Protein AF-0000000084909091 (afdb_homodimer)

pLDDT: mean 72.38, std 21.85, range [16.94, 97.88]

Structure (mmCIF, N/CA/C/O backbone):
data_AF-0000000084909091-model_v1
#
loop_
_entity.id
_entity.type
_entity.pdbx_description
1 polymer 'Uncharacterized protein'
#
loop_
_atom_site.group_PDB
_atom_site.id
_atom_site.type_symbol
_atom_site.label_atom_id
_atom_site.label_alt_id
_atom_site.label_comp_id
_atom_site.label_asym_id
_atom_site.label_entity_id
_atom_site.label_seq_id
_atom_site.pdbx_PDB_ins_code
_atom_site.Cartn_x
_atom_site.Cartn_y
_atom_site.Cartn_z
_atom_site.occupancy
_atom_site.B_iso_or_equiv
_atom_site.auth_seq_id
_atom_site.auth_comp_id
_atom_site.auth_asym_id
_atom_site.auth_atom_id
_atom_site.pdbx_PDB_model_num
ATOM 1 N N . MET A 1 1 ? -20.406 25.188 -16.062 1 16.94 1 MET A N 1
ATOM 2 C CA . MET A 1 1 ? -19.188 25.188 -16.859 1 16.94 1 MET A CA 1
ATOM 3 C C . MET A 1 1 ? -18.375 23.922 -16.594 1 16.94 1 MET A C 1
ATOM 5 O O . MET A 1 1 ? -18.031 23.625 -15.445 1 16.94 1 MET A O 1
ATOM 9 N N . VAL A 1 2 ? -18.594 22.844 -17.453 1 18.12 2 VAL A N 1
ATOM 10 C CA . VAL A 1 2 ? -18.266 21.422 -17.469 1 18.12 2 VAL A CA 1
ATOM 11 C C . VAL A 1 2 ? -16.75 21.25 -17.453 1 18.12 2 VAL A C 1
ATOM 13 O O . VAL A 1 2 ? -16.062 21.672 -18.391 1 18.12 2 VAL A O 1
ATOM 16 N N . VAL A 1 3 ? -16.156 21.609 -16.359 1 20.81 3 VAL A N 1
ATOM 17 C CA . VAL A 1 3 ? -14.695 21.625 -16.312 1 20.81 3 VAL A CA 1
ATOM 18 C C . VAL A 1 3 ? -14.148 20.375 -17.016 1 20.81 3 VAL A C 1
ATOM 20 O O . VAL A 1 3 ? -14.695 19.281 -16.859 1 20.81 3 VAL A O 1
ATOM 23 N N . GLY A 1 4 ? -13.703 20.562 -18.234 1 22.53 4 GLY A N 1
ATOM 24 C CA . GLY A 1 4 ? -13.203 19.672 -19.266 1 22.53 4 GLY A CA 1
ATOM 25 C C . GLY A 1 4 ? -12.391 18.516 -18.703 1 22.53 4 GLY A C 1
ATOM 26 O O . GLY A 1 4 ? -11.25 18.703 -18.266 1 22.53 4 GLY A O 1
ATOM 27 N N . GLY A 1 5 ? -13.008 17.703 -17.859 1 23.2 5 GLY A N 1
ATOM 28 C CA . GLY A 1 5 ? -12.727 16.562 -17.016 1 23.2 5 GLY A CA 1
ATOM 29 C C . GLY A 1 5 ? -11.93 15.477 -17.719 1 23.2 5 GLY A C 1
ATOM 30 O O . GLY A 1 5 ? -11.93 15.398 -18.953 1 23.2 5 GLY A O 1
ATOM 31 N N . LEU A 1 6 ? -10.891 14.984 -17.125 1 26.2 6 LEU A N 1
ATOM 32 C CA . LEU A 1 6 ? -9.969 13.938 -17.547 1 26.2 6 LEU A CA 1
ATOM 33 C C . LEU A 1 6 ? -10.719 12.758 -18.156 1 26.2 6 LEU A C 1
ATOM 35 O O . LEU A 1 6 ? -11.336 11.969 -17.438 1 26.2 6 LEU A O 1
ATOM 39 N N . THR A 1 7 ? -11.555 12.883 -19.234 1 26.81 7 THR A N 1
ATOM 40 C CA . THR A 1 7 ? -12.156 11.875 -20.094 1 26.81 7 THR A CA 1
ATOM 41 C C . THR A 1 7 ? -11.094 10.922 -20.641 1 26.81 7 THR A C 1
ATOM 43 O O . THR A 1 7 ? -11.367 10.109 -21.516 1 26.81 7 THR A O 1
ATOM 46 N N . CYS A 1 8 ? -9.836 11.289 -20.453 1 27.7 8 CYS A N 1
ATOM 47 C CA . CYS A 1 8 ? -8.914 10.594 -21.344 1 27.7 8 CYS A CA 1
ATOM 48 C C . CYS A 1 8 ? -9.047 9.078 -21.203 1 27.7 8 CYS A C 1
ATOM 50 O O . CYS A 1 8 ? -8.852 8.336 -22.156 1 27.7 8 CYS A O 1
ATOM 52 N N . CYS A 1 9 ? -8.805 8.594 -20 1 28.98 9 CYS A N 1
ATOM 53 C CA . CYS A 1 9 ? -8.469 7.172 -20.031 1 28.98 9 CYS A CA 1
ATOM 54 C C . CYS A 1 9 ? -9.711 6.324 -20.281 1 28.98 9 CYS A C 1
ATOM 56 O O . CYS A 1 9 ? -9.727 5.129 -19.984 1 28.98 9 CYS A O 1
ATOM 58 N N . ASP A 1 10 ? -10.758 6.828 -20.609 1 29.83 10 ASP A N 1
ATOM 59 C CA . ASP A 1 10 ? -11.867 5.93 -20.938 1 29.83 10 ASP A CA 1
ATOM 60 C C . ASP A 1 10 ? -11.453 4.914 -22 1 29.83 10 ASP A C 1
ATOM 62 O O . ASP A 1 10 ? -12.031 3.828 -22.078 1 29.83 10 ASP A O 1
ATOM 66 N N . GLY A 1 11 ? -10.852 5.414 -23.156 1 29.61 11 GLY A N 1
ATOM 67 C CA . GLY A 1 11 ? -10.898 4.629 -24.375 1 29.61 11 GLY A CA 1
ATOM 68 C C . GLY A 1 11 ? -10.188 3.295 -24.266 1 29.61 11 GLY A C 1
ATOM 69 O O . GLY A 1 11 ? -10.719 2.262 -24.672 1 29.61 11 GLY A O 1
ATOM 70 N N . GLN A 1 12 ? -8.789 3.377 -24.422 1 29.95 12 GLN A N 1
ATOM 71 C CA . GLN A 1 12 ? -8.102 2.215 -24.984 1 29.95 12 GLN A CA 1
ATOM 72 C C . GLN A 1 12 ? -8.031 1.077 -23.969 1 29.95 12 GLN A C 1
ATOM 74 O O . GLN A 1 12 ? -7.129 0.24 -24.016 1 29.95 12 GLN A O 1
ATOM 79 N N . TYR A 1 13 ? -8.398 1.338 -22.688 1 33.44 13 TYR A N 1
ATOM 80 C CA . TYR A 1 13 ? -8.242 0.085 -21.953 1 33.44 13 TYR A CA 1
ATOM 81 C C . TYR A 1 13 ? -9.102 -1.014 -22.562 1 33.44 13 TYR A C 1
ATOM 83 O O . TYR A 1 13 ? -10.258 -0.775 -22.938 1 33.44 13 TYR A O 1
ATOM 91 N N . SER A 1 14 ? -8.547 -2.018 -23.188 1 33.16 14 SER A N 1
ATOM 92 C CA . SER A 1 14 ? -9.227 -3.189 -23.734 1 33.16 14 SER A CA 1
ATOM 93 C C . SER A 1 14 ? -10.414 -3.588 -22.859 1 33.16 14 SER A C 1
ATOM 95 O O . SER A 1 14 ? -10.469 -3.266 -21.672 1 33.16 14 SER A O 1
ATOM 97 N N . SER A 1 15 ? -11.578 -3.934 -23.391 1 37.84 15 SER A N 1
ATOM 98 C CA . SER A 1 15 ? -12.852 -4.473 -22.922 1 37.84 15 SER A CA 1
ATOM 99 C C . SER A 1 15 ? -12.672 -5.297 -21.656 1 37.84 15 SER A C 1
ATOM 101 O O . SER A 1 15 ? -13.57 -5.348 -20.797 1 37.84 15 SER A O 1
ATOM 103 N N . GLN A 1 16 ? -11.602 -6.133 -21.578 1 42.88 16 GLN A N 1
ATOM 104 C CA . GLN A 1 16 ? -11.5 -7.184 -20.578 1 42.88 16 GLN A CA 1
ATOM 105 C C . GLN A 1 16 ? -11.156 -6.598 -19.203 1 42.88 16 GLN A C 1
ATOM 107 O O . GLN A 1 16 ? -11.156 -7.312 -18.203 1 42.88 16 GLN A O 1
ATOM 112 N N . THR A 1 17 ? -10.648 -5.305 -19.094 1 54.5 17 THR A N 1
ATOM 113 C CA . THR A 1 17 ? -10.125 -4.809 -17.828 1 54.5 17 THR A CA 1
ATOM 114 C C . THR A 1 17 ? -11.242 -4.191 -16.984 1 54.5 17 THR A C 1
ATOM 116 O O . THR A 1 17 ? -11.43 -2.975 -16.984 1 54.5 17 THR A O 1
ATOM 119 N N . THR A 1 18 ? -12.305 -4.926 -16.812 1 74.12 18 THR A N 1
ATOM 120 C CA . THR A 1 18 ? -13.258 -4.27 -15.922 1 74.12 18 THR A CA 1
ATOM 121 C C . THR A 1 18 ? -12.625 -4.004 -14.562 1 74.12 18 THR A C 1
ATOM 123 O O . THR A 1 18 ? -11.875 -4.84 -14.047 1 74.12 18 THR A O 1
ATOM 126 N N . CYS A 1 19 ? -12.531 -2.809 -14.203 1 86.44 19 CYS A N 1
ATOM 127 C CA . CYS A 1 19 ? -12.07 -2.43 -12.875 1 86.44 19 CYS A CA 1
ATOM 128 C C . CYS A 1 19 ? -13.242 -2.281 -11.914 1 86.44 19 CYS A C 1
ATOM 130 O O . CYS A 1 19 ? -13.102 -1.667 -10.852 1 86.44 19 CYS A O 1
ATOM 132 N N . GLN A 1 20 ? -14.414 -2.881 -12.383 1 88.44 20 GLN A N 1
ATOM 133 C CA . GLN A 1 20 ? -15.57 -2.889 -11.5 1 88.44 20 GLN A CA 1
ATOM 134 C C . GLN A 1 20 ? -15.523 -4.082 -10.547 1 88.44 20 GLN A C 1
ATOM 136 O O . GLN A 1 20 ? -15.102 -5.172 -10.93 1 88.44 20 GLN A O 1
ATOM 141 N N . PRO A 1 21 ? -15.961 -3.814 -9.344 1 89.19 21 PRO A N 1
ATOM 142 C CA . PRO A 1 21 ? -16.078 -4.957 -8.438 1 89.19 21 PRO A CA 1
ATOM 143 C C . PRO A 1 21 ? -16.922 -6.09 -9.023 1 89.19 21 PRO A C 1
ATOM 145 O O . PRO A 1 21 ? -17.938 -5.844 -9.672 1 89.19 21 PRO A O 1
ATOM 148 N N . GLN A 1 22 ? -16.453 -7.312 -8.875 1 88.88 22 GLN A N 1
ATOM 149 C CA . GLN A 1 22 ? -17.125 -8.492 -9.383 1 88.88 22 GLN A CA 1
ATOM 150 C C . GLN A 1 22 ? -18.031 -9.117 -8.32 1 88.88 22 GLN A C 1
ATOM 152 O O . GLN A 1 22 ? -17.703 -10.164 -7.754 1 88.88 22 GLN A O 1
ATOM 157 N N . ARG A 1 23 ? -19.188 -8.617 -8.172 1 86.38 23 ARG A N 1
ATOM 158 C CA . ARG A 1 23 ? -20.094 -9.016 -7.105 1 86.38 23 ARG A CA 1
ATOM 159 C C . ARG A 1 23 ? -20.938 -10.227 -7.512 1 86.38 23 ARG A C 1
ATOM 161 O O . ARG A 1 23 ? -21.516 -10.898 -6.664 1 86.38 23 ARG A O 1
ATOM 168 N N . ASN A 1 24 ? -20.938 -10.562 -8.773 1 88.38 24 ASN A N 1
ATOM 169 C CA . ASN A 1 24 ? -21.781 -11.641 -9.258 1 88.38 24 ASN A CA 1
ATOM 170 C C . ASN A 1 24 ? -20.984 -12.922 -9.492 1 88.38 24 ASN A C 1
ATOM 172 O O . ASN A 1 24 ? -21.516 -13.891 -10.047 1 88.38 24 ASN A O 1
ATOM 176 N N . VAL A 1 25 ? -19.797 -12.938 -9.031 1 91.5 25 VAL A N 1
ATOM 177 C CA . VAL A 1 25 ? -18.953 -14.125 -9.219 1 91.5 25 VAL A CA 1
ATOM 178 C C . VAL A 1 25 ? -19.469 -15.266 -8.352 1 91.5 25 VAL A C 1
ATOM 180 O O . VAL A 1 25 ? -19.688 -15.094 -7.152 1 91.5 25 VAL A O 1
ATOM 183 N N . GLN A 1 26 ? -19.672 -16.406 -9.008 1 92.25 26 GLN A N 1
ATOM 184 C CA . GLN A 1 26 ? -20.141 -17.594 -8.305 1 92.25 26 GLN A CA 1
ATOM 185 C C . GLN A 1 26 ? -19 -18.562 -8.008 1 92.25 26 GLN A C 1
ATOM 187 O O . GLN A 1 26 ? -19.062 -19.344 -7.059 1 92.25 26 GLN A O 1
ATOM 192 N N . LEU A 1 27 ? -18.031 -18.516 -8.875 1 93.69 27 LEU A N 1
ATOM 193 C CA . LEU A 1 27 ? -16.875 -19.375 -8.75 1 93.69 27 LEU A CA 1
ATOM 194 C C . LEU A 1 27 ? -15.578 -18.594 -8.953 1 93.69 27 LEU A C 1
ATOM 196 O O . LEU A 1 27 ? -15.305 -18.125 -10.062 1 93.69 27 LEU A O 1
ATOM 200 N N . LEU A 1 28 ? -14.82 -18.359 -7.863 1 95.38 28 LEU A N 1
ATOM 201 C CA . LEU A 1 28 ? -13.5 -17.75 -7.949 1 95.38 28 LEU A CA 1
ATOM 202 C C . LEU A 1 28 ? -12.406 -18.797 -7.828 1 95.38 28 LEU A C 1
ATOM 204 O O . LEU A 1 28 ? -12.352 -19.547 -6.844 1 95.38 28 LEU A O 1
ATOM 208 N N . ILE A 1 29 ? -11.57 -18.875 -8.852 1 94.88 29 ILE A N 1
ATOM 209 C CA . ILE A 1 29 ? -10.547 -19.922 -8.922 1 94.88 29 ILE A CA 1
ATOM 210 C C . ILE A 1 29 ? -9.172 -19.297 -8.68 1 94.88 29 ILE A C 1
ATOM 212 O O . ILE A 1 29 ? -8.781 -18.344 -9.359 1 94.88 29 ILE A O 1
ATOM 216 N N . TYR A 1 30 ? -8.516 -19.797 -7.727 1 96.56 30 TYR A N 1
ATOM 217 C CA . TYR A 1 30 ? -7.129 -19.453 -7.422 1 96.56 30 TYR A CA 1
ATOM 218 C C . TYR A 1 30 ? -6.215 -20.656 -7.648 1 96.56 30 TYR A C 1
ATOM 220 O O . TYR A 1 30 ? -5.926 -21.406 -6.715 1 96.56 30 TYR A O 1
ATOM 228 N N . ASN A 1 31 ? -5.82 -20.875 -8.992 1 93.38 31 ASN A N 1
ATOM 229 C CA . ASN A 1 31 ? -4.848 -21.906 -9.297 1 93.38 31 ASN A CA 1
ATOM 230 C C . ASN A 1 31 ? -3.424 -21.469 -8.961 1 93.38 31 ASN A C 1
ATOM 232 O O . ASN A 1 31 ? -2.658 -21.094 -9.859 1 93.38 31 ASN A O 1
ATOM 236 N N . ARG A 1 32 ? -3.021 -21.625 -7.832 1 93.88 32 ARG A N 1
ATOM 237 C CA . ARG A 1 32 ? -1.916 -20.984 -7.125 1 93.88 32 ARG A CA 1
ATOM 238 C C . ARG A 1 32 ? -0.576 -21.359 -7.746 1 93.88 32 ARG A C 1
ATOM 240 O O . ARG A 1 32 ? -0.271 -22.547 -7.895 1 93.88 32 ARG A O 1
ATOM 247 N N . VAL A 1 33 ? 0.162 -20.375 -8.117 1 93.19 33 VAL A N 1
ATOM 248 C CA . VAL A 1 33 ? 1.579 -20.578 -8.406 1 93.19 33 VAL A CA 1
ATOM 249 C C . VAL A 1 33 ? 2.336 -20.844 -7.105 1 93.19 33 VAL A C 1
ATOM 251 O O . VAL A 1 33 ? 2.193 -20.094 -6.129 1 93.19 33 VAL A O 1
ATOM 254 N N . PRO A 1 34 ? 3.074 -21.953 -7.074 1 88.38 34 PRO A N 1
ATOM 255 C CA . PRO A 1 34 ? 3.805 -22.234 -5.836 1 88.38 34 PRO A CA 1
ATOM 256 C C . PRO A 1 34 ? 4.805 -21.141 -5.473 1 88.38 34 PRO A C 1
ATOM 258 O O . PRO A 1 34 ? 5.434 -20.562 -6.359 1 88.38 34 PRO A O 1
ATOM 261 N N . LYS A 1 35 ? 4.988 -20.906 -4.16 1 87.44 35 LYS A N 1
ATOM 262 C CA . LYS A 1 35 ? 5.961 -19.984 -3.57 1 87.44 35 LYS A CA 1
ATOM 263 C C . LYS A 1 35 ? 5.699 -18.547 -4.012 1 87.44 35 LYS A C 1
ATOM 265 O O . LYS A 1 35 ? 6.637 -17.766 -4.195 1 87.44 35 LYS A O 1
ATOM 270 N N . ALA A 1 36 ? 4.469 -18.266 -4.262 1 92.25 36 ALA A N 1
ATOM 271 C CA . ALA A 1 36 ? 4.09 -16.906 -4.645 1 92.25 36 ALA A CA 1
ATOM 272 C C . ALA A 1 36 ? 3.141 -16.297 -3.617 1 92.25 36 ALA A C 1
ATOM 274 O O . ALA A 1 36 ? 2.271 -15.492 -3.967 1 92.25 36 ALA A O 1
ATOM 275 N N . GLY A 1 37 ? 3.207 -16.797 -2.355 1 87.62 37 GLY A N 1
ATOM 276 C CA . GLY A 1 37 ? 2.533 -16.125 -1.25 1 87.62 37 GLY A CA 1
ATOM 277 C C . GLY A 1 37 ? 1.127 -16.641 -1.014 1 87.62 37 GLY A C 1
ATOM 278 O O . GLY A 1 37 ? 0.305 -15.961 -0.396 1 87.62 37 GLY A O 1
ATOM 279 N N . SER A 1 38 ? 0.762 -17.875 -1.433 1 89.06 38 SER A N 1
ATOM 280 C CA . SER A 1 38 ? -0.607 -18.375 -1.378 1 89.06 38 SER A CA 1
ATOM 281 C C . SER A 1 38 ? -1.049 -18.625 0.061 1 89.06 38 SER A C 1
ATOM 283 O O . SER A 1 38 ? -2.234 -18.516 0.378 1 89.06 38 SER A O 1
ATOM 285 N N . THR A 1 39 ? -0.079 -19.016 0.986 1 83.56 39 THR A N 1
ATOM 286 C CA . THR A 1 39 ? -0.436 -19.25 2.381 1 83.56 39 THR A CA 1
ATOM 287 C C . THR A 1 39 ? -1.042 -18 3.002 1 83.56 39 THR A C 1
ATOM 289 O O . THR A 1 39 ? -2.072 -18.062 3.676 1 83.56 39 THR A O 1
ATOM 292 N N . SER A 1 40 ? -0.443 -16.906 2.756 1 82.62 40 SER A N 1
ATOM 293 C CA . SER A 1 40 ? -0.945 -15.641 3.275 1 82.62 40 SER A CA 1
ATOM 294 C C . SER A 1 40 ? -2.299 -15.289 2.666 1 82.62 40 SER A C 1
ATOM 296 O O . SER A 1 40 ? -3.189 -14.797 3.361 1 82.62 40 SER A O 1
ATOM 298 N N . VAL A 1 41 ? -2.482 -15.508 1.398 1 87.69 41 VAL A N 1
ATOM 299 C CA . VAL A 1 41 ? -3.732 -15.211 0.704 1 87.69 41 VAL A CA 1
ATOM 300 C C . VAL A 1 41 ? -4.867 -16.031 1.31 1 87.69 41 VAL A C 1
ATOM 302 O O . VAL A 1 41 ? -5.93 -15.5 1.627 1 87.69 41 VAL A O 1
ATOM 305 N N . LEU A 1 42 ? -4.605 -17.312 1.453 1 88.25 42 LEU A N 1
ATOM 306 C CA . LEU A 1 42 ? -5.625 -18.219 1.971 1 88.25 42 LEU A CA 1
ATOM 307 C C . LEU A 1 42 ? -5.984 -17.859 3.41 1 88.25 42 LEU A C 1
ATOM 309 O O . LEU A 1 42 ? -7.148 -17.969 3.811 1 88.25 42 LEU A O 1
ATOM 313 N N . GLN A 1 43 ? -4.996 -17.484 4.145 1 82.69 43 GLN A N 1
ATOM 314 C CA . GLN A 1 43 ? -5.27 -17.031 5.504 1 82.69 43 GLN A CA 1
ATOM 315 C C . GLN A 1 43 ? -6.195 -15.82 5.504 1 82.69 43 GLN A C 1
ATOM 317 O O . GLN A 1 43 ? -7.141 -15.758 6.289 1 82.69 43 GLN A O 1
ATOM 322 N N . ARG A 1 44 ? -5.93 -14.891 4.648 1 82.94 44 ARG A N 1
ATOM 323 C CA . ARG A 1 44 ? -6.758 -13.695 4.531 1 82.94 44 ARG A CA 1
ATOM 324 C C . ARG A 1 44 ? -8.188 -14.055 4.141 1 82.94 44 ARG A C 1
ATOM 326 O O . ARG A 1 44 ? -9.141 -13.531 4.715 1 82.94 44 ARG A O 1
ATOM 333 N N . VAL A 1 45 ? -8.336 -14.883 3.189 1 87.38 45 VAL A N 1
ATOM 334 C CA . VAL A 1 45 ? -9.656 -15.297 2.723 1 87.38 45 VAL A CA 1
ATOM 335 C C . VAL A 1 45 ? -10.406 -16 3.85 1 87.38 45 VAL A C 1
ATOM 337 O O . VAL A 1 45 ? -11.586 -15.734 4.078 1 87.38 45 VAL A O 1
ATOM 340 N N . ASN A 1 46 ? -9.68 -16.844 4.543 1 83.75 46 ASN A N 1
ATOM 341 C CA . ASN A 1 46 ? -10.289 -17.562 5.652 1 83.75 46 ASN A CA 1
ATOM 342 C C . ASN A 1 46 ? -10.742 -16.609 6.758 1 83.75 46 ASN A C 1
ATOM 344 O O . ASN A 1 46 ? -11.852 -16.734 7.281 1 83.75 46 ASN A O 1
ATOM 348 N N . LEU A 1 47 ? -9.93 -15.75 7.086 1 78.38 47 LEU A N 1
ATOM 349 C CA . LEU A 1 47 ? -10.258 -14.773 8.125 1 78.38 47 LEU A CA 1
ATOM 350 C C . LEU A 1 47 ? -11.461 -13.93 7.727 1 78.38 47 LEU A C 1
ATOM 352 O O . LEU A 1 47 ? -12.312 -13.625 8.562 1 78.38 47 LEU A O 1
ATOM 356 N N . THR A 1 48 ? -11.461 -13.508 6.516 1 79.44 48 THR A N 1
ATOM 357 C CA . THR A 1 48 ? -12.594 -12.75 6.004 1 79.44 48 THR A CA 1
ATOM 358 C C . THR A 1 48 ? -13.891 -13.539 6.152 1 79.44 48 THR A C 1
ATOM 360 O O . THR A 1 48 ? -14.914 -13 6.57 1 79.44 48 THR A O 1
ATOM 363 N N . ASN A 1 49 ? -13.812 -14.82 5.797 1 83.25 49 ASN A N 1
ATOM 364 C CA . ASN A 1 49 ? -14.984 -15.68 5.914 1 83.25 49 ASN A CA 1
ATOM 365 C C . ASN A 1 49 ? -15.453 -15.789 7.363 1 83.25 49 ASN A C 1
ATOM 367 O O . ASN A 1 49 ? -16.641 -15.648 7.645 1 83.25 49 ASN A O 1
ATOM 371 N N . VAL A 1 50 ? -14.57 -15.922 8.258 1 77.19 50 VAL A N 1
ATOM 372 C CA . VAL A 1 50 ? -14.867 -16.062 9.68 1 77.19 50 VAL A CA 1
ATOM 373 C C . VAL A 1 50 ? -15.43 -14.758 10.227 1 77.19 50 VAL A C 1
ATOM 375 O O . VAL A 1 50 ? -16.422 -14.758 10.961 1 77.19 50 VAL A O 1
ATOM 378 N N . ALA A 1 51 ? -14.836 -13.68 9.828 1 72.38 51 ALA A N 1
ATOM 379 C CA . ALA A 1 51 ? -15.242 -12.359 10.312 1 72.38 51 ALA A CA 1
ATOM 380 C C . ALA A 1 51 ? -16.656 -12.016 9.867 1 72.38 51 ALA A C 1
ATOM 382 O O . ALA A 1 51 ? -17.375 -11.266 10.539 1 72.38 51 ALA A O 1
ATOM 383 N N . GLN A 1 52 ? -17.031 -12.586 8.805 1 76.5 52 GLN A N 1
ATOM 384 C CA . GLN A 1 52 ? -18.359 -12.305 8.25 1 76.5 52 GLN A CA 1
ATOM 385 C C . GLN A 1 52 ? -19.375 -13.352 8.703 1 76.5 52 GLN A C 1
ATOM 387 O O . GLN A 1 52 ? -20.484 -13.422 8.164 1 76.5 52 GLN A O 1
ATOM 392 N N . GLY A 1 53 ? -19.047 -14.203 9.648 1 74.56 53 GLY A N 1
ATOM 393 C CA . GLY A 1 53 ? -19.984 -15.148 10.219 1 74.56 53 GLY A CA 1
ATOM 394 C C . GLY A 1 53 ? -19.734 -16.578 9.781 1 74.56 53 GLY A C 1
ATOM 395 O O . GLY A 1 53 ? -20.438 -17.5 10.211 1 74.56 53 GLY A O 1
ATOM 396 N N . GLY A 1 54 ? -18.703 -16.906 8.914 1 72.06 54 GLY A N 1
ATOM 397 C CA . GLY A 1 54 ? -18.203 -18.234 8.594 1 72.06 54 GLY A CA 1
ATOM 398 C C . GLY A 1 54 ? -18.953 -18.891 7.453 1 72.06 54 GLY A C 1
ATOM 399 O O . GLY A 1 54 ? -18.625 -20.016 7.047 1 72.06 54 GLY A O 1
ATOM 400 N N . ASN A 1 55 ? -19.922 -18.234 6.844 1 77.5 55 ASN A N 1
ATOM 401 C CA . ASN A 1 55 ? -20.703 -18.906 5.82 1 77.5 55 ASN A CA 1
ATOM 402 C C . ASN A 1 55 ? -21.016 -17.984 4.648 1 77.5 55 ASN A C 1
ATOM 404 O O . ASN A 1 55 ? -22.031 -18.172 3.959 1 77.5 55 ASN A O 1
ATOM 408 N N . VAL A 1 56 ? -20.141 -17.078 4.457 1 85.38 56 VAL A N 1
ATOM 409 C CA . VAL A 1 56 ? -20.422 -16.125 3.389 1 85.38 56 VAL A CA 1
ATOM 410 C C . VAL A 1 56 ? -20.047 -16.734 2.041 1 85.38 56 VAL A C 1
ATOM 412 O O . VAL A 1 56 ? -20.656 -16.422 1.019 1 85.38 56 VAL A O 1
ATOM 415 N N . PHE A 1 57 ? -19.047 -17.625 2.066 1 90.44 57 PHE A N 1
ATOM 416 C CA . PHE A 1 57 ? -18.703 -18.375 0.866 1 90.44 57 PHE A CA 1
ATOM 417 C C . PHE A 1 57 ? -18.094 -19.719 1.229 1 90.44 57 PHE A C 1
ATOM 419 O O . PHE A 1 57 ? -17.688 -19.938 2.371 1 90.44 57 PHE A O 1
ATOM 426 N N . GLU A 1 58 ? -18.125 -20.656 0.327 1 92.44 58 GLU A N 1
ATOM 427 C CA . GLU A 1 58 ? -17.516 -21.969 0.485 1 92.44 58 GLU A CA 1
ATOM 428 C C . GLU A 1 58 ? -16.078 -21.984 -0.053 1 92.44 58 GLU A C 1
ATOM 430 O O . GLU A 1 58 ? -15.805 -21.406 -1.106 1 92.44 58 GLU A O 1
ATOM 435 N N . MET A 1 59 ? -15.242 -22.578 0.737 1 92.62 59 MET A N 1
ATOM 436 C CA . MET A 1 59 ? -13.859 -22.75 0.3 1 92.62 59 MET A CA 1
ATOM 437 C C . MET A 1 59 ? -13.562 -24.219 -0.023 1 92.62 59 MET A C 1
ATOM 439 O O . MET A 1 59 ? -13.859 -25.094 0.778 1 92.62 59 MET A O 1
ATOM 443 N N . LEU A 1 60 ? -13.055 -24.422 -1.27 1 92.56 60 LEU A N 1
ATOM 444 C CA . LEU A 1 60 ? -12.719 -25.766 -1.716 1 92.56 60 LEU A CA 1
ATOM 445 C C . LEU A 1 60 ? -11.242 -25.875 -2.076 1 92.56 60 LEU A C 1
ATOM 447 O O . LEU A 1 60 ? -10.758 -25.141 -2.949 1 92.56 60 LEU A O 1
ATOM 451 N N . ALA A 1 61 ? -10.508 -26.719 -1.392 1 92 61 ALA A N 1
ATOM 452 C CA . ALA A 1 61 ? -9.102 -26.969 -1.678 1 92 61 ALA A CA 1
ATOM 453 C C . ALA A 1 61 ? -8.93 -28.141 -2.633 1 92 61 ALA A C 1
ATOM 455 O O . ALA A 1 61 ? -9.492 -29.219 -2.41 1 92 61 ALA A O 1
ATOM 456 N N . ILE A 1 62 ? -8.195 -27.891 -3.656 1 86.44 62 ILE A N 1
ATOM 457 C CA . ILE A 1 62 ? -7.855 -28.969 -4.59 1 86.44 62 ILE A CA 1
ATOM 458 C C . ILE A 1 62 ? -6.438 -29.453 -4.316 1 86.44 62 ILE A C 1
ATOM 460 O O . ILE A 1 62 ? -5.477 -28.703 -4.438 1 86.44 62 ILE A O 1
ATOM 464 N N . HIS A 1 63 ? -6.219 -30.562 -3.635 1 72 63 HIS A N 1
ATOM 465 C CA . HIS A 1 63 ? -4.918 -31.156 -3.326 1 72 63 HIS A CA 1
ATOM 466 C C . HIS A 1 63 ? -4.457 -32.094 -4.441 1 72 63 HIS A C 1
ATOM 468 O O . HIS A 1 63 ? -5.27 -32.781 -5.055 1 72 63 HIS A O 1
ATOM 474 N N . ASN A 1 64 ? -3.307 -31.75 -4.938 1 53.38 64 ASN A N 1
ATOM 475 C CA . ASN A 1 64 ? -2.768 -32.656 -5.941 1 53.38 64 ASN A CA 1
ATOM 476 C C . ASN A 1 64 ? -2.615 -34.094 -5.387 1 53.38 64 ASN A C 1
ATOM 478 O O . ASN A 1 64 ? -2.18 -35 -6.102 1 53.38 64 ASN A O 1
ATOM 482 N N . THR A 1 65 ? -2.373 -34.281 -3.941 1 42.94 65 THR A N 1
ATOM 483 C CA . THR A 1 65 ? -1.94 -35.562 -3.387 1 42.94 65 THR A CA 1
ATOM 484 C C . THR A 1 65 ? -2.916 -36.656 -3.764 1 42.94 65 THR A C 1
ATOM 486 O O . THR A 1 65 ? -2.498 -37.781 -4.109 1 42.94 65 THR A O 1
ATOM 489 N N . ASP A 1 66 ? -4.02 -36.844 -2.75 1 37.66 66 ASP A N 1
ATOM 490 C CA . ASP A 1 66 ? -4.598 -38.156 -2.426 1 37.66 66 ASP A CA 1
ATOM 491 C C . ASP A 1 66 ? -4.957 -38.906 -3.693 1 37.66 66 ASP A C 1
ATOM 493 O O . ASP A 1 66 ? -4.574 -40.094 -3.854 1 37.66 66 ASP A O 1
ATOM 497 N N . ASN A 1 67 ? -6.344 -38.812 -4.105 1 34.81 67 ASN A N 1
ATOM 498 C CA . ASN A 1 67 ? -6.812 -39.812 -5.047 1 34.81 67 ASN A CA 1
ATOM 499 C C . ASN A 1 67 ? -5.988 -39.812 -6.332 1 34.81 67 ASN A C 1
ATOM 501 O O . ASN A 1 67 ? -6.254 -40.594 -7.25 1 34.81 67 ASN A O 1
ATOM 505 N N . PHE A 1 68 ? -5.391 -38.625 -6.629 1 36.09 68 PHE A N 1
ATOM 506 C CA . PHE A 1 68 ? -4.637 -38.594 -7.879 1 36.09 68 PHE A CA 1
ATOM 507 C C . PHE A 1 68 ? -3.213 -39.094 -7.656 1 36.09 68 PHE A C 1
ATOM 509 O O . PHE A 1 68 ? -2.369 -39 -8.547 1 36.09 68 PHE A O 1
ATOM 516 N N . LYS A 1 69 ? -2.658 -39.375 -6.539 1 38.5 69 LYS A N 1
ATOM 517 C CA . LYS A 1 69 ? -1.423 -40 -6.082 1 38.5 69 LYS A CA 1
ATOM 518 C C . LYS A 1 69 ? -1.107 -41.25 -6.898 1 38.5 69 LYS A C 1
ATOM 520 O O . LYS A 1 69 ? -0.14 -41.969 -6.609 1 38.5 69 LYS A O 1
ATOM 525 N N . GLN A 1 70 ? -2.074 -41.781 -7.473 1 33.19 70 GLN A N 1
ATOM 526 C CA . GLN A 1 70 ? -1.568 -43.094 -7.871 1 33.19 70 GLN A CA 1
ATOM 527 C C . GLN A 1 70 ? -0.252 -42.969 -8.633 1 33.19 70 GLN A C 1
ATOM 529 O O . GLN A 1 70 ? 0.624 -43.812 -8.516 1 33.19 70 GLN A O 1
ATOM 534 N N . SER A 1 71 ? -0.254 -42.469 -10.023 1 31.73 71 SER A N 1
ATOM 535 C CA . SER A 1 71 ? 0.986 -42.75 -10.75 1 31.73 71 SER A CA 1
ATOM 536 C C . SER A 1 71 ? 2.078 -41.75 -10.352 1 31.73 71 SER A C 1
ATOM 538 O O . SER A 1 71 ? 1.785 -40.656 -9.914 1 31.73 71 SER A O 1
ATOM 540 N N . GLY A 1 72 ? 3.314 -42.031 -9.82 1 33.41 72 GLY A N 1
ATOM 541 C CA . GLY A 1 72 ? 4.617 -41.438 -9.555 1 33.41 72 GLY A CA 1
ATOM 542 C C . GLY A 1 72 ? 4.762 -40.031 -10.125 1 33.41 72 GLY A C 1
ATOM 543 O O . GLY A 1 72 ? 5.82 -39.406 -9.992 1 33.41 72 GLY A O 1
ATOM 544 N N . ASN A 1 73 ? 4.336 -39.719 -11.328 1 35.03 73 ASN A N 1
ATOM 545 C CA . ASN A 1 73 ? 4.602 -38.5 -12.094 1 35.03 73 ASN A CA 1
ATOM 546 C C . ASN A 1 73 ? 3.754 -37.312 -11.602 1 35.03 73 ASN A C 1
ATOM 548 O O . ASN A 1 73 ? 2.584 -37.188 -11.969 1 35.03 73 ASN A O 1
ATOM 552 N N . ARG A 1 74 ? 3.891 -36.781 -10.43 1 39.94 74 ARG A N 1
ATOM 553 C CA . ARG A 1 74 ? 3.186 -35.75 -9.68 1 39.94 74 ARG A CA 1
ATOM 554 C C . ARG A 1 74 ? 2.564 -34.719 -10.617 1 39.94 74 ARG A C 1
ATOM 556 O O . ARG A 1 74 ? 1.34 -34.625 -10.695 1 39.94 74 ARG A O 1
ATOM 563 N N . ALA A 1 75 ? 3.174 -33.406 -10.484 1 41.03 75 ALA A N 1
ATOM 564 C CA . ALA A 1 75 ? 2.715 -32.031 -10.797 1 41.03 75 ALA A CA 1
ATOM 565 C C . ALA A 1 75 ? 2.178 -31.953 -12.219 1 41.03 75 ALA A C 1
ATOM 567 O O . ALA A 1 75 ? 1.422 -31.047 -12.555 1 41.03 75 ALA A O 1
ATOM 568 N N . ARG A 1 76 ? 2.971 -32.531 -13.172 1 43.53 76 ARG A N 1
ATOM 569 C CA . ARG A 1 76 ? 2.883 -32.156 -14.57 1 43.53 76 ARG A CA 1
ATOM 570 C C . ARG A 1 76 ? 1.522 -32.5 -15.156 1 43.53 76 ARG A C 1
ATOM 572 O O . ARG A 1 76 ? 0.871 -31.672 -15.789 1 43.53 76 ARG A O 1
ATOM 579 N N . ALA A 1 77 ? 1.457 -33.781 -15.852 1 45.66 77 ALA A N 1
ATOM 580 C CA . ALA A 1 77 ? 0.473 -34.156 -16.859 1 45.66 77 ALA A CA 1
ATOM 581 C C . ALA A 1 77 ? -0.755 -34.812 -16.219 1 45.66 77 ALA A C 1
ATOM 583 O O . ALA A 1 77 ? -0.729 -35.969 -15.844 1 45.66 77 ALA A O 1
ATOM 584 N N . LEU A 1 78 ? -1.449 -33.938 -15.352 1 55.19 78 LEU A N 1
ATOM 585 C CA . LEU A 1 78 ? -2.693 -34.625 -15.031 1 55.19 78 LEU A CA 1
ATOM 586 C C . LEU A 1 78 ? -3.225 -35.375 -16.234 1 55.19 78 LEU A C 1
ATOM 588 O O . LEU A 1 78 ? -3.328 -34.812 -17.328 1 55.19 78 LEU A O 1
ATOM 592 N N . SER A 1 79 ? -3.133 -36.688 -16.125 1 63.09 79 SER A N 1
ATOM 593 C CA . SER A 1 79 ? -3.812 -37.469 -17.172 1 63.09 79 SER A CA 1
ATOM 594 C C . SER A 1 79 ? -5.168 -36.844 -17.5 1 63.09 79 SER A C 1
ATOM 596 O O . SER A 1 79 ? -5.742 -36.125 -16.703 1 63.09 79 SER A O 1
ATOM 598 N N . PRO A 1 80 ? -5.492 -36.781 -18.766 1 71.62 80 PRO A N 1
ATOM 599 C CA . PRO A 1 80 ? -6.816 -36.312 -19.156 1 71.62 80 PRO A CA 1
ATOM 600 C C . PRO A 1 80 ? -7.918 -36.75 -18.203 1 71.62 80 PRO A C 1
ATOM 602 O O . PRO A 1 80 ? -8.852 -36 -17.922 1 71.62 80 PRO A O 1
ATOM 605 N N . GLU A 1 81 ? -7.715 -37.969 -17.641 1 71.69 81 GLU A N 1
ATOM 606 C CA . GLU A 1 81 ? -8.727 -38.5 -16.734 1 71.69 81 GLU A CA 1
ATOM 607 C C . GLU A 1 81 ? -8.766 -37.719 -15.422 1 71.69 81 GLU A C 1
ATOM 609 O O . GLU A 1 81 ? -9.836 -37.406 -14.906 1 71.69 81 GLU A O 1
ATOM 614 N N . TRP A 1 82 ? -7.609 -37.375 -14.992 1 73 82 TRP A N 1
ATOM 615 C CA . TRP A 1 82 ? -7.527 -36.656 -13.727 1 73 82 TRP A CA 1
ATOM 616 C C . TRP A 1 82 ? -8.039 -35.219 -13.898 1 73 82 TRP A C 1
ATOM 618 O O . TRP A 1 82 ? -8.719 -34.688 -13.016 1 73 82 TRP A O 1
ATOM 628 N N . ARG A 1 83 ? -7.762 -34.719 -14.984 1 77.69 83 ARG A N 1
ATOM 629 C CA . ARG A 1 83 ? -8.25 -33.375 -15.281 1 77.69 83 ARG A CA 1
ATOM 630 C C . ARG A 1 83 ? -9.773 -33.312 -15.281 1 77.69 83 ARG A C 1
ATOM 632 O O . ARG A 1 83 ? -10.375 -32.438 -14.695 1 77.69 83 ARG A O 1
ATOM 639 N N . GLU A 1 84 ? -10.258 -34.312 -15.891 1 76.56 84 GLU A N 1
ATOM 640 C CA . GLU A 1 84 ? -11.711 -34.375 -15.977 1 76.56 84 GLU A CA 1
ATOM 641 C C . GLU A 1 84 ? -12.344 -34.594 -14.602 1 76.56 84 GLU A C 1
ATOM 643 O O . GLU A 1 84 ? -13.367 -33.969 -14.289 1 76.56 84 GLU A O 1
ATOM 648 N N . SER A 1 85 ? -11.68 -35.406 -13.82 1 78.81 85 SER A N 1
ATOM 649 C CA . SER A 1 85 ? -12.188 -35.656 -12.477 1 78.81 85 SER A CA 1
ATOM 650 C C . SER A 1 85 ? -12.133 -34.406 -11.617 1 78.81 85 SER A C 1
ATOM 652 O O . SER A 1 85 ? -13.047 -34.125 -10.836 1 78.81 85 SER A O 1
ATOM 654 N N . MET A 1 86 ? -11.102 -33.656 -11.727 1 82.94 86 MET A N 1
ATOM 655 C CA . MET A 1 86 ? -10.953 -32.406 -10.977 1 82.94 86 MET A CA 1
ATOM 656 C C . MET A 1 86 ? -12.039 -31.422 -11.359 1 82.94 86 MET A C 1
ATOM 658 O O . MET A 1 86 ? -12.672 -30.812 -10.484 1 82.94 86 MET A O 1
ATOM 662 N N . VAL A 1 87 ? -12.258 -31.281 -12.617 1 82.44 87 VAL A N 1
ATOM 663 C CA . VAL A 1 87 ? -13.242 -30.344 -13.117 1 82.44 87 VAL A CA 1
ATOM 664 C C . VAL A 1 87 ? -14.633 -30.734 -12.641 1 82.44 87 VAL A C 1
ATOM 666 O O . VAL A 1 87 ? -15.414 -29.891 -12.195 1 82.44 87 VAL A O 1
ATOM 669 N N . ASP A 1 88 ? -14.852 -32.062 -12.719 1 81.25 88 ASP A N 1
ATOM 670 C CA . ASP A 1 88 ? -16.156 -32.562 -12.281 1 81.25 88 ASP A CA 1
ATOM 671 C C . ASP A 1 88 ? -16.359 -32.312 -10.789 1 81.25 88 ASP A C 1
ATOM 673 O O . ASP A 1 88 ? -17.469 -31.953 -10.367 1 81.25 88 ASP A O 1
ATOM 677 N N . TYR A 1 89 ? -15.32 -32.531 -10.094 1 84.81 89 TYR A N 1
ATOM 678 C CA . TYR A 1 89 ? -15.383 -32.312 -8.648 1 84.81 89 TYR A CA 1
ATOM 679 C C . TYR A 1 89 ? -15.672 -30.859 -8.328 1 84.81 89 TYR A C 1
ATOM 681 O O . TYR A 1 89 ? -16.578 -30.547 -7.547 1 84.81 89 TYR A O 1
ATOM 689 N N . ILE A 1 90 ? -15.023 -29.953 -8.969 1 88.25 90 ILE A N 1
ATOM 690 C CA . ILE A 1 90 ? -15.203 -28.516 -8.758 1 88.25 90 ILE A CA 1
ATOM 691 C C . ILE A 1 90 ? -16.609 -28.109 -9.188 1 88.25 90 ILE A C 1
ATOM 693 O O . ILE A 1 90 ? -17.297 -27.375 -8.477 1 88.25 90 ILE A O 1
ATOM 697 N N . MET A 1 91 ? -17.062 -28.641 -10.273 1 85.94 91 MET A N 1
ATOM 698 C CA . MET A 1 91 ? -18.375 -28.266 -10.82 1 85.94 91 MET A CA 1
ATOM 699 C C . MET A 1 91 ? -19.5 -28.797 -9.938 1 85.94 91 MET A C 1
ATOM 701 O O . MET A 1 91 ? -20.547 -28.156 -9.82 1 85.94 91 MET A O 1
ATOM 705 N N . SER A 1 92 ? -19.281 -29.922 -9.352 1 86.5 92 SER A N 1
ATOM 706 C CA . SER A 1 92 ? -20.297 -30.453 -8.453 1 86.5 92 SER A CA 1
ATOM 707 C C . SER A 1 92 ? -20.547 -29.516 -7.273 1 86.5 92 SER A C 1
ATOM 709 O O . SER A 1 92 ? -21.672 -29.422 -6.773 1 86.5 92 SER A O 1
ATOM 711 N N . HIS A 1 93 ? -19.516 -28.812 -6.844 1 89.06 93 HIS A N 1
ATOM 712 C CA . HIS A 1 93 ? -19.656 -27.828 -5.777 1 89.06 93 HIS A CA 1
ATOM 713 C C . HIS A 1 93 ? -20.188 -26.5 -6.312 1 89.06 93 HIS A C 1
ATOM 715 O O . HIS A 1 93 ? -20.984 -25.828 -5.652 1 89.06 93 HIS A O 1
ATOM 721 N N . ALA A 1 94 ? -19.828 -26.188 -7.52 1 89.69 94 ALA A N 1
ATOM 722 C CA . ALA A 1 94 ? -20.172 -24.906 -8.125 1 89.69 94 ALA A CA 1
ATOM 723 C C . ALA A 1 94 ? -21.641 -24.844 -8.492 1 89.69 94 ALA A C 1
ATOM 725 O O . ALA A 1 94 ? -22.219 -23.766 -8.617 1 89.69 94 ALA A O 1
ATOM 726 N N . GLU A 1 95 ? -22.219 -26 -8.68 1 85.75 95 GLU A N 1
ATOM 727 C CA . GLU A 1 95 ? -23.625 -26.078 -9.062 1 85.75 95 GLU A CA 1
ATOM 728 C C . GLU A 1 95 ? -24.516 -25.438 -8.008 1 85.75 95 GLU A C 1
ATOM 730 O O . GLU A 1 95 ? -25.578 -24.891 -8.328 1 85.75 95 GLU A O 1
ATOM 735 N N . HIS A 1 96 ? -24.031 -25.391 -6.824 1 86.06 96 HIS A N 1
ATOM 736 C CA . HIS A 1 96 ? -24.828 -24.844 -5.73 1 86.06 96 HIS A CA 1
ATOM 737 C C . HIS A 1 96 ? -24.391 -23.438 -5.367 1 86.06 96 HIS A C 1
ATOM 739 O O . HIS A 1 96 ? -24.984 -22.797 -4.496 1 86.06 96 HIS A O 1
ATOM 745 N N . ALA A 1 97 ? -23.391 -23 -6.027 1 90.25 97 ALA A N 1
ATOM 746 C CA . ALA A 1 97 ? -22.844 -21.688 -5.715 1 90.25 97 ALA A CA 1
ATOM 747 C C . ALA A 1 97 ? -23.703 -20.578 -6.301 1 90.25 97 ALA A C 1
ATOM 749 O O . ALA A 1 97 ? -24.219 -20.703 -7.418 1 90.25 97 ALA A O 1
ATOM 750 N N . THR A 1 98 ? -23.984 -19.531 -5.516 1 88.06 98 THR A N 1
ATOM 751 C CA . THR A 1 98 ? -24.719 -18.344 -5.926 1 88.06 98 THR A CA 1
ATOM 752 C C . THR A 1 98 ? -23.906 -17.078 -5.699 1 88.06 98 THR A C 1
ATOM 754 O O . THR A 1 98 ? -22.797 -17.141 -5.145 1 88.06 98 THR A O 1
ATOM 757 N N . ALA A 1 99 ? -24.484 -16.031 -6.176 1 85.38 99 ALA A N 1
ATOM 758 C CA . ALA A 1 99 ? -23.797 -14.758 -5.961 1 85.38 99 ALA A CA 1
ATOM 759 C C . ALA A 1 99 ? -23.734 -14.414 -4.473 1 85.38 99 ALA A C 1
ATOM 761 O O . ALA A 1 99 ? -22.812 -13.727 -4.027 1 85.38 99 ALA A O 1
ATOM 762 N N . THR A 1 100 ? -24.641 -14.914 -3.697 1 87.12 100 THR A N 1
ATOM 763 C CA . THR A 1 100 ? -24.703 -14.609 -2.273 1 87.12 100 THR A CA 1
ATOM 764 C C . THR A 1 100 ? -23.906 -15.625 -1.463 1 87.12 100 THR A C 1
ATOM 766 O O . THR A 1 100 ? -23.562 -15.375 -0.307 1 87.12 100 THR A O 1
ATOM 769 N N . ARG A 1 101 ? -23.656 -16.797 -2.092 1 91 101 ARG A N 1
ATOM 770 C CA . ARG A 1 101 ? -22.812 -17.812 -1.472 1 91 101 ARG A CA 1
ATOM 771 C C . ARG A 1 101 ? -21.875 -18.438 -2.498 1 91 101 ARG A C 1
ATOM 773 O O . ARG A 1 101 ? -22.047 -19.609 -2.855 1 91 101 ARG A O 1
ATOM 780 N N . PRO A 1 102 ? -20.906 -17.703 -2.883 1 94.94 102 PRO A N 1
ATOM 781 C CA . PRO A 1 102 ? -20.016 -18.172 -3.947 1 94.94 102 PRO A CA 1
ATOM 782 C C . PRO A 1 102 ? -19.016 -19.219 -3.461 1 94.94 102 PRO A C 1
ATOM 784 O O . PRO A 1 102 ? -18.969 -19.516 -2.266 1 94.94 102 PRO A O 1
ATOM 787 N N . LEU A 1 103 ? -18.375 -19.859 -4.453 1 95.31 103 LEU A N 1
ATOM 788 C CA . LEU A 1 103 ? -17.375 -20.875 -4.195 1 95.31 103 LEU A CA 1
ATOM 789 C C . LEU A 1 103 ? -15.969 -20.344 -4.477 1 95.31 103 LEU A C 1
ATOM 791 O O . LEU A 1 103 ? -15.727 -19.766 -5.535 1 95.31 103 LEU A O 1
ATOM 795 N N . PHE A 1 104 ? -15.133 -20.422 -3.465 1 96.06 104 PHE A N 1
ATOM 796 C CA . PHE A 1 104 ? -13.711 -20.125 -3.617 1 96.06 104 PHE A CA 1
ATOM 797 C C . PHE A 1 104 ? -12.906 -21.422 -3.746 1 96.06 104 PHE A C 1
ATOM 799 O O . PHE A 1 104 ? -12.812 -22.188 -2.793 1 96.06 104 PHE A O 1
ATOM 806 N N . VAL A 1 105 ? -12.32 -21.656 -4.961 1 94.62 105 VAL A N 1
ATOM 807 C CA . VAL A 1 105 ? -11.539 -22.859 -5.211 1 94.62 105 VAL A CA 1
ATOM 808 C C . VAL A 1 105 ? -10.055 -22.5 -5.293 1 94.62 105 VAL A C 1
ATOM 810 O O . VAL A 1 105 ? -9.68 -21.547 -5.977 1 94.62 105 VAL A O 1
ATOM 813 N N . HIS A 1 106 ? -9.281 -23.266 -4.566 1 94.88 106 HIS A N 1
ATOM 814 C CA . HIS A 1 106 ? -7.848 -23.016 -4.668 1 94.88 106 HIS A CA 1
ATOM 815 C C . HIS A 1 106 ? -7.055 -24.312 -4.688 1 94.88 106 HIS A C 1
ATOM 817 O O . HIS A 1 106 ? -7.508 -25.328 -4.152 1 94.88 106 HIS A O 1
ATOM 823 N N . GLY A 1 107 ? -5.953 -24.312 -5.312 1 91.5 107 GLY A N 1
ATOM 824 C CA . GLY A 1 107 ? -5.043 -25.438 -5.391 1 91.5 107 GLY A CA 1
ATOM 825 C C . GLY A 1 107 ? -3.914 -25.234 -6.383 1 91.5 107 GLY A C 1
ATOM 826 O O . GLY A 1 107 ? -3.914 -24.25 -7.137 1 91.5 107 GLY A O 1
ATOM 827 N N . HIS A 1 108 ? -2.92 -26.094 -6.305 1 88.88 108 HIS A N 1
ATOM 828 C CA . HIS A 1 108 ? -1.83 -26.078 -7.273 1 88.88 108 HIS A CA 1
ATOM 829 C C . HIS A 1 108 ? -2.17 -26.906 -8.508 1 88.88 108 HIS A C 1
ATOM 831 O O . HIS A 1 108 ? -1.838 -28.078 -8.578 1 88.88 108 HIS A O 1
ATOM 837 N N . PHE A 1 109 ? -2.828 -26.344 -9.484 1 86.38 109 PHE A N 1
ATOM 838 C CA . PHE A 1 109 ? -3.176 -27 -10.742 1 86.38 109 PHE A CA 1
ATOM 839 C C . PHE A 1 109 ? -3.096 -26.016 -11.906 1 86.38 109 PHE A C 1
ATOM 841 O O . PHE A 1 109 ? -3.123 -24.797 -11.695 1 86.38 109 PHE A O 1
ATOM 848 N N . LEU A 1 110 ? -2.916 -26.5 -13.07 1 89.12 110 LEU A N 1
ATOM 849 C CA . LEU A 1 110 ? -2.748 -25.656 -14.242 1 89.12 110 LEU A CA 1
ATOM 850 C C . LEU A 1 110 ? -4.09 -25.094 -14.711 1 89.12 110 LEU A C 1
ATOM 852 O O . LEU A 1 110 ? -5.145 -25.609 -14.328 1 89.12 110 LEU A O 1
ATOM 856 N N . PHE A 1 111 ? -4.035 -24.078 -15.484 1 92.06 111 PHE A N 1
ATOM 857 C CA . PHE A 1 111 ? -5.219 -23.422 -16.031 1 92.06 111 PHE A CA 1
ATOM 858 C C . PHE A 1 111 ? -6.086 -24.406 -16.797 1 92.06 111 PHE A C 1
ATOM 860 O O . PHE A 1 111 ? -5.57 -25.234 -17.547 1 92.06 111 PHE A O 1
ATOM 867 N N . TYR A 1 112 ? -7.312 -24.375 -16.547 1 88.81 112 TYR A N 1
ATOM 868 C CA . TYR A 1 112 ? -8.344 -25.109 -17.281 1 88.81 112 TYR A CA 1
ATOM 869 C C . TYR A 1 112 ? -9.516 -24.188 -17.609 1 88.81 112 TYR A C 1
ATOM 871 O O . TYR A 1 112 ? -9.953 -23.406 -16.781 1 88.81 112 TYR A O 1
ATOM 879 N N . ASP A 1 113 ? -9.984 -24.25 -18.812 1 86.69 113 ASP A N 1
ATOM 880 C CA . ASP A 1 113 ? -11.141 -23.453 -19.203 1 86.69 113 ASP A CA 1
ATOM 881 C C . ASP A 1 113 ? -12.438 -24.125 -18.75 1 86.69 113 ASP A C 1
ATOM 883 O O . ASP A 1 113 ? -13.008 -24.953 -19.453 1 86.69 113 ASP A O 1
ATOM 887 N N . PHE A 1 114 ? -12.922 -23.812 -17.609 1 82.44 114 PHE A N 1
ATOM 888 C CA . PHE A 1 114 ? -14.094 -24.406 -16.984 1 82.44 114 PHE A CA 1
ATOM 889 C C . PHE A 1 114 ? -15.359 -24.062 -17.766 1 82.44 114 PHE A C 1
ATOM 891 O O . PHE A 1 114 ? -16.312 -24.844 -17.797 1 82.44 114 PHE A O 1
ATOM 898 N N . TYR A 1 115 ? -15.375 -22.859 -18.281 1 76.19 115 TYR A N 1
ATOM 899 C CA . TYR A 1 115 ? -16.531 -22.438 -19.062 1 76.19 115 TYR A CA 1
ATOM 900 C C . TYR A 1 115 ? -16.766 -23.375 -20.25 1 76.19 115 TYR A C 1
ATOM 902 O O . TYR A 1 115 ? -17.875 -23.859 -20.453 1 76.19 115 TYR A O 1
ATOM 910 N N . ARG A 1 116 ? -15.766 -23.625 -20.969 1 76.44 116 ARG A N 1
ATOM 911 C CA . ARG A 1 116 ? -15.867 -24.484 -22.141 1 76.44 116 ARG A CA 1
ATOM 912 C C . ARG A 1 116 ? -16.234 -25.906 -21.75 1 76.44 116 ARG A C 1
ATOM 914 O O . ARG A 1 116 ? -17 -26.578 -22.453 1 76.44 116 ARG A O 1
ATOM 921 N N . HIS A 1 117 ? -15.695 -26.375 -20.625 1 76.75 117 HIS A N 1
ATOM 922 C CA . HIS A 1 117 ? -15.938 -27.734 -20.172 1 76.75 117 HIS A CA 1
ATOM 923 C C . HIS A 1 117 ? -17.406 -27.953 -19.844 1 76.75 117 HIS A C 1
ATOM 925 O O . HIS A 1 117 ? -18.016 -28.953 -20.281 1 76.75 117 HIS A O 1
ATOM 931 N N . VAL A 1 118 ? -17.953 -26.984 -19.203 1 76.56 118 VAL A N 1
ATOM 932 C CA . VAL A 1 118 ? -19.344 -27.109 -18.75 1 76.56 118 VAL A CA 1
ATOM 933 C C . VAL A 1 118 ? -20.297 -26.906 -19.922 1 76.56 118 VAL A C 1
ATOM 935 O O . VAL A 1 118 ? -21.328 -27.578 -20.031 1 76.56 118 VAL A O 1
ATOM 938 N N . GLN A 1 119 ? -19.953 -26.031 -20.766 1 76.88 119 GLN A N 1
ATOM 939 C CA . GLN A 1 119 ? -20.781 -25.781 -21.938 1 76.88 119 GLN A CA 1
ATOM 940 C C . GLN A 1 119 ? -20.922 -27.047 -22.797 1 76.88 119 GLN A C 1
ATOM 942 O O . GLN A 1 119 ? -21.984 -27.328 -23.344 1 76.88 119 GLN A O 1
ATOM 947 N N . LYS A 1 120 ? -19.891 -27.734 -22.875 1 76.56 120 LYS A N 1
ATOM 948 C CA . LYS A 1 120 ? -19.891 -28.984 -23.656 1 76.56 120 LYS A CA 1
ATOM 949 C C . LYS A 1 120 ? -20.859 -30 -23.047 1 76.56 120 LYS A C 1
ATOM 951 O O . LYS A 1 120 ? -21.391 -30.859 -23.766 1 76.56 120 LYS A O 1
ATOM 956 N N . GLN A 1 121 ? -21.109 -29.859 -21.812 1 76.25 121 GLN A N 1
ATOM 957 C CA . GLN A 1 121 ? -22 -30.781 -21.125 1 76.25 121 GLN A CA 1
ATOM 958 C C . GLN A 1 121 ? -23.453 -30.297 -21.156 1 76.25 121 GLN A C 1
ATOM 960 O O . GLN A 1 121 ? -24.328 -30.922 -20.562 1 76.25 121 GLN A O 1
ATOM 965 N N . GLY A 1 122 ? -23.703 -29.125 -21.812 1 75.06 122 GLY A N 1
ATOM 966 C CA . GLY A 1 122 ? -25.047 -28.594 -21.953 1 75.06 122 GLY A CA 1
ATOM 967 C C . GLY A 1 122 ? -25.531 -27.875 -20.719 1 75.06 122 GLY A C 1
ATOM 968 O O . GLY A 1 122 ? -26.734 -27.656 -20.547 1 75.06 122 GLY A O 1
ATOM 969 N N . LYS A 1 123 ? -24.641 -27.594 -19.781 1 76 123 LYS A N 1
ATOM 970 C CA . LYS A 1 123 ? -25.031 -26.922 -18.547 1 76 123 LYS A CA 1
ATOM 971 C C . LYS A 1 123 ? -24.672 -25.438 -18.594 1 76 123 LYS A C 1
ATOM 973 O O . LYS A 1 123 ? -23.844 -25.016 -19.406 1 76 123 LYS A O 1
ATOM 978 N N . MET A 1 124 ? -25.438 -24.594 -17.875 1 76.69 124 MET A N 1
ATOM 979 C CA . MET A 1 124 ? -25.094 -23.188 -17.734 1 76.69 124 MET A CA 1
ATOM 980 C C . MET A 1 124 ? -23.891 -23.016 -16.812 1 76.69 124 MET A C 1
ATOM 982 O O . MET A 1 124 ? -23.922 -23.469 -15.664 1 76.69 124 MET A O 1
ATOM 986 N N . PRO A 1 125 ? -22.859 -22.469 -17.328 1 78.69 125 PRO A N 1
ATOM 987 C CA . PRO A 1 125 ? -21.688 -22.297 -16.484 1 78.69 125 PRO A CA 1
ATOM 988 C C . PRO A 1 125 ? -21.875 -21.219 -15.422 1 78.69 125 PRO A C 1
ATOM 990 O O . PRO A 1 125 ? -22.547 -20.219 -15.664 1 78.69 125 PRO A O 1
ATOM 993 N N . PRO A 1 126 ? -21.422 -21.516 -14.195 1 87.56 126 PRO A N 1
ATOM 994 C CA . PRO A 1 126 ? -21.391 -20.422 -13.211 1 87.56 126 PRO A CA 1
ATOM 995 C C . PRO A 1 126 ? -20.531 -19.25 -13.648 1 87.56 126 PRO A C 1
ATOM 997 O O . PRO A 1 126 ? -19.625 -19.438 -14.469 1 87.56 126 PRO A O 1
ATOM 1000 N N . THR A 1 127 ? -20.875 -18.047 -13.211 1 89.06 127 THR A N 1
ATOM 1001 C CA . THR A 1 127 ? -19.984 -16.922 -13.453 1 89.06 127 THR A CA 1
ATOM 1002 C C . THR A 1 127 ? -18.625 -17.141 -12.789 1 89.06 127 THR A C 1
ATOM 1004 O O . THR A 1 127 ? -18.531 -17.172 -11.555 1 89.06 127 THR A O 1
ATOM 1007 N N . THR A 1 128 ? -17.641 -17.422 -13.648 1 90.94 128 THR A N 1
ATOM 1008 C CA . THR A 1 128 ? -16.328 -17.844 -13.164 1 90.94 128 THR A CA 1
ATOM 1009 C C . THR A 1 128 ? -15.289 -16.75 -13.375 1 90.94 128 THR A C 1
ATOM 1011 O O . THR A 1 128 ? -15.289 -16.078 -14.398 1 90.94 128 THR A O 1
ATOM 1014 N N . ALA A 1 129 ? -14.445 -16.562 -12.406 1 91.94 129 ALA A N 1
ATOM 1015 C CA . ALA A 1 129 ? -13.281 -15.688 -12.531 1 91.94 129 ALA A CA 1
ATOM 1016 C C . ALA A 1 129 ? -12.023 -16.359 -11.977 1 91.94 129 ALA A C 1
ATOM 1018 O O . ALA A 1 129 ? -12.102 -17.141 -11.031 1 91.94 129 ALA A O 1
ATOM 1019 N N . TYR A 1 130 ? -10.938 -16.094 -12.68 1 95.75 130 TYR A N 1
ATOM 1020 C CA . TYR A 1 130 ? -9.633 -16.531 -12.188 1 95.75 130 TYR A CA 1
ATOM 1021 C C . TYR A 1 130 ? -8.891 -15.383 -11.516 1 95.75 130 TYR A C 1
ATOM 1023 O O . TYR A 1 130 ? -8.984 -14.234 -11.945 1 95.75 130 TYR A O 1
ATOM 1031 N N . MET A 1 131 ? -8.211 -15.703 -10.461 1 97.12 131 MET A N 1
ATOM 1032 C CA . MET A 1 131 ? -7.203 -14.812 -9.891 1 97.12 131 MET A CA 1
ATOM 1033 C C . MET A 1 131 ? -5.887 -15.547 -9.672 1 97.12 131 MET A C 1
ATOM 1035 O O . MET A 1 131 ? -5.859 -16.781 -9.633 1 97.12 131 MET A O 1
ATOM 1039 N N . ASN A 1 132 ? -4.828 -14.82 -9.57 1 97.75 132 ASN A N 1
ATOM 1040 C CA . ASN A 1 132 ? -3.539 -15.406 -9.227 1 97.75 132 ASN A CA 1
ATOM 1041 C C . ASN A 1 132 ? -2.553 -14.344 -8.742 1 97.75 132 ASN A C 1
ATOM 1043 O O . ASN A 1 132 ? -2.855 -13.148 -8.766 1 97.75 132 ASN A O 1
ATOM 1047 N N . ILE A 1 133 ? -1.497 -14.742 -8.109 1 97 133 ILE A N 1
ATOM 1048 C CA . ILE A 1 133 ? -0.391 -13.891 -7.695 1 97 133 ILE A CA 1
ATOM 1049 C C . ILE A 1 133 ? 0.927 -14.461 -8.211 1 97 133 ILE A C 1
ATOM 1051 O O . ILE A 1 133 ? 1.183 -15.664 -8.078 1 97 133 ILE A O 1
ATOM 1055 N N . LEU A 1 134 ? 1.672 -13.625 -8.875 1 96.31 134 LEU A N 1
ATOM 1056 C CA . LEU A 1 134 ? 2.996 -14.008 -9.359 1 96.31 134 LEU A CA 1
ATOM 1057 C C . LEU A 1 134 ? 4.086 -13.422 -8.469 1 96.31 134 LEU A C 1
ATOM 1059 O O . LEU A 1 134 ? 3.82 -12.531 -7.656 1 96.31 134 LEU A O 1
ATOM 1063 N N . ARG A 1 135 ? 5.215 -14 -8.547 1 92.44 135 ARG A N 1
ATOM 1064 C CA . ARG A 1 135 ? 6.43 -13.531 -7.895 1 92.44 135 ARG A CA 1
ATOM 1065 C C . ARG A 1 135 ? 7.559 -13.344 -8.906 1 92.44 135 ARG A C 1
ATOM 1067 O O . ARG A 1 135 ? 7.605 -14.039 -9.922 1 92.44 135 ARG A O 1
ATOM 1074 N N . HIS A 1 136 ? 8.438 -12.367 -8.641 1 90.5 136 HIS A N 1
ATOM 1075 C CA . HIS A 1 136 ? 9.594 -12.211 -9.516 1 90.5 136 HIS A CA 1
ATOM 1076 C C . HIS A 1 136 ? 10.359 -13.523 -9.648 1 90.5 136 HIS A C 1
ATOM 1078 O O . HIS A 1 136 ? 10.672 -14.172 -8.648 1 90.5 136 HIS A O 1
ATOM 1084 N N . PRO A 1 137 ? 10.672 -13.898 -10.922 1 90 137 PRO A N 1
ATOM 1085 C CA . PRO A 1 137 ? 11.211 -15.242 -11.148 1 90 137 PRO A CA 1
ATOM 1086 C C . PRO A 1 137 ? 12.484 -15.516 -10.352 1 90 137 PRO A C 1
ATOM 1088 O O . PRO A 1 137 ? 12.695 -16.641 -9.883 1 90 137 PRO A O 1
ATOM 1091 N N . VAL A 1 138 ? 13.32 -14.531 -10.117 1 85.75 138 VAL A N 1
ATOM 1092 C CA . VAL A 1 138 ? 14.57 -14.734 -9.391 1 85.75 138 VAL A CA 1
ATOM 1093 C C . VAL A 1 138 ? 14.273 -15.047 -7.93 1 85.75 138 VAL A C 1
ATOM 1095 O O . VAL A 1 138 ? 14.758 -16.047 -7.395 1 85.75 138 VAL A O 1
ATOM 1098 N N . THR A 1 139 ? 13.461 -14.227 -7.344 1 86.31 139 THR A N 1
ATOM 1099 C CA . THR A 1 139 ? 13.133 -14.438 -5.938 1 86.31 139 THR A CA 1
ATOM 1100 C C . THR A 1 139 ? 12.297 -15.695 -5.762 1 86.31 139 THR A C 1
ATOM 1102 O O . THR A 1 139 ? 12.406 -16.391 -4.746 1 86.31 139 THR A O 1
ATOM 1105 N N . LYS A 1 140 ? 11.5 -15.984 -6.703 1 88.69 140 LYS A N 1
ATOM 1106 C CA . LYS A 1 140 ? 10.68 -17.188 -6.637 1 88.69 140 LYS A CA 1
ATOM 1107 C C . LYS A 1 140 ? 11.555 -18.453 -6.621 1 88.69 140 LYS A C 1
ATOM 1109 O O . LYS A 1 140 ? 11.305 -19.375 -5.848 1 88.69 140 LYS A O 1
ATOM 1114 N N . LEU A 1 141 ? 12.516 -18.438 -7.52 1 84.31 141 LEU A N 1
ATOM 1115 C CA . LEU A 1 141 ? 13.391 -19.594 -7.59 1 84.31 141 LEU A CA 1
ATOM 1116 C C . LEU A 1 141 ? 14.188 -19.766 -6.301 1 84.31 141 LEU A C 1
ATOM 1118 O O . LEU A 1 141 ? 14.406 -20.875 -5.832 1 84.31 141 LEU A O 1
ATOM 1122 N N . VAL A 1 142 ? 14.617 -18.672 -5.75 1 83.44 142 VAL A N 1
ATOM 1123 C CA . VAL A 1 142 ? 15.336 -18.703 -4.48 1 83.44 142 VAL A CA 1
ATOM 1124 C C . VAL A 1 142 ? 14.422 -19.25 -3.387 1 83.44 142 VAL A C 1
ATOM 1126 O O . VAL A 1 142 ? 14.836 -20.125 -2.604 1 83.44 142 VAL A O 1
ATOM 1129 N N . SER A 1 143 ? 13.219 -18.797 -3.365 1 83.38 143 SER A N 1
ATOM 1130 C CA . SER A 1 143 ? 12.242 -19.281 -2.396 1 83.38 143 SER A CA 1
ATOM 1131 C C . SER A 1 143 ? 11.977 -20.766 -2.58 1 83.38 143 SER A C 1
ATOM 1133 O O . SER A 1 143 ? 11.867 -21.516 -1.602 1 83.38 143 SER A O 1
ATOM 1135 N N . HIS A 1 144 ? 11.852 -21.141 -3.777 1 81.94 144 HIS A N 1
ATOM 1136 C CA . HIS A 1 144 ? 11.617 -22.562 -4.082 1 81.94 144 HIS A CA 1
ATOM 1137 C C . HIS A 1 144 ? 12.773 -23.422 -3.605 1 81.94 144 HIS A C 1
ATOM 1139 O O . HIS A 1 144 ? 12.555 -24.484 -3.023 1 81.94 144 HIS A O 1
ATOM 1145 N N . PHE A 1 145 ? 13.961 -22.984 -3.838 1 79.62 145 PHE A N 1
ATOM 1146 C CA . PHE A 1 145 ? 15.141 -23.703 -3.391 1 79.62 145 PHE A CA 1
ATOM 1147 C C . PHE A 1 145 ? 15.141 -23.844 -1.873 1 79.62 145 PHE A C 1
ATOM 1149 O O . PHE A 1 145 ? 15.414 -24.938 -1.349 1 79.62 145 PHE A O 1
ATOM 1156 N N . GLN A 1 146 ? 14.844 -22.828 -1.213 1 79.81 146 GLN A N 1
ATOM 1157 C CA . GLN A 1 146 ? 14.812 -22.859 0.246 1 79.81 146 GLN A CA 1
ATOM 1158 C C . GLN A 1 146 ? 13.75 -23.812 0.762 1 79.81 146 GLN A C 1
ATOM 1160 O O . GLN A 1 146 ? 13.961 -24.516 1.758 1 79.81 146 GLN A O 1
ATOM 1165 N N . TYR A 1 147 ? 12.68 -23.797 0.156 1 76.88 147 TYR A N 1
ATOM 1166 C CA . TYR A 1 147 ? 11.609 -24.719 0.527 1 76.88 147 TYR A CA 1
ATOM 1167 C C . TYR A 1 147 ? 12.062 -26.156 0.367 1 76.88 147 TYR A C 1
ATOM 1169 O O . TYR A 1 147 ? 11.844 -26.984 1.254 1 76.88 147 TYR A O 1
ATOM 1177 N N . LEU A 1 148 ? 12.641 -26.406 -0.782 1 73.62 148 LEU A N 1
ATOM 1178 C CA . LEU A 1 148 ? 13.125 -27.766 -1.032 1 73.62 148 LEU A CA 1
ATOM 1179 C C . LEU A 1 148 ? 14.18 -28.156 -0.005 1 73.62 148 LEU A C 1
ATOM 1181 O O . LEU A 1 148 ? 14.195 -29.297 0.469 1 73.62 148 LEU A O 1
ATOM 1185 N N . GLN A 1 149 ? 15.016 -27.219 0.337 1 74.06 149 GLN A N 1
ATOM 1186 C CA . GLN A 1 149 ? 16.031 -27.484 1.342 1 74.06 149 GLN A CA 1
ATOM 1187 C C . GLN A 1 149 ? 15.414 -27.812 2.691 1 74.06 149 GLN A C 1
ATOM 1189 O O . GLN A 1 149 ? 15.836 -28.766 3.357 1 74.06 149 GLN A O 1
ATOM 1194 N N . SER A 1 150 ? 14.477 -27.109 3.029 1 73.06 150 SER A N 1
ATOM 1195 C CA . SER A 1 150 ? 13.805 -27.328 4.309 1 73.06 150 SER A CA 1
ATOM 1196 C C . SER A 1 150 ? 13.016 -28.641 4.305 1 73.06 150 SER A C 1
ATOM 1198 O O . SER A 1 150 ? 12.984 -29.359 5.309 1 73.06 150 SER A O 1
ATOM 1200 N N . ALA A 1 151 ? 12.305 -28.875 3.229 1 68.25 151 ALA A N 1
ATOM 1201 C CA . ALA A 1 151 ? 11.516 -30.094 3.105 1 68.25 151 ALA A CA 1
ATOM 1202 C C . ALA A 1 151 ? 12.414 -31.328 3.182 1 68.25 151 ALA A C 1
ATOM 1204 O O . ALA A 1 151 ? 12.039 -32.344 3.771 1 68.25 151 ALA A O 1
ATOM 1205 N N . PHE A 1 152 ? 13.531 -31.141 2.646 1 64.25 152 PHE A N 1
ATOM 1206 C CA . PHE A 1 152 ? 14.469 -32.25 2.656 1 64.25 152 PHE A CA 1
ATOM 1207 C C . PHE A 1 152 ? 15.094 -32.438 4.035 1 64.25 152 PHE A C 1
ATOM 1209 O O . PHE A 1 152 ? 15.367 -33.562 4.461 1 64.25 152 PHE A O 1
ATOM 1216 N N . ARG A 1 153 ? 15.375 -31.281 4.66 1 65.75 153 ARG A N 1
ATOM 1217 C CA . ARG A 1 153 ? 15.922 -31.359 6.012 1 65.75 153 ARG A CA 1
ATOM 1218 C C . ARG A 1 153 ? 14.938 -32.062 6.957 1 65.75 153 ARG A C 1
ATOM 1220 O O . ARG A 1 153 ? 15.344 -32.812 7.828 1 65.75 153 ARG A O 1
ATOM 1227 N N . GLY A 1 154 ? 13.68 -31.781 6.824 1 58.09 154 GLY A N 1
ATOM 1228 C CA . GLY A 1 154 ? 12.672 -32.312 7.719 1 58.09 154 GLY A CA 1
ATOM 1229 C C . GLY A 1 154 ? 12.227 -33.719 7.328 1 58.09 154 GLY A C 1
ATOM 1230 O O . GLY A 1 154 ? 11.602 -34.438 8.125 1 58.09 154 GLY A O 1
ATOM 1231 N N . SER A 1 155 ? 12.312 -34.031 6.051 1 54.75 155 SER A N 1
ATOM 1232 C CA . SER A 1 155 ? 11.742 -35.281 5.547 1 54.75 155 SER A CA 1
ATOM 1233 C C . SER A 1 155 ? 12.719 -36.438 5.73 1 54.75 155 SER A C 1
ATOM 1235 O O . SER A 1 155 ? 13.93 -36.25 5.789 1 54.75 155 SER A O 1
ATOM 1237 N N . LYS A 1 156 ? 12.062 -37.594 6.086 1 50.56 156 LYS A N 1
ATOM 1238 C CA . LYS A 1 156 ? 12.734 -38.906 6.098 1 50.56 156 LYS A CA 1
ATOM 1239 C C . LYS A 1 156 ? 13.484 -39.156 4.793 1 50.56 156 LYS A C 1
ATOM 1241 O O . LYS A 1 156 ? 14.398 -39.969 4.742 1 50.56 156 LYS A O 1
ATOM 1246 N N . ARG A 1 157 ? 13.031 -38.656 3.793 1 48.31 157 ARG A N 1
ATOM 1247 C CA . ARG A 1 157 ? 13.672 -38.875 2.5 1 48.31 157 ARG A CA 1
ATOM 1248 C C . ARG A 1 157 ? 15.102 -38.344 2.512 1 48.31 157 ARG A C 1
ATOM 1250 O O . ARG A 1 157 ? 15.953 -38.812 1.746 1 48.31 157 ARG A O 1
ATOM 1257 N N . ALA A 1 158 ? 15.359 -37.188 3.307 1 48.72 158 ALA A N 1
ATOM 1258 C CA . ALA A 1 158 ? 16.781 -36.906 3.564 1 48.72 158 ALA A CA 1
ATOM 1259 C C . ALA A 1 158 ? 17.484 -38.188 4.004 1 48.72 158 ALA A C 1
ATOM 1261 O O . ALA A 1 158 ? 18.672 -38.375 3.703 1 48.72 158 ALA A O 1
ATOM 1262 N N . ARG A 1 159 ? 16.656 -39 4.668 1 44.34 159 ARG A N 1
ATOM 1263 C CA . ARG A 1 159 ? 17.25 -40.219 5.234 1 44.34 159 ARG A CA 1
ATOM 1264 C C . ARG A 1 159 ? 17.422 -41.281 4.168 1 44.34 159 ARG A C 1
ATOM 1266 O O . ARG A 1 159 ? 18.188 -42.25 4.355 1 44.34 159 ARG A O 1
ATOM 1273 N N . SER A 1 160 ? 16.328 -41.375 3.396 1 42.22 160 SER A N 1
ATOM 1274 C CA . SER A 1 160 ? 16.359 -42.594 2.611 1 42.22 160 SER A CA 1
ATOM 1275 C C . SER A 1 160 ? 17.359 -42.5 1.464 1 42.22 160 SER A C 1
ATOM 1277 O O . SER A 1 160 ? 17.375 -43.344 0.562 1 42.22 160 SER A O 1
ATOM 1279 N N . GLY A 1 161 ? 18.328 -41.688 1.306 1 42.22 161 GLY A N 1
ATOM 1280 C CA . GLY A 1 161 ? 19.484 -41.719 0.418 1 42.22 161 GLY A CA 1
ATOM 1281 C C . GLY A 1 161 ? 19.406 -40.719 -0.714 1 42.22 161 GLY A C 1
ATOM 1282 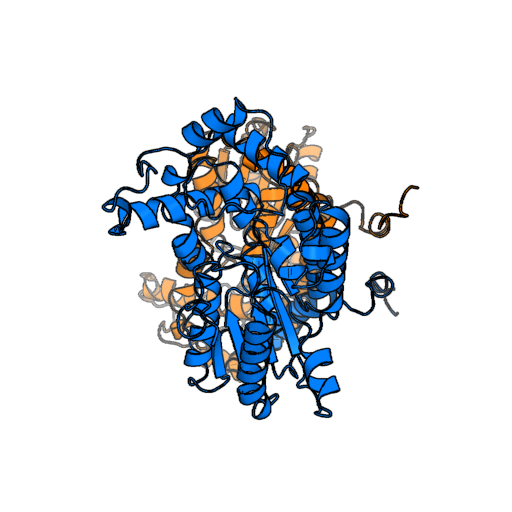O O . GLY A 1 161 ? 20.203 -40.781 -1.662 1 42.22 161 GLY A O 1
ATOM 1283 N N . LEU A 1 162 ? 18.297 -40.094 -0.928 1 45.09 162 LEU A N 1
ATOM 1284 C CA . LEU A 1 162 ? 18.406 -39.094 -2.01 1 45.09 162 LEU A CA 1
ATOM 1285 C C . LEU A 1 162 ? 19.484 -38.062 -1.71 1 45.09 162 LEU A C 1
ATOM 1287 O O . LEU A 1 162 ? 19.703 -37.719 -0.551 1 45.09 162 LEU A O 1
ATOM 1291 N N . SER A 1 163 ? 20.438 -37.781 -2.793 1 52.56 163 SER A N 1
ATOM 1292 C CA . SER A 1 163 ? 21.766 -37.188 -2.855 1 52.56 163 SER A CA 1
ATOM 1293 C C . SER A 1 163 ? 21.703 -35.688 -2.514 1 52.56 163 SER A C 1
ATOM 1295 O O . SER A 1 163 ? 22.656 -34.969 -2.742 1 52.56 163 SER A O 1
ATOM 1297 N N . PHE A 1 164 ? 20.531 -35.188 -2.262 1 55.53 164 PHE A N 1
ATOM 1298 C CA . PHE A 1 164 ? 20.688 -33.75 -2.062 1 55.53 164 PHE A CA 1
ATOM 1299 C C . PHE A 1 164 ? 21.141 -33.438 -0.639 1 55.53 164 PHE A C 1
ATOM 1301 O O . PHE A 1 164 ? 20.516 -33.906 0.325 1 55.53 164 PHE A O 1
ATOM 1308 N N . ASP A 1 165 ? 22.328 -32.906 -0.571 1 61.22 165 ASP A N 1
ATOM 1309 C CA . ASP A 1 165 ? 22.891 -32.375 0.666 1 61.22 165 ASP A CA 1
ATOM 1310 C C . ASP A 1 165 ? 22.141 -31.141 1.116 1 61.22 165 ASP A C 1
ATOM 1312 O O . ASP A 1 165 ? 22.203 -30.094 0.452 1 61.22 165 ASP A O 1
ATOM 1316 N N . PRO A 1 166 ? 21.266 -31.328 2.152 1 63.97 166 PRO A N 1
ATOM 1317 C CA . PRO A 1 166 ? 20.516 -30.172 2.633 1 63.97 166 PRO A CA 1
ATOM 1318 C C . PRO A 1 166 ? 21.406 -29 3.027 1 63.97 166 PRO A C 1
ATOM 1320 O O . PRO A 1 166 ? 20.922 -27.875 3.184 1 63.97 166 PRO A O 1
ATOM 1323 N N . ASP A 1 167 ? 22.609 -29.25 3.064 1 69 167 ASP A N 1
ATOM 1324 C CA . ASP A 1 167 ? 23.5 -28.188 3.504 1 69 167 ASP A CA 1
ATOM 1325 C C . ASP A 1 167 ? 24.109 -27.453 2.311 1 69 167 ASP A C 1
ATOM 1327 O O . ASP A 1 167 ? 24.844 -26.469 2.482 1 69 167 ASP A O 1
ATOM 1331 N N . VAL A 1 168 ? 23.625 -27.906 1.124 1 75.88 168 VAL A N 1
ATOM 1332 C CA . VAL A 1 168 ? 24.125 -27.219 -0.06 1 75.88 168 VAL A CA 1
ATOM 1333 C C . VAL A 1 168 ? 23.406 -25.875 -0.213 1 75.88 168 VAL A C 1
ATOM 1335 O O . VAL A 1 168 ? 22.203 -25.781 -0.006 1 75.88 168 VAL A O 1
ATOM 1338 N N . THR A 1 169 ? 24.219 -24.844 -0.465 1 78.88 169 THR A N 1
ATOM 1339 C CA . THR A 1 169 ? 23.656 -23.516 -0.682 1 78.88 169 THR A CA 1
ATOM 1340 C C . THR A 1 169 ? 23.25 -23.328 -2.143 1 78.88 169 THR A C 1
ATOM 1342 O O . THR A 1 169 ? 23.75 -24.031 -3.023 1 78.88 169 THR A O 1
ATOM 1345 N N . ILE A 1 170 ? 22.422 -22.5 -2.404 1 82 170 ILE A N 1
ATOM 1346 C CA . ILE A 1 170 ? 21.984 -22.219 -3.768 1 82 170 ILE A CA 1
ATOM 1347 C C . ILE A 1 170 ? 23.156 -21.719 -4.594 1 82 170 ILE A C 1
ATOM 1349 O O . ILE A 1 170 ? 23.266 -22 -5.789 1 82 170 ILE A O 1
ATOM 1353 N N . ASP A 1 171 ? 24.031 -21 -3.975 1 83.31 171 ASP A N 1
ATOM 1354 C CA . ASP A 1 171 ? 25.219 -20.516 -4.664 1 83.31 171 ASP A CA 1
ATOM 1355 C C . ASP A 1 171 ? 26.078 -21.672 -5.164 1 83.31 171 ASP A C 1
ATOM 1357 O O . ASP A 1 171 ? 26.547 -21.656 -6.301 1 83.31 171 ASP A O 1
ATOM 1361 N N . ALA A 1 172 ? 26.219 -22.562 -4.277 1 79 172 ALA A N 1
ATOM 1362 C CA . ALA A 1 172 ? 27.016 -23.719 -4.652 1 79 172 ALA A CA 1
ATOM 1363 C C . ALA A 1 172 ? 26.344 -24.516 -5.77 1 79 172 ALA A C 1
ATOM 1365 O O . ALA A 1 172 ? 27.016 -25 -6.691 1 79 172 ALA A O 1
ATOM 1366 N N . CYS A 1 173 ? 25.078 -24.641 -5.684 1 78.19 173 CYS A N 1
ATOM 1367 C CA . CYS A 1 173 ? 24.312 -25.375 -6.691 1 78.19 173 CYS A CA 1
ATOM 1368 C C . CYS A 1 173 ? 24.422 -24.688 -8.055 1 78.19 173 CYS A C 1
ATOM 1370 O O . CYS A 1 173 ? 24.703 -25.344 -9.055 1 78.19 173 CYS A O 1
ATOM 1372 N N . VAL A 1 174 ? 24.234 -23.422 -8.094 1 80.06 174 VAL A N 1
ATOM 1373 C CA . VAL A 1 174 ? 24.266 -22.656 -9.336 1 80.06 174 VAL A CA 1
ATOM 1374 C C . VAL A 1 174 ? 25.672 -22.688 -9.922 1 80.06 174 VAL A C 1
ATOM 1376 O O . VAL A 1 174 ? 25.844 -22.812 -11.133 1 80.06 174 VAL A O 1
ATOM 1379 N N . SER A 1 175 ? 26.609 -22.547 -9.047 1 77.5 175 SER A N 1
ATOM 1380 C CA . SER A 1 175 ? 27.984 -22.609 -9.516 1 77.5 175 SER A CA 1
ATOM 1381 C C . SER A 1 175 ? 28.281 -23.938 -10.188 1 77.5 175 SER A C 1
ATOM 1383 O O . SER A 1 175 ? 29 -23.984 -11.188 1 77.5 175 SER A O 1
ATOM 1385 N N . ALA A 1 176 ? 27.734 -24.891 -9.648 1 73.25 176 ALA A N 1
ATOM 1386 C CA . ALA A 1 176 ? 27.953 -26.219 -10.195 1 73.25 176 ALA A CA 1
ATOM 1387 C C . ALA A 1 176 ? 27.266 -26.391 -11.547 1 73.25 176 ALA A C 1
ATOM 1389 O O . ALA A 1 176 ? 27.828 -27.016 -12.461 1 73.25 176 ALA A O 1
ATOM 1390 N N . ILE A 1 177 ? 26.109 -25.766 -11.641 1 71.06 177 ILE A N 1
ATOM 1391 C CA . ILE A 1 177 ? 25.328 -25.906 -12.867 1 71.06 177 ILE A CA 1
ATOM 1392 C C . ILE A 1 177 ? 25.875 -24.969 -13.938 1 71.06 177 ILE A C 1
ATOM 1394 O O . ILE A 1 177 ? 25.875 -25.297 -15.125 1 71.06 177 ILE A O 1
ATOM 1398 N N . ALA A 1 178 ? 26.266 -23.766 -13.5 1 67.88 178 ALA A N 1
ATOM 1399 C CA . ALA A 1 178 ? 26.766 -22.75 -14.438 1 67.88 178 ALA A CA 1
ATOM 1400 C C . ALA A 1 178 ? 28.016 -23.25 -15.156 1 67.88 178 ALA A C 1
ATOM 1402 O O . ALA A 1 178 ? 28.344 -22.766 -16.25 1 67.88 178 ALA A O 1
ATOM 1403 N N . SER A 1 179 ? 28.703 -24.062 -14.508 1 61.59 179 SER A N 1
ATOM 1404 C CA . SER A 1 179 ? 29.906 -24.625 -15.109 1 61.59 179 SER A CA 1
ATOM 1405 C C . SER A 1 179 ? 29.562 -25.641 -16.203 1 61.59 179 SER A C 1
ATOM 1407 O O . SER A 1 179 ? 30.422 -26 -17 1 61.59 179 SER A O 1
ATOM 1409 N N . THR A 1 180 ? 28.281 -25.953 -16.203 1 57.91 180 THR A N 1
ATOM 1410 C CA . THR A 1 180 ? 27.797 -26.859 -17.234 1 57.91 180 THR A CA 1
ATOM 1411 C C . THR A 1 180 ? 26.969 -26.109 -18.266 1 57.91 180 THR A C 1
ATOM 1413 O O . THR A 1 180 ? 26.344 -25.094 -17.953 1 57.91 180 THR A O 1
ATOM 1416 N N . PRO A 1 181 ? 27.188 -26.188 -19.625 1 52.81 181 PRO A N 1
ATOM 1417 C CA . PRO A 1 181 ? 26.406 -25.438 -20.609 1 52.81 181 PRO A CA 1
ATOM 1418 C C . PRO A 1 181 ? 24.953 -25.25 -20.188 1 52.81 181 PRO A C 1
ATOM 1420 O O . PRO A 1 181 ? 24.359 -26.141 -19.578 1 52.81 181 PRO A O 1
ATOM 1423 N N . PRO A 1 182 ? 24.516 -23.984 -20.219 1 51.22 182 PRO A N 1
ATOM 1424 C CA . PRO A 1 182 ? 23.156 -23.656 -19.766 1 51.22 182 PRO A CA 1
ATOM 1425 C C . PRO A 1 182 ? 22.125 -24.625 -20.328 1 51.22 182 PRO A C 1
ATOM 1427 O O . PRO A 1 182 ? 22.156 -24.969 -21.5 1 51.22 182 PRO A O 1
ATOM 1430 N N . TYR A 1 183 ? 21.625 -25.453 -19.438 1 51.75 183 TYR A N 1
ATOM 1431 C CA . TYR A 1 183 ? 20.547 -26.375 -19.812 1 51.75 183 TYR A CA 1
ATOM 1432 C C . TYR A 1 183 ? 19.375 -25.609 -20.438 1 51.75 183 TYR A C 1
ATOM 1434 O O . TYR A 1 183 ? 18.906 -24.625 -19.891 1 51.75 183 TYR A O 1
ATOM 1442 N N . LYS A 1 184 ? 19.438 -25.531 -21.844 1 52.19 184 LYS A N 1
ATOM 1443 C CA . LYS A 1 184 ? 18.172 -25.078 -22.422 1 52.19 184 LYS A CA 1
ATOM 1444 C C . LYS A 1 184 ? 16.984 -25.75 -21.75 1 52.19 184 LYS A C 1
ATOM 1446 O O . LYS A 1 184 ? 16.938 -26.969 -21.641 1 52.19 184 LYS A O 1
ATOM 1451 N N . PRO A 1 185 ? 16.203 -25 -20.953 1 51.94 185 PRO A N 1
ATOM 1452 C CA . PRO A 1 185 ? 15.016 -25.594 -20.328 1 51.94 185 PRO A CA 1
ATOM 1453 C C . PRO A 1 185 ? 14.203 -26.453 -21.297 1 51.94 185 PRO A C 1
ATOM 1455 O O . PRO A 1 185 ? 13.828 -25.984 -22.375 1 51.94 185 PRO A O 1
ATOM 1458 N N . THR A 1 186 ? 14.57 -27.703 -21.688 1 50.31 186 THR A N 1
ATOM 1459 C CA . THR A 1 186 ? 13.656 -28.516 -22.484 1 50.31 186 THR A CA 1
ATOM 1460 C C . THR A 1 186 ? 12.516 -29.047 -21.609 1 50.31 186 THR A C 1
ATOM 1462 O O . THR A 1 186 ? 12.742 -29.547 -20.516 1 50.31 186 THR A O 1
ATOM 1465 N N . TRP A 1 187 ? 11.352 -28.391 -21.797 1 46.16 187 TRP A N 1
ATOM 1466 C CA . TRP A 1 187 ? 10.18 -28.75 -21 1 46.16 187 TRP A CA 1
ATOM 1467 C C . TRP A 1 187 ? 9.875 -30.234 -21.125 1 46.16 187 TRP A C 1
ATOM 1469 O O . TRP A 1 187 ? 9 -30.75 -20.438 1 46.16 187 TRP A O 1
ATOM 1479 N N . GLU A 1 188 ? 10.453 -30.859 -22.188 1 46.16 188 GLU A N 1
ATOM 1480 C CA . GLU A 1 188 ? 10.086 -32.281 -22.281 1 46.16 188 GLU A CA 1
ATOM 1481 C C . GLU A 1 188 ? 10.242 -32.969 -20.938 1 46.16 188 GLU A C 1
ATOM 1483 O O . GLU A 1 188 ? 9.336 -33.688 -20.484 1 46.16 188 GLU A O 1
ATOM 1488 N N . ALA A 1 189 ? 11.438 -33.562 -20.641 1 42.22 189 ALA A N 1
ATOM 1489 C CA . ALA A 1 189 ? 11.625 -34.469 -19.5 1 42.22 189 ALA A CA 1
ATOM 1490 C C . ALA A 1 189 ? 11.945 -33.688 -18.234 1 42.22 189 ALA A C 1
ATOM 1492 O O . ALA A 1 189 ? 13.047 -33.156 -18.078 1 42.22 189 ALA A O 1
ATOM 1493 N N . ILE A 1 190 ? 11.047 -32.812 -17.781 1 45.38 190 ILE A N 1
ATOM 1494 C CA . ILE A 1 190 ? 11.383 -32.406 -16.422 1 45.38 190 ILE A CA 1
ATOM 1495 C C . ILE A 1 190 ? 11.828 -33.625 -15.625 1 45.38 190 ILE A C 1
ATOM 1497 O O . ILE A 1 190 ? 11.023 -34.531 -15.328 1 45.38 190 ILE A O 1
ATOM 1501 N N . PRO A 1 191 ? 13.07 -33.906 -15.82 1 42.72 191 PRO A N 1
ATOM 1502 C CA . PRO A 1 191 ? 13.43 -35.094 -15.039 1 42.72 191 PRO A CA 1
ATOM 1503 C C . PRO A 1 191 ? 12.945 -35.031 -13.594 1 42.72 191 PRO A C 1
ATOM 1505 O O . PRO A 1 191 ? 12.82 -33.938 -13.031 1 42.72 191 PRO A O 1
ATOM 1508 N N . ASN A 1 192 ? 12.031 -35.969 -13.359 1 41.81 192 ASN A N 1
ATOM 1509 C CA . ASN A 1 192 ? 11.609 -36.188 -11.977 1 41.81 192 ASN A CA 1
ATOM 1510 C C . ASN A 1 192 ? 12.781 -36.062 -11.008 1 41.81 192 ASN A C 1
ATOM 1512 O O . ASN A 1 192 ? 12.883 -36.844 -10.047 1 41.81 192 ASN A O 1
ATOM 1516 N N . THR A 1 193 ? 13.766 -35.375 -11.492 1 43.72 193 THR A N 1
ATOM 1517 C CA . THR A 1 193 ? 14.82 -35.312 -10.484 1 43.72 193 THR A CA 1
ATOM 1518 C C . THR A 1 193 ? 14.508 -34.25 -9.438 1 43.72 193 THR A C 1
ATOM 1520 O O . THR A 1 193 ? 14.008 -33.188 -9.773 1 43.72 193 THR A O 1
ATOM 1523 N N . THR A 1 194 ? 14.031 -34.625 -8.359 1 48.09 194 THR A N 1
ATOM 1524 C CA . THR A 1 194 ? 13.812 -33.812 -7.16 1 48.09 194 THR A CA 1
ATOM 1525 C C . THR A 1 194 ? 15.133 -33.25 -6.633 1 48.09 194 THR A C 1
ATOM 1527 O O . THR A 1 194 ? 15.203 -32.781 -5.496 1 48.09 194 THR A O 1
ATOM 1530 N N . LEU A 1 195 ? 16.188 -33.531 -7.285 1 50.56 195 LEU A N 1
ATOM 1531 C CA . LEU A 1 195 ? 17.406 -33.094 -6.633 1 50.56 195 LEU A CA 1
ATOM 1532 C C . LEU A 1 195 ? 17.625 -31.594 -6.816 1 50.56 195 LEU A C 1
ATOM 1534 O O . LEU A 1 195 ? 17.516 -31.078 -7.934 1 50.56 195 LEU A O 1
ATOM 1538 N N . PRO A 1 196 ? 17.703 -31 -5.695 1 55.72 196 PRO A N 1
ATOM 1539 C CA . PRO A 1 196 ? 18.172 -29.609 -5.797 1 55.72 196 PRO A CA 1
ATOM 1540 C C . PRO A 1 196 ? 19.469 -29.484 -6.59 1 55.72 196 PRO A C 1
ATOM 1542 O O . PRO A 1 196 ? 20.109 -30.484 -6.895 1 55.72 196 PRO A O 1
ATOM 1545 N N . CYS A 1 197 ? 19.703 -28.469 -7.414 1 61.25 197 CYS A N 1
ATOM 1546 C CA . CYS A 1 197 ? 20.922 -28.047 -8.094 1 61.25 197 CYS A CA 1
ATOM 1547 C C . CYS A 1 197 ? 21.031 -28.703 -9.469 1 61.25 197 CYS A C 1
ATOM 1549 O O . CYS A 1 197 ? 22.109 -28.734 -10.062 1 61.25 197 CYS A O 1
ATOM 1551 N N . ASP A 1 198 ? 19.891 -29.516 -9.641 1 57.34 198 ASP A N 1
ATOM 1552 C CA . ASP A 1 198 ? 19.859 -29.938 -11.047 1 57.34 198 ASP A CA 1
ATOM 1553 C C . ASP A 1 198 ? 19.031 -28.969 -11.883 1 57.34 198 ASP A C 1
ATOM 1555 O O . ASP A 1 198 ? 18.125 -28.312 -11.367 1 57.34 198 ASP A O 1
ATOM 1559 N N . GLY A 1 199 ? 19.688 -28.234 -12.906 1 57.44 199 GLY A N 1
ATOM 1560 C CA . GLY A 1 199 ? 19.016 -27.281 -13.773 1 57.44 199 GLY A CA 1
ATOM 1561 C C . GLY A 1 199 ? 17.547 -27.594 -13.984 1 57.44 199 GLY A C 1
ATOM 1562 O O . GLY A 1 199 ? 16.766 -26.719 -14.312 1 57.44 199 GLY A O 1
ATOM 1563 N N . THR A 1 200 ? 17.125 -28.875 -13.695 1 58.53 200 THR A N 1
ATOM 1564 C CA . THR A 1 200 ? 15.758 -29.297 -13.953 1 58.53 200 THR A CA 1
ATOM 1565 C C . THR A 1 200 ? 14.828 -28.781 -12.852 1 58.53 200 THR A C 1
ATOM 1567 O O . THR A 1 200 ? 13.625 -28.609 -13.078 1 58.53 200 THR A O 1
ATOM 1570 N N . PHE A 1 201 ? 15.508 -28.5 -11.75 1 62.5 201 PHE A N 1
ATOM 1571 C CA . PHE A 1 201 ? 14.664 -28.062 -10.648 1 62.5 201 PHE A CA 1
ATOM 1572 C C . PHE A 1 201 ? 14.062 -26.688 -10.938 1 62.5 201 PHE A C 1
ATOM 1574 O O . PHE A 1 201 ? 12.961 -26.375 -10.492 1 62.5 201 PHE A O 1
ATOM 1581 N N . PHE A 1 202 ? 14.812 -25.953 -11.836 1 65.62 202 PHE A N 1
ATOM 1582 C CA . PHE A 1 202 ? 14.344 -24.609 -12.156 1 65.62 202 PHE A CA 1
ATOM 1583 C C . PHE A 1 202 ? 13.07 -24.672 -12.992 1 65.62 202 PHE A C 1
ATOM 1585 O O . PHE A 1 202 ? 12.227 -23.781 -12.914 1 65.62 202 PHE A O 1
ATOM 1592 N N . MET A 1 203 ? 12.93 -25.828 -13.648 1 64.44 203 MET A N 1
ATOM 1593 C CA . MET A 1 203 ? 11.805 -25.938 -14.578 1 64.44 203 MET A CA 1
ATOM 1594 C C . MET A 1 203 ? 10.484 -26.047 -13.82 1 64.44 203 MET A C 1
ATOM 1596 O O . MET A 1 203 ? 9.445 -25.594 -14.305 1 64.44 203 MET A O 1
ATOM 1600 N N . ARG A 1 204 ? 10.609 -26.469 -12.641 1 63.94 204 ARG A N 1
ATOM 1601 C CA . ARG A 1 204 ? 9.422 -26.672 -11.82 1 63.94 204 ARG A CA 1
ATOM 1602 C C . ARG A 1 204 ? 8.945 -25.344 -11.227 1 63.94 204 ARG A C 1
ATOM 1604 O O . ARG A 1 204 ? 7.801 -25.234 -10.773 1 63.94 204 ARG A O 1
ATOM 1611 N N . ALA A 1 205 ? 9.812 -24.422 -11.461 1 65.06 205 ALA A N 1
ATOM 1612 C CA . ALA A 1 205 ? 9.5 -23.141 -10.828 1 65.06 205 ALA A CA 1
ATOM 1613 C C . ALA A 1 205 ? 8.883 -22.172 -11.82 1 65.06 205 ALA A C 1
ATOM 1615 O O . ALA A 1 205 ? 8.492 -21.062 -11.453 1 65.06 205 ALA A O 1
ATOM 1616 N N . VAL A 1 206 ? 8.617 -22.719 -13.023 1 81.81 206 VAL A N 1
ATOM 1617 C CA . VAL A 1 206 ? 8.141 -21.797 -14.055 1 81.81 206 VAL A CA 1
ATOM 1618 C C . VAL A 1 206 ? 6.684 -21.422 -13.781 1 81.81 206 VAL A C 1
ATOM 1620 O O . VAL A 1 206 ? 5.848 -22.297 -13.531 1 81.81 206 VAL A O 1
ATOM 1623 N N . GLN A 1 207 ? 6.422 -20.156 -13.883 1 92.88 207 GLN A N 1
ATOM 1624 C CA . GLN A 1 207 ? 5.125 -19.641 -13.484 1 92.88 207 GLN A CA 1
ATOM 1625 C C . GLN A 1 207 ? 4.137 -19.656 -14.648 1 92.88 207 GLN A C 1
ATOM 1627 O O . GLN A 1 207 ? 2.951 -19.938 -14.453 1 92.88 207 GLN A O 1
ATOM 1632 N N . TRP A 1 208 ? 4.594 -19.391 -15.938 1 93.19 208 TRP A N 1
ATOM 1633 C CA . TRP A 1 208 ? 3.666 -19.219 -17.047 1 93.19 208 TRP A CA 1
ATOM 1634 C C . TRP A 1 208 ? 2.961 -20.516 -17.391 1 93.19 208 TRP A C 1
ATOM 1636 O O . TRP A 1 208 ? 1.896 -20.516 -18.016 1 93.19 208 TRP A O 1
ATOM 1646 N N . ARG A 1 209 ? 3.48 -21.641 -16.953 1 88.94 209 ARG A N 1
ATOM 1647 C CA . ARG A 1 209 ? 2.846 -22.938 -17.203 1 88.94 209 ARG A CA 1
ATOM 1648 C C . ARG A 1 209 ? 1.491 -23.016 -16.5 1 88.94 209 ARG A C 1
ATOM 1650 O O . ARG A 1 209 ? 0.568 -23.656 -17 1 88.94 209 ARG A O 1
ATOM 1657 N N . TYR A 1 210 ? 1.364 -22.422 -15.383 1 92.56 210 TYR A N 1
ATOM 1658 C CA . TYR A 1 210 ? 0.125 -22.422 -14.609 1 92.56 210 TYR A CA 1
ATOM 1659 C C . TYR A 1 210 ? -0.964 -21.625 -15.328 1 92.56 210 TYR A C 1
ATOM 1661 O O . TYR A 1 210 ? -2.143 -21.734 -14.977 1 92.56 210 TYR A O 1
ATOM 1669 N N . PHE A 1 211 ? -0.578 -20.875 -16.297 1 95.25 211 PHE A N 1
ATOM 1670 C CA . PHE A 1 211 ? -1.513 -20.062 -17.062 1 95.25 211 PHE A CA 1
ATOM 1671 C C . PHE A 1 211 ? -1.752 -20.656 -18.438 1 95.25 211 PHE A C 1
ATOM 1673 O O . PHE A 1 211 ? -2.781 -20.391 -19.062 1 95.25 211 PHE A O 1
ATOM 1680 N N . CYS A 1 212 ? -0.716 -21.438 -18.922 1 93 212 CYS A N 1
ATOM 1681 C CA . CYS A 1 212 ? -0.852 -22.047 -20.234 1 93 212 CYS A CA 1
ATOM 1682 C C . CYS A 1 212 ? -1.877 -23.188 -20.203 1 93 212 CYS A C 1
ATOM 1684 O O . CYS A 1 212 ? -2.752 -23.25 -21.062 1 93 212 CYS A O 1
ATOM 1686 N N . GLY A 1 213 ? -1.787 -24 -19.219 1 88.81 213 GLY A N 1
ATOM 1687 C CA . GLY A 1 213 ? -2.73 -25.109 -19.078 1 88.81 213 GLY A CA 1
ATOM 1688 C C . GLY A 1 213 ? -2.203 -26.406 -19.641 1 88.81 213 GLY A C 1
ATOM 1689 O O . GLY A 1 213 ? -1.021 -26.734 -19.484 1 88.81 213 GLY A O 1
ATOM 1690 N N . TYR A 1 214 ? -3.072 -27.203 -20.203 1 81.56 214 TYR A N 1
ATOM 1691 C CA . TYR A 1 214 ? -2.729 -28.578 -20.562 1 81.56 214 TYR A CA 1
ATOM 1692 C C . TYR A 1 214 ? -2.699 -28.766 -22.078 1 81.56 214 TYR A C 1
ATOM 1694 O O . TYR A 1 214 ? -2.547 -29.891 -22.562 1 81.56 214 TYR A O 1
ATOM 1702 N N . ALA A 1 215 ? -2.793 -27.734 -22.828 1 83.56 215 ALA A N 1
ATOM 1703 C CA . ALA A 1 215 ? -2.783 -27.828 -24.281 1 83.56 215 ALA A CA 1
ATOM 1704 C C . ALA A 1 215 ? -1.435 -28.328 -24.797 1 83.56 215 ALA A C 1
ATOM 1706 O O . ALA A 1 215 ? -0.428 -28.25 -24.094 1 83.56 215 ALA A O 1
ATOM 1707 N N . ARG A 1 216 ? -1.445 -28.875 -25.969 1 83.06 216 ARG A N 1
ATOM 1708 C CA . ARG A 1 216 ? -0.239 -29.422 -26.594 1 83.06 216 ARG A CA 1
ATOM 1709 C C . ARG A 1 216 ? 0.859 -28.359 -26.672 1 83.06 216 ARG A C 1
ATOM 1711 O O . ARG A 1 216 ? 2.039 -28.672 -26.484 1 83.06 216 ARG A O 1
ATOM 1718 N N . GLU A 1 217 ? 0.463 -27.125 -26.906 1 85.25 217 GLU A N 1
ATOM 1719 C CA . GLU A 1 217 ? 1.395 -26 -27.016 1 85.25 217 GLU A CA 1
ATOM 1720 C C . GLU A 1 217 ? 2.166 -25.812 -25.703 1 85.25 217 GLU A C 1
ATOM 1722 O O . GLU A 1 217 ? 3.295 -25.312 -25.719 1 85.25 217 GLU A O 1
ATOM 1727 N N . CYS A 1 218 ? 1.591 -26.25 -24.609 1 82.94 218 CYS A N 1
ATOM 1728 C CA . CYS A 1 218 ? 2.152 -26 -23.281 1 82.94 218 CYS A CA 1
ATOM 1729 C C . CYS A 1 218 ? 3.193 -27.047 -22.922 1 82.94 218 CYS A C 1
ATOM 1731 O O . CYS A 1 218 ? 3.928 -26.875 -21.938 1 82.94 218 CYS A O 1
ATOM 1733 N N . LEU A 1 219 ? 3.234 -28.094 -23.703 1 72.88 219 LEU A N 1
ATOM 1734 C CA . LEU A 1 219 ? 4.07 -29.234 -23.359 1 72.88 219 LEU A CA 1
ATOM 1735 C C . LEU A 1 219 ? 5.234 -29.375 -24.328 1 72.88 219 LEU A C 1
ATOM 1737 O O . LEU A 1 219 ? 6 -30.328 -24.25 1 72.88 219 LEU A O 1
ATOM 1741 N N . GLN A 1 220 ? 5.406 -28.438 -25.156 1 74.06 220 GLN A N 1
ATOM 1742 C CA . GLN A 1 220 ? 6.434 -28.5 -26.203 1 74.06 220 GLN A CA 1
ATOM 1743 C C . GLN A 1 220 ? 7.773 -27.984 -25.688 1 74.06 220 GLN A C 1
ATOM 1745 O O . GLN A 1 220 ? 7.824 -27.266 -24.688 1 74.06 220 GLN A O 1
ATOM 1750 N N . ALA A 1 221 ? 8.859 -28.422 -26.391 1 69 221 ALA A N 1
ATOM 1751 C CA . ALA A 1 221 ? 10.211 -27.953 -26.078 1 69 221 ALA A CA 1
ATOM 1752 C C . ALA A 1 221 ? 10.344 -26.453 -26.359 1 69 221 ALA A C 1
ATOM 1754 O O . ALA A 1 221 ? 10.969 -25.734 -25.594 1 69 221 ALA A O 1
ATOM 1755 N N . ASP A 1 222 ? 9.734 -26.172 -27.484 1 78.25 222 ASP A N 1
ATOM 1756 C CA . ASP A 1 222 ? 9.68 -24.75 -27.812 1 78.25 222 ASP A CA 1
ATOM 1757 C C . ASP A 1 222 ? 8.703 -24.016 -26.891 1 78.25 222 ASP A C 1
ATOM 1759 O O . ASP A 1 222 ? 7.516 -24.344 -26.844 1 78.25 222 ASP A O 1
ATOM 1763 N N . ILE A 1 223 ? 9.219 -23.062 -26.188 1 83.44 223 ILE A N 1
ATOM 1764 C CA . ILE A 1 223 ? 8.422 -22.438 -25.125 1 83.44 223 ILE A CA 1
ATOM 1765 C C . ILE A 1 223 ? 7.5 -21.391 -25.75 1 83.44 223 ILE A C 1
ATOM 1767 O O . ILE A 1 223 ? 6.504 -21 -25.141 1 83.44 223 ILE A O 1
ATOM 1771 N N . GLU A 1 224 ? 7.754 -20.875 -26.953 1 89.5 224 GLU A N 1
ATOM 1772 C CA . GLU A 1 224 ? 7.105 -19.688 -27.516 1 89.5 224 GLU A CA 1
ATOM 1773 C C . GLU A 1 224 ? 5.605 -19.906 -27.672 1 89.5 224 GLU A C 1
ATOM 1775 O O . GLU A 1 224 ? 4.805 -19.062 -27.266 1 89.5 224 GLU A O 1
ATOM 1780 N N . PRO A 1 225 ? 5.242 -21.062 -28.266 1 92.25 225 PRO A N 1
ATOM 1781 C CA . PRO A 1 225 ? 3.799 -21.266 -28.391 1 92.25 225 PRO A CA 1
ATOM 1782 C C . PRO A 1 225 ? 3.092 -21.328 -27.031 1 92.25 225 PRO A C 1
ATOM 1784 O O . PRO A 1 225 ? 2 -20.781 -26.875 1 92.25 225 PRO A O 1
ATOM 1787 N N . GLY A 1 226 ? 3.658 -22.031 -26.062 1 91.06 226 GLY A N 1
ATOM 1788 C CA . GLY A 1 226 ? 3.086 -22.125 -24.719 1 91.06 226 GLY A CA 1
ATOM 1789 C C . GLY A 1 226 ? 3.037 -20.781 -24.016 1 91.06 226 GLY A C 1
ATOM 1790 O O . GLY A 1 226 ? 2.039 -20.453 -23.375 1 91.06 226 GLY A O 1
ATOM 1791 N N . LEU A 1 227 ? 4.105 -20.031 -24.141 1 93.94 227 LEU A N 1
ATOM 1792 C CA . LEU A 1 227 ? 4.191 -18.703 -23.531 1 93.94 227 LEU A CA 1
ATOM 1793 C C . LEU A 1 227 ? 3.123 -17.781 -24.109 1 93.94 227 LEU A C 1
ATOM 1795 O O . LEU A 1 227 ? 2.467 -17.047 -23.375 1 93.94 227 LEU A O 1
ATOM 1799 N N . THR A 1 228 ? 2.975 -17.828 -25.422 1 96.12 228 THR A N 1
ATOM 1800 C CA . THR A 1 228 ? 1.957 -17.016 -26.078 1 96.12 228 THR A CA 1
ATOM 1801 C C . THR A 1 228 ? 0.563 -17.391 -25.578 1 96.12 228 THR A C 1
ATOM 1803 O O . THR A 1 228 ? -0.246 -16.5 -25.281 1 96.12 228 THR A O 1
ATOM 1806 N N . MET A 1 229 ? 0.319 -18.641 -25.484 1 95.69 229 MET A N 1
ATOM 1807 C CA . MET A 1 229 ? -0.97 -19.125 -24.984 1 95.69 229 MET A CA 1
ATOM 1808 C C . MET A 1 229 ? -1.189 -18.688 -23.547 1 95.69 229 MET A C 1
ATOM 1810 O O . MET A 1 229 ? -2.291 -18.281 -23.172 1 95.69 229 MET A O 1
ATOM 1814 N N . ALA A 1 230 ? -0.209 -18.812 -22.688 1 96.38 230 ALA A N 1
ATOM 1815 C CA . ALA A 1 230 ? -0.293 -18.391 -21.297 1 96.38 230 ALA A CA 1
ATOM 1816 C C . ALA A 1 230 ? -0.694 -16.922 -21.188 1 96.38 230 ALA A C 1
ATOM 1818 O O . ALA A 1 230 ? -1.562 -16.562 -20.391 1 96.38 230 ALA A O 1
ATOM 1819 N N . LYS A 1 231 ? -0.044 -16.062 -21.984 1 97 231 LYS A N 1
ATOM 1820 C CA . LYS A 1 231 ? -0.35 -14.641 -21.984 1 97 231 LYS A CA 1
ATOM 1821 C C . LYS A 1 231 ? -1.787 -14.383 -22.438 1 97 231 LYS A C 1
ATOM 1823 O O . LYS A 1 231 ? -2.484 -13.555 -21.859 1 97 231 LYS A O 1
ATOM 1828 N N . GLU A 1 232 ? -2.195 -15.117 -23.422 1 95.56 232 GLU A N 1
ATOM 1829 C CA . GLU A 1 232 ? -3.564 -14.977 -23.906 1 95.56 232 GLU A CA 1
ATOM 1830 C C . GLU A 1 232 ? -4.574 -15.406 -22.844 1 95.56 232 GLU A C 1
ATOM 1832 O O . GLU A 1 232 ? -5.582 -14.734 -22.625 1 95.56 232 GLU A O 1
ATOM 1837 N N . ASN A 1 233 ? -4.309 -16.562 -22.234 1 94.75 233 ASN A N 1
ATOM 1838 C CA . ASN A 1 233 ? -5.188 -17.031 -21.156 1 94.75 233 ASN A CA 1
ATOM 1839 C C . ASN A 1 233 ? -5.262 -16.016 -20.016 1 94.75 233 ASN A C 1
ATOM 1841 O O . ASN A 1 233 ? -6.34 -15.766 -19.484 1 94.75 233 ASN A O 1
ATOM 1845 N N . LEU A 1 234 ? -4.105 -15.445 -19.641 1 96.75 234 LEU A N 1
ATOM 1846 C CA . LEU A 1 234 ? -4.066 -14.438 -18.594 1 96.75 234 LEU A CA 1
ATOM 1847 C C . LEU A 1 234 ? -4.965 -13.258 -18.938 1 96.75 234 LEU A C 1
ATOM 1849 O O . LEU A 1 234 ? -5.762 -12.812 -18.109 1 96.75 234 LEU A O 1
ATOM 1853 N N . ARG A 1 235 ? -4.902 -12.797 -20.125 1 93.94 235 ARG A N 1
ATOM 1854 C CA . ARG A 1 235 ? -5.664 -11.633 -20.578 1 93.94 235 ARG A CA 1
ATOM 1855 C C . ARG A 1 235 ? -7.156 -11.938 -20.609 1 93.94 235 ARG A C 1
ATOM 1857 O O . ARG A 1 235 ? -7.973 -11.102 -20.219 1 93.94 235 ARG A O 1
ATOM 1864 N N . LYS A 1 236 ? -7.477 -13.125 -20.938 1 90.81 236 LYS A N 1
ATOM 1865 C CA . LYS A 1 236 ? -8.867 -13.438 -21.266 1 90.81 236 LYS A CA 1
ATOM 1866 C C . LYS A 1 236 ? -9.609 -13.969 -20.047 1 90.81 236 LYS A C 1
ATOM 1868 O O . LYS A 1 236 ? -10.797 -13.695 -19.859 1 90.81 236 LYS A O 1
ATOM 1873 N N . HIS A 1 237 ? -8.922 -14.719 -19.203 1 92.06 237 HIS A N 1
ATOM 1874 C CA . HIS A 1 237 ? -9.648 -15.508 -18.219 1 92.06 237 HIS A CA 1
ATOM 1875 C C . HIS A 1 237 ? -9.352 -15.039 -16.812 1 92.06 237 HIS A C 1
ATOM 1877 O O . HIS A 1 237 ? -10.109 -15.328 -15.875 1 92.06 237 HIS A O 1
ATOM 1883 N N . PHE A 1 238 ? -8.281 -14.414 -16.609 1 95.69 238 PHE A N 1
ATOM 1884 C CA . PHE A 1 238 ? -7.93 -13.969 -15.266 1 95.69 238 PHE A CA 1
ATOM 1885 C C . PHE A 1 238 ? -8.43 -12.555 -15.016 1 95.69 238 PHE A C 1
ATOM 1887 O O . PHE A 1 238 ? -8.023 -11.617 -15.695 1 95.69 238 PHE A O 1
ATOM 1894 N N . ALA A 1 239 ? -9.266 -12.445 -13.992 1 95.12 239 ALA A N 1
ATOM 1895 C CA . ALA A 1 239 ? -9.789 -11.133 -13.633 1 95.12 239 ALA A CA 1
ATOM 1896 C C . ALA A 1 239 ? -8.703 -10.266 -13.008 1 95.12 239 ALA A C 1
ATOM 1898 O O . ALA A 1 239 ? -8.719 -9.039 -13.164 1 95.12 239 ALA A O 1
ATOM 1899 N N . PHE A 1 240 ? -7.84 -10.914 -12.336 1 96.62 240 PHE A N 1
ATOM 1900 C CA . PHE A 1 240 ? -6.77 -10.156 -11.695 1 96.62 240 PHE A CA 1
ATOM 1901 C C . PHE A 1 240 ? -5.586 -11.055 -11.375 1 96.62 240 PHE A C 1
ATOM 1903 O O . PHE A 1 240 ? -5.762 -12.164 -10.859 1 96.62 240 PHE A O 1
ATOM 1910 N N . VAL A 1 241 ? -4.426 -10.641 -11.719 1 97.88 241 VAL A N 1
ATOM 1911 C CA . VAL A 1 241 ? -3.174 -11.273 -11.32 1 97.88 241 VAL A CA 1
ATOM 1912 C C . VAL A 1 241 ? -2.312 -10.281 -10.555 1 97.88 241 VAL A C 1
ATOM 1914 O O . VAL A 1 241 ? -1.864 -9.273 -11.109 1 97.88 241 VAL A O 1
ATOM 1917 N N . GLY A 1 242 ? -2.133 -10.555 -9.273 1 96.75 242 GLY A N 1
ATOM 1918 C CA . GLY A 1 242 ? -1.329 -9.695 -8.414 1 96.75 242 GLY A CA 1
ATOM 1919 C C . GLY A 1 242 ? 0.152 -10.016 -8.469 1 96.75 242 GLY A C 1
ATOM 1920 O O . GLY A 1 242 ? 0.557 -11 -9.094 1 96.75 242 GLY A O 1
ATOM 1921 N N . LEU A 1 243 ? 0.985 -9.188 -7.895 1 93.06 243 LEU A N 1
ATOM 1922 C CA . LEU A 1 243 ? 2.422 -9.375 -7.723 1 93.06 243 LEU A CA 1
ATOM 1923 C C . LEU A 1 243 ? 2.793 -9.43 -6.246 1 93.06 243 LEU A C 1
ATOM 1925 O O . LEU A 1 243 ? 2.381 -8.562 -5.469 1 93.06 243 LEU A O 1
ATOM 1929 N N . LEU A 1 244 ? 3.537 -10.422 -5.934 1 90.19 244 LEU A N 1
ATOM 1930 C CA . LEU A 1 244 ? 3.926 -10.578 -4.535 1 90.19 244 LEU A CA 1
ATOM 1931 C C . LEU A 1 244 ? 4.738 -9.383 -4.059 1 90.19 244 LEU A C 1
ATOM 1933 O O . LEU A 1 244 ? 4.625 -8.969 -2.904 1 90.19 244 LEU A O 1
ATOM 1937 N N . GLU A 1 245 ? 5.629 -8.789 -4.945 1 85.56 245 GLU A N 1
ATOM 1938 C CA . GLU A 1 245 ? 6.445 -7.625 -4.617 1 85.56 245 GLU A CA 1
ATOM 1939 C C . GLU A 1 245 ? 5.578 -6.398 -4.355 1 85.56 245 GLU A C 1
ATOM 1941 O O . GLU A 1 245 ? 6.035 -5.426 -3.754 1 85.56 245 GLU A O 1
ATOM 1946 N N . GLU A 1 246 ? 4.359 -6.457 -4.836 1 88.56 246 GLU A N 1
ATOM 1947 C CA . GLU A 1 246 ? 3.391 -5.379 -4.637 1 88.56 246 GLU A CA 1
ATOM 1948 C C . GLU A 1 246 ? 2.219 -5.844 -3.777 1 88.56 246 GLU A C 1
ATOM 1950 O O . GLU A 1 246 ? 1.058 -5.648 -4.145 1 88.56 246 GLU A O 1
ATOM 1955 N N . THR A 1 247 ? 2.539 -6.383 -2.648 1 85.81 247 THR A N 1
ATOM 1956 C CA . THR A 1 247 ? 1.583 -7.074 -1.794 1 85.81 247 THR A CA 1
ATOM 1957 C C . THR A 1 247 ? 0.44 -6.145 -1.396 1 85.81 247 THR A C 1
ATOM 1959 O O . THR A 1 247 ? -0.732 -6.508 -1.514 1 85.81 247 THR A O 1
ATOM 1962 N N . HIS A 1 248 ? 0.739 -4.938 -1.006 1 83.12 248 HIS A N 1
ATOM 1963 C CA . HIS A 1 248 ? -0.298 -4.023 -0.537 1 83.12 248 HIS A CA 1
ATOM 1964 C C . HIS A 1 248 ? -1.278 -3.682 -1.653 1 83.12 248 HIS A C 1
ATOM 1966 O O . HIS A 1 248 ? -2.494 -3.742 -1.458 1 83.12 248 HIS A O 1
ATOM 1972 N N . LEU A 1 249 ? -0.745 -3.299 -2.754 1 89.38 249 LEU A N 1
ATOM 1973 C CA . LEU A 1 249 ? -1.599 -2.949 -3.883 1 89.38 249 LEU A CA 1
ATOM 1974 C C . LEU A 1 249 ? -2.375 -4.168 -4.375 1 89.38 249 LEU A C 1
ATOM 1976 O O . LEU A 1 249 ? -3.527 -4.047 -4.797 1 89.38 249 LEU A O 1
ATOM 1980 N N . THR A 1 250 ? -1.711 -5.332 -4.281 1 92.44 250 THR A N 1
ATOM 1981 C CA . THR A 1 250 ? -2.371 -6.57 -4.68 1 92.44 250 THR A CA 1
ATOM 1982 C C . THR A 1 250 ? -3.604 -6.828 -3.818 1 92.44 250 THR A C 1
ATOM 1984 O O . THR A 1 250 ? -4.695 -7.062 -4.34 1 92.44 250 THR A O 1
ATOM 1987 N N . TYR A 1 251 ? -3.463 -6.723 -2.529 1 89.19 251 TYR A N 1
ATOM 1988 C CA . TYR A 1 251 ? -4.582 -7.02 -1.641 1 89.19 251 TYR A CA 1
ATOM 1989 C C . TYR A 1 251 ? -5.652 -5.941 -1.733 1 89.19 251 TYR A C 1
ATOM 1991 O O . TYR A 1 251 ? -6.848 -6.234 -1.635 1 89.19 251 TYR A O 1
ATOM 1999 N N . ARG A 1 252 ? -5.234 -4.672 -1.896 1 88.88 252 ARG A N 1
ATOM 2000 C CA . ARG A 1 252 ? -6.227 -3.615 -2.064 1 88.88 252 ARG A CA 1
ATOM 2001 C C . ARG A 1 252 ? -7.055 -3.836 -3.324 1 88.88 252 ARG A C 1
ATOM 2003 O O . ARG A 1 252 ? -8.266 -3.617 -3.322 1 88.88 252 ARG A O 1
ATOM 2010 N N . ALA A 1 253 ? -6.398 -4.238 -4.402 1 93.38 253 ALA A N 1
ATOM 2011 C CA . ALA A 1 253 ? -7.102 -4.539 -5.645 1 93.38 253 ALA A CA 1
ATOM 2012 C C . ALA A 1 253 ? -8.062 -5.707 -5.457 1 93.38 253 ALA A C 1
ATOM 2014 O O . ALA A 1 253 ? -9.211 -5.652 -5.906 1 93.38 253 ALA A O 1
ATOM 2015 N N . LEU A 1 254 ? -7.578 -6.758 -4.766 1 93.69 254 LEU A N 1
ATOM 2016 C CA . LEU A 1 254 ? -8.422 -7.922 -4.523 1 93.69 254 LEU A CA 1
ATOM 2017 C C . LEU A 1 254 ? -9.641 -7.543 -3.688 1 93.69 254 LEU A C 1
ATOM 2019 O O . LEU A 1 254 ? -10.75 -8.008 -3.955 1 93.69 254 LEU A O 1
ATOM 2023 N N . GLU A 1 255 ? -9.438 -6.715 -2.689 1 90.31 255 GLU A N 1
ATOM 2024 C CA . GLU A 1 255 ? -10.547 -6.242 -1.861 1 90.31 255 GLU A CA 1
ATOM 2025 C C . GLU A 1 255 ? -11.57 -5.48 -2.693 1 90.31 255 GLU A C 1
ATOM 2027 O O . GLU A 1 255 ? -12.773 -5.602 -2.467 1 90.31 255 GLU A O 1
ATOM 2032 N N . THR A 1 256 ? -11.086 -4.68 -3.596 1 91.12 256 THR A N 1
ATOM 2033 C CA . THR A 1 256 ? -11.961 -3.859 -4.43 1 91.12 256 THR A CA 1
ATOM 2034 C C . THR A 1 256 ? -12.688 -4.719 -5.461 1 91.12 256 THR A C 1
ATOM 2036 O O . THR A 1 256 ? -13.898 -4.574 -5.66 1 91.12 256 THR A O 1
ATOM 2039 N N . LEU A 1 257 ? -12.023 -5.68 -6.094 1 93.56 257 LEU A N 1
ATOM 2040 C CA . LEU A 1 257 ? -12.562 -6.473 -7.195 1 93.56 257 LEU A CA 1
ATOM 2041 C C . LEU A 1 257 ? -13.445 -7.598 -6.676 1 93.56 257 LEU A C 1
ATOM 2043 O O . LEU A 1 257 ? -14.445 -7.945 -7.305 1 93.56 257 LEU A O 1
ATOM 2047 N N . PHE A 1 258 ? -13.023 -8.18 -5.527 1 93.12 258 PHE A N 1
ATOM 2048 C CA . PHE A 1 258 ? -13.742 -9.312 -4.961 1 93.12 258 PHE A CA 1
ATOM 2049 C C . PHE A 1 258 ? -14.07 -9.07 -3.492 1 93.12 258 PHE A C 1
ATOM 2051 O O . PHE A 1 258 ? -13.617 -9.812 -2.619 1 93.12 258 PHE A O 1
ATOM 2058 N N . PRO A 1 259 ? -14.938 -8.117 -3.223 1 88.75 259 PRO A N 1
ATOM 2059 C CA . PRO A 1 259 ? -15.203 -7.742 -1.833 1 88.75 259 PRO A CA 1
ATOM 2060 C C . PRO A 1 259 ? -15.773 -8.891 -1.009 1 88.75 259 PRO A C 1
ATOM 2062 O O . PRO A 1 259 ? -15.516 -8.984 0.193 1 88.75 259 PRO A O 1
ATOM 2065 N N . THR A 1 260 ? -16.531 -9.812 -1.557 1 89.06 260 THR A N 1
ATOM 2066 C CA . THR A 1 260 ? -17.109 -10.945 -0.838 1 89.06 260 THR A CA 1
ATOM 2067 C C . THR A 1 260 ? -16.016 -11.805 -0.209 1 89.06 260 THR A C 1
ATOM 2069 O O . THR A 1 260 ? -16.156 -12.25 0.932 1 89.06 260 THR A O 1
ATOM 2072 N N . PHE A 1 261 ? -14.906 -11.938 -0.881 1 91.94 261 PHE A N 1
ATOM 2073 C CA . PHE A 1 261 ? -13.875 -12.875 -0.468 1 91.94 261 PHE A CA 1
ATOM 2074 C C . PHE A 1 261 ? -12.781 -12.164 0.324 1 91.94 261 PHE A C 1
ATOM 2076 O O . PHE A 1 261 ? -12.062 -12.797 1.102 1 91.94 261 PHE A O 1
ATOM 2083 N N . PHE A 1 262 ? -12.656 -10.805 0.116 1 89.38 262 PHE A N 1
ATOM 2084 C CA . PHE A 1 262 ? -11.469 -10.141 0.642 1 89.38 262 PHE A CA 1
ATOM 2085 C C . PHE A 1 262 ? -11.852 -8.93 1.483 1 89.38 262 PHE A C 1
ATOM 2087 O O . PHE A 1 262 ? -10.977 -8.203 1.966 1 89.38 262 PHE A O 1
ATOM 2094 N N . ALA A 1 263 ? -13.148 -8.602 1.532 1 73.75 263 ALA A N 1
ATOM 2095 C CA . ALA A 1 263 ? -13.555 -7.441 2.318 1 73.75 263 ALA A CA 1
ATOM 2096 C C . ALA A 1 263 ? -13.141 -7.594 3.777 1 73.75 263 ALA A C 1
ATOM 2098 O O . ALA A 1 263 ? -13.133 -8.703 4.316 1 73.75 263 ALA A O 1
ATOM 2099 N N . ARG A 1 264 ? -12.562 -6.59 4.242 1 57.19 264 ARG A N 1
ATOM 2100 C CA . ARG A 1 264 ? -12.164 -6.582 5.645 1 57.19 264 ARG A CA 1
ATOM 2101 C C . ARG A 1 264 ? -13.383 -6.707 6.559 1 57.19 264 ARG A C 1
ATOM 2103 O O . ARG A 1 264 ? -14.445 -6.156 6.266 1 57.19 264 ARG A O 1
ATOM 2110 N N . GLY A 1 265 ? -13.781 -7.949 7.074 1 45.12 265 GLY A N 1
ATOM 2111 C CA . GLY A 1 265 ? -14.906 -8.008 7.992 1 45.12 265 GLY A CA 1
ATOM 2112 C C . GLY A 1 265 ? -15.031 -6.77 8.867 1 45.12 265 GLY A C 1
ATOM 2113 O O . GLY A 1 265 ? -14.062 -6.031 9.047 1 45.12 265 GLY A O 1
ATOM 2114 N N . SER A 1 266 ? -16.203 -6.25 8.898 1 38.22 266 SER A N 1
ATOM 2115 C CA . SER A 1 266 ? -16.5 -5.215 9.883 1 38.22 266 SER A CA 1
ATOM 2116 C C . SER A 1 266 ? -15.719 -5.434 11.172 1 38.22 266 SER A C 1
ATOM 2118 O O . SER A 1 266 ? -15.648 -4.543 12.016 1 38.22 266 SER A O 1
ATOM 2120 N N . GLY A 1 267 ? -15.703 -6.719 11.609 1 33.66 267 GLY A N 1
ATOM 2121 C CA . GLY A 1 267 ? -15.109 -6.984 12.906 1 33.66 267 GLY A CA 1
ATOM 2122 C C . GLY A 1 267 ? -13.609 -6.758 12.93 1 33.66 267 GLY A C 1
ATOM 2123 O O . GLY A 1 267 ? -12.961 -6.75 11.883 1 33.66 267 GLY A O 1
ATOM 2124 N N . GLY A 1 268 ? -13.031 -6.051 13.742 1 32.97 268 GLY A N 1
ATOM 2125 C CA . GLY A 1 268 ? -11.734 -5.602 14.219 1 32.97 268 GLY A CA 1
ATOM 2126 C C . GLY A 1 268 ? -10.578 -6.438 13.695 1 32.97 268 GLY A C 1
ATOM 2127 O O . GLY A 1 268 ? -9.469 -6.383 14.227 1 32.97 268 GLY A O 1
ATOM 2128 N N . ILE A 1 269 ? -10.992 -7.703 13.242 1 31.97 269 ILE A N 1
ATOM 2129 C CA . ILE A 1 269 ? -9.797 -8.5 12.961 1 31.97 269 ILE A CA 1
ATOM 2130 C C . ILE A 1 269 ? -9.094 -7.941 11.727 1 31.97 269 ILE A C 1
ATOM 2132 O O . ILE A 1 269 ? -9.641 -7.965 10.625 1 31.97 269 ILE A O 1
ATOM 2136 N N . SER A 1 270 ? -8.414 -7.086 11.828 1 35.62 270 SER A N 1
ATOM 2137 C CA . SER A 1 270 ? -7.539 -6.453 10.852 1 35.62 270 SER A CA 1
ATOM 2138 C C . SER A 1 270 ? -6.84 -7.492 9.977 1 35.62 270 SER A C 1
ATOM 2140 O O . SER A 1 270 ? -6.367 -8.516 10.484 1 35.62 270 SER A O 1
ATOM 2142 N N . ALA A 1 271 ? -7.375 -7.961 8.742 1 36.16 271 ALA A N 1
ATOM 2143 C CA . ALA A 1 271 ? -6.516 -8.664 7.793 1 36.16 271 ALA A CA 1
ATOM 2144 C C . ALA A 1 271 ? -5.047 -8.523 8.18 1 36.16 271 ALA A C 1
ATOM 2146 O O . ALA A 1 271 ? -4.652 -7.527 8.789 1 36.16 271 ALA A O 1
ATOM 2147 N N . PRO A 1 272 ? -4.375 -9.711 8.164 1 37.03 272 PRO A N 1
ATOM 2148 C CA . PRO A 1 272 ? -2.971 -9.5 8.516 1 37.03 272 PRO A CA 1
ATOM 2149 C C . PRO A 1 272 ? -2.379 -8.258 7.852 1 37.03 272 PRO A C 1
ATOM 2151 O O . PRO A 1 272 ? -2.75 -7.922 6.723 1 37.03 272 PRO A O 1
ATOM 2154 N N . THR A 1 273 ? -2.045 -7.391 8.578 1 37.5 273 THR A N 1
ATOM 2155 C CA . THR A 1 273 ? -1.337 -6.211 8.094 1 37.5 273 THR A CA 1
ATOM 2156 C C . THR A 1 273 ? -0.229 -6.605 7.125 1 37.5 273 THR A C 1
ATOM 2158 O O . THR A 1 273 ? 0.171 -7.77 7.07 1 37.5 273 THR A O 1
ATOM 2161 N N . ASP A 1 274 ? 0.039 -6.008 6.16 1 37.19 274 ASP A N 1
ATOM 2162 C CA . ASP A 1 274 ? 1.175 -6.301 5.289 1 37.19 274 ASP A CA 1
ATOM 2163 C C . ASP A 1 274 ? 2.367 -6.812 6.094 1 37.19 274 ASP A C 1
ATOM 2165 O O . ASP A 1 274 ? 3.105 -7.684 5.633 1 37.19 274 ASP A O 1
ATOM 2169 N N . GLU A 1 275 ? 2.475 -6.352 7.32 1 37.91 275 GLU A N 1
ATOM 2170 C CA . GLU A 1 275 ? 3.521 -6.82 8.227 1 37.91 275 GLU A CA 1
ATOM 2171 C C . GLU A 1 275 ? 3.311 -8.281 8.602 1 37.91 275 GLU A C 1
ATOM 2173 O O . GLU A 1 275 ? 4.266 -9.062 8.648 1 37.91 275 GLU A O 1
ATOM 2178 N N . GLU A 1 276 ? 2.043 -8.656 8.898 1 40.59 276 GLU A N 1
ATOM 2179 C CA . GLU A 1 276 ? 1.771 -10.07 9.164 1 40.59 276 GLU A CA 1
ATOM 2180 C C . GLU A 1 276 ? 2.043 -10.922 7.93 1 40.59 276 GLU A C 1
ATOM 2182 O O . GLU A 1 276 ? 2.619 -12.008 8.031 1 40.59 276 GLU A O 1
ATOM 2187 N N . LEU A 1 277 ? 1.699 -10.344 7.031 1 39.12 277 LEU A N 1
ATOM 2188 C CA . LEU A 1 277 ? 1.927 -11.125 5.824 1 39.12 277 LEU A CA 1
ATOM 2189 C C . LEU A 1 277 ? 3.41 -11.164 5.469 1 39.12 277 LEU A C 1
ATOM 2191 O O . LEU A 1 277 ? 3.924 -12.203 5.039 1 39.12 277 LEU A O 1
ATOM 2195 N N . GLU A 1 278 ? 4.078 -9.984 5.535 1 39.53 278 GLU A N 1
ATOM 2196 C CA . GLU A 1 278 ? 5.531 -9.977 5.367 1 39.53 278 GLU A CA 1
ATOM 2197 C C . GLU A 1 278 ? 6.207 -10.852 6.422 1 39.53 278 GLU A C 1
ATOM 2199 O O . GLU A 1 278 ? 7.188 -11.539 6.125 1 39.53 278 GLU A O 1
ATOM 2204 N N . GLN A 1 279 ? 5.785 -10.664 7.695 1 39.78 279 GLN A N 1
ATOM 2205 C CA . GLN A 1 279 ? 6.312 -11.555 8.727 1 39.78 279 GLN A CA 1
ATOM 2206 C C . GLN A 1 279 ? 6.027 -13.016 8.383 1 39.78 279 GLN A C 1
ATOM 2208 O O . GLN A 1 279 ? 6.84 -13.891 8.672 1 39.78 279 GLN A O 1
ATOM 2213 N N . ILE A 1 280 ? 4.992 -13.195 8.039 1 38.38 280 ILE A N 1
ATOM 2214 C CA . ILE A 1 280 ? 4.695 -14.547 7.59 1 38.38 280 ILE A CA 1
ATOM 2215 C C . ILE A 1 280 ? 5.574 -14.898 6.391 1 38.38 280 ILE A C 1
ATOM 2217 O O . ILE A 1 280 ? 6.066 -16.031 6.281 1 38.38 280 ILE A O 1
ATOM 2221 N N . ALA A 1 281 ? 5.777 -13.859 5.555 1 37.53 281 ALA A N 1
ATOM 2222 C CA . ALA A 1 281 ? 6.566 -14.18 4.367 1 37.53 281 ALA A CA 1
ATOM 2223 C C . ALA A 1 281 ? 8.055 -14.211 4.691 1 37.53 281 ALA A C 1
ATOM 2225 O O . ALA A 1 281 ? 8.789 -15.055 4.176 1 37.53 281 ALA A O 1
ATOM 2226 N N . ASN A 1 282 ? 8.734 -12.844 5.27 1 40.09 282 ASN A N 1
ATOM 2227 C CA . ASN A 1 282 ? 10.188 -12.703 5.266 1 40.09 282 ASN A CA 1
ATOM 2228 C C . ASN A 1 282 ? 10.797 -13.164 6.582 1 40.09 282 ASN A C 1
ATOM 2230 O O . ASN A 1 282 ? 11.586 -12.43 7.191 1 40.09 282 ASN A O 1
ATOM 2234 N N . LYS A 1 283 ? 10.289 -13.883 7.312 1 39.28 283 LYS A N 1
ATOM 2235 C CA . LYS A 1 283 ? 10.914 -14.227 8.586 1 39.28 283 LYS A CA 1
ATOM 2236 C C . LYS A 1 283 ? 12.43 -14.383 8.422 1 39.28 283 LYS A C 1
ATOM 2238 O O . LYS A 1 283 ? 13.172 -14.25 9.398 1 39.28 283 LYS A O 1
ATOM 2243 N N . ASN A 1 284 ? 13.023 -15.031 7.422 1 35.56 284 ASN A N 1
ATOM 2244 C CA . ASN A 1 284 ? 14.438 -15.359 7.543 1 35.56 284 ASN A CA 1
ATOM 2245 C C . ASN A 1 284 ? 15.281 -14.602 6.527 1 35.56 284 ASN A C 1
ATOM 2247 O O . ASN A 1 284 ? 15.602 -15.125 5.453 1 35.56 284 ASN A O 1
ATOM 2251 N N . PRO A 1 285 ? 15.406 -13.258 6.625 1 41.53 285 PRO A N 1
ATOM 2252 C CA . PRO A 1 285 ? 16.203 -12.477 5.676 1 41.53 285 PRO A CA 1
ATOM 2253 C C . PRO A 1 285 ? 17.578 -13.094 5.426 1 41.53 285 PRO A C 1
ATOM 2255 O O . PRO A 1 285 ? 18.125 -12.977 4.32 1 41.53 285 PRO A O 1
ATOM 2258 N N . GLU A 1 286 ? 18.219 -13.422 6.562 1 42.28 286 GLU A N 1
ATOM 2259 C CA . GLU A 1 286 ? 19.562 -13.969 6.395 1 42.28 286 GLU A CA 1
ATOM 2260 C C . GLU A 1 286 ? 19.562 -15.148 5.434 1 42.28 286 GLU A C 1
ATOM 2262 O O . GLU A 1 286 ? 20.578 -15.438 4.789 1 42.28 286 GLU A O 1
ATOM 2267 N N . LYS A 1 287 ? 18.609 -15.922 5.57 1 44.62 287 LYS A N 1
ATOM 2268 C CA . LYS A 1 287 ? 18.547 -17.188 4.848 1 44.62 287 LYS A CA 1
ATOM 2269 C C . LYS A 1 287 ? 18.547 -16.969 3.338 1 44.62 287 LYS A C 1
ATOM 2271 O O . LYS A 1 287 ? 18.828 -17.875 2.566 1 44.62 287 LYS A O 1
ATOM 2276 N N . TYR A 1 288 ? 18.312 -15.75 2.875 1 53.19 288 TYR A N 1
ATOM 2277 C CA . TYR A 1 288 ? 18.141 -15.555 1.439 1 53.19 288 TYR A CA 1
ATOM 2278 C C . TYR A 1 288 ? 19.375 -14.898 0.827 1 53.19 288 TYR A C 1
ATOM 2280 O O . TYR A 1 288 ? 19.328 -14.422 -0.309 1 53.19 288 TYR A O 1
ATOM 2288 N N . LYS A 1 289 ? 20.375 -14.984 1.534 1 63.97 289 LYS A N 1
ATOM 2289 C CA . LYS A 1 289 ? 21.516 -14.273 0.969 1 63.97 289 LYS A CA 1
ATOM 2290 C C . LYS A 1 289 ? 22.094 -15.016 -0.24 1 63.97 289 LYS A C 1
ATOM 2292 O O . LYS A 1 289 ? 22.422 -16.188 -0.147 1 63.97 289 LYS A O 1
ATOM 2297 N N . THR A 1 290 ? 21.75 -14.664 -1.388 1 77.38 290 THR A N 1
ATOM 2298 C CA . THR A 1 290 ? 22.281 -15.133 -2.664 1 77.38 290 THR A CA 1
ATOM 2299 C C . THR A 1 290 ? 23.25 -14.125 -3.256 1 77.38 290 THR A C 1
ATOM 2301 O O . THR A 1 290 ? 23.062 -12.914 -3.096 1 77.38 290 THR A O 1
ATOM 2304 N N . THR A 1 291 ? 24.344 -14.672 -3.73 1 80.62 291 THR A N 1
ATOM 2305 C CA . THR A 1 291 ? 25.328 -13.797 -4.344 1 80.62 291 THR A CA 1
ATOM 2306 C C . THR A 1 291 ? 24.766 -13.141 -5.602 1 80.62 291 THR A C 1
ATOM 2308 O O . THR A 1 291 ? 23.766 -13.609 -6.16 1 80.62 291 THR A O 1
ATOM 2311 N N . ARG A 1 292 ? 25.453 -12.117 -6.027 1 82.56 292 ARG A N 1
ATOM 2312 C CA . ARG A 1 292 ? 25.062 -11.438 -7.266 1 82.56 292 ARG A CA 1
ATOM 2313 C C . ARG A 1 292 ? 25.203 -12.375 -8.461 1 82.56 292 ARG A C 1
ATOM 2315 O O . ARG A 1 292 ? 24.375 -12.359 -9.375 1 82.56 292 ARG A O 1
ATOM 2322 N N . ALA A 1 293 ? 26.25 -13.141 -8.414 1 79.94 293 ALA A N 1
ATOM 2323 C CA . ALA A 1 293 ? 26.5 -14.07 -9.508 1 79.94 293 ALA A CA 1
ATOM 2324 C C . ALA A 1 293 ? 25.359 -15.086 -9.641 1 79.94 293 ALA A C 1
ATOM 2326 O O . ALA A 1 293 ? 24.906 -15.383 -10.75 1 79.94 293 ALA A O 1
ATOM 2327 N N . THR A 1 294 ? 24.906 -15.586 -8.562 1 83.5 294 THR A N 1
ATOM 2328 C CA . THR A 1 294 ? 23.812 -16.547 -8.547 1 83.5 294 THR A CA 1
ATOM 2329 C C . THR A 1 294 ? 22.516 -15.914 -9.062 1 83.5 294 THR A C 1
ATOM 2331 O O . THR A 1 294 ? 21.828 -16.5 -9.898 1 83.5 294 THR A O 1
ATOM 2334 N N . ARG A 1 295 ? 22.25 -14.727 -8.656 1 84.56 295 ARG A N 1
ATOM 2335 C CA . ARG A 1 295 ? 21.047 -14.031 -9.102 1 84.56 295 ARG A CA 1
ATOM 2336 C C . ARG A 1 295 ? 21.078 -13.773 -10.602 1 84.56 295 ARG A C 1
ATOM 2338 O O . ARG A 1 295 ? 20.062 -13.898 -11.289 1 84.56 295 ARG A O 1
ATOM 2345 N N . ARG A 1 296 ? 22.203 -13.398 -11.078 1 82.69 296 ARG A N 1
ATOM 2346 C CA . ARG A 1 296 ? 22.375 -13.156 -12.508 1 82.69 296 ARG A CA 1
ATOM 2347 C C . ARG A 1 296 ? 22.125 -14.43 -13.305 1 82.69 296 ARG A C 1
ATOM 2349 O O . ARG A 1 296 ? 21.5 -14.391 -14.375 1 82.69 296 ARG A O 1
ATOM 2356 N N . TYR A 1 297 ? 22.656 -15.477 -12.789 1 82.44 297 TYR A N 1
ATOM 2357 C CA . TYR A 1 297 ? 22.438 -16.75 -13.469 1 82.44 297 TYR A CA 1
ATOM 2358 C C . TYR A 1 297 ? 20.953 -17.094 -13.508 1 82.44 297 TYR A C 1
ATOM 2360 O O . TYR A 1 297 ? 20.438 -17.5 -14.555 1 82.44 297 TYR A O 1
ATOM 2368 N N . ILE A 1 298 ? 20.312 -16.953 -12.406 1 83.62 298 ILE A N 1
ATOM 2369 C CA . ILE A 1 298 ? 18.891 -17.281 -12.312 1 83.62 298 ILE A CA 1
ATOM 2370 C C . ILE A 1 298 ? 18.094 -16.375 -13.242 1 83.62 298 ILE A C 1
ATOM 2372 O O . ILE A 1 298 ? 17.141 -16.828 -13.891 1 83.62 298 ILE A O 1
ATOM 2376 N N . ALA A 1 299 ? 18.469 -15.133 -13.281 1 85.44 299 ALA A N 1
ATOM 2377 C CA . ALA A 1 299 ? 17.797 -14.188 -14.164 1 85.44 299 ALA A CA 1
ATOM 2378 C C . ALA A 1 299 ? 17.938 -14.602 -15.625 1 85.44 299 ALA A C 1
ATOM 2380 O O . ALA A 1 299 ? 16.984 -14.531 -16.391 1 85.44 299 ALA A O 1
ATOM 2381 N N . ALA A 1 300 ? 19.141 -14.961 -15.984 1 83.06 300 ALA A N 1
ATOM 2382 C CA . ALA A 1 300 ? 19.391 -15.414 -17.359 1 83.06 300 ALA A CA 1
ATOM 2383 C C . ALA A 1 300 ? 18.547 -16.641 -17.688 1 83.06 300 ALA A C 1
ATOM 2385 O O . ALA A 1 300 ? 17.984 -16.75 -18.781 1 83.06 300 ALA A O 1
ATOM 2386 N N . TR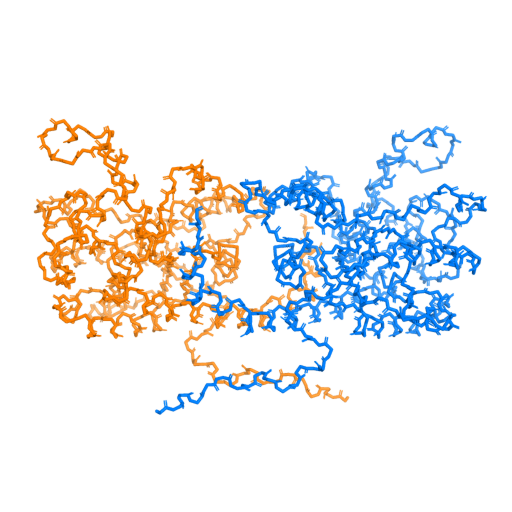P A 1 301 ? 18.516 -17.5 -16.766 1 81.44 301 TRP A N 1
ATOM 2387 C CA . TRP A 1 301 ? 17.703 -18.703 -16.938 1 81.44 301 TRP A CA 1
ATOM 2388 C C . TRP A 1 301 ? 16.234 -18.328 -17.078 1 81.44 301 TRP A C 1
ATOM 2390 O O . TRP A 1 301 ? 15.523 -18.891 -17.922 1 81.44 301 TRP A O 1
ATOM 2400 N N . ALA A 1 302 ? 15.75 -17.484 -16.25 1 86.44 302 ALA A N 1
ATOM 2401 C CA . ALA A 1 302 ? 14.359 -17.047 -16.281 1 86.44 302 ALA A CA 1
ATOM 2402 C C . ALA A 1 302 ? 14.023 -16.391 -17.625 1 86.44 302 ALA A C 1
ATOM 2404 O O . ALA A 1 302 ? 12.891 -16.5 -18.109 1 86.44 302 ALA A O 1
ATOM 2405 N N . GLU A 1 303 ? 14.969 -15.727 -18.234 1 85.69 303 GLU A N 1
ATOM 2406 C CA . GLU A 1 303 ? 14.789 -15.164 -19.562 1 85.69 303 GLU A CA 1
ATOM 2407 C C . GLU A 1 303 ? 14.633 -16.266 -20.609 1 85.69 303 GLU A C 1
ATOM 2409 O O . GLU A 1 303 ? 13.727 -16.219 -21.438 1 85.69 303 GLU A O 1
ATOM 2414 N N . LEU A 1 304 ? 15.492 -17.234 -20.469 1 81.75 304 LEU A N 1
ATOM 2415 C CA . LEU A 1 304 ? 15.5 -18.328 -21.438 1 81.75 304 LEU A CA 1
ATOM 2416 C C . LEU A 1 304 ? 14.25 -19.188 -21.297 1 81.75 304 LEU A C 1
ATOM 2418 O O . LEU A 1 304 ? 13.727 -19.703 -22.297 1 81.75 304 LEU A O 1
ATOM 2422 N N . SER A 1 305 ? 13.797 -19.281 -20.078 1 83.12 305 SER A N 1
ATOM 2423 C CA . SER A 1 305 ? 12.648 -20.156 -19.812 1 83.12 305 SER A CA 1
ATOM 2424 C C . SER A 1 305 ? 11.336 -19.438 -20.141 1 83.12 305 SER A C 1
ATOM 2426 O O . SER A 1 305 ? 10.266 -20.047 -20.078 1 83.12 305 SER A O 1
ATOM 2428 N N . GLY A 1 306 ? 11.406 -18.125 -20.469 1 89.25 306 GLY A N 1
ATOM 2429 C CA . GLY A 1 306 ? 10.211 -17.359 -20.781 1 89.25 306 GLY A CA 1
ATOM 2430 C C . GLY A 1 306 ? 9.508 -16.812 -19.562 1 89.25 306 GLY A C 1
ATOM 2431 O O . GLY A 1 306 ? 8.594 -15.992 -19.672 1 89.25 306 GLY A O 1
ATOM 2432 N N . ASP A 1 307 ? 10 -17.203 -18.406 1 91.31 307 ASP A N 1
ATOM 2433 C CA . ASP A 1 307 ? 9.328 -16.828 -17.172 1 91.31 307 ASP A CA 1
ATOM 2434 C C . ASP A 1 307 ? 9.469 -15.328 -16.922 1 91.31 307 ASP A C 1
ATOM 2436 O O . ASP A 1 307 ? 8.539 -14.688 -16.406 1 91.31 307 ASP A O 1
ATOM 2440 N N . MET A 1 308 ? 10.648 -14.781 -17.281 1 90.75 308 MET A N 1
ATOM 2441 C CA . MET A 1 308 ? 10.859 -13.352 -17.125 1 90.75 308 MET A CA 1
ATOM 2442 C C . MET A 1 308 ? 9.93 -12.555 -18.031 1 90.75 308 MET A C 1
ATOM 2444 O O . MET A 1 308 ? 9.328 -11.562 -17.609 1 90.75 308 MET A O 1
ATOM 2448 N N . ASP A 1 309 ? 9.836 -12.984 -19.203 1 92.25 309 ASP A N 1
ATOM 2449 C CA . ASP A 1 309 ? 8.961 -12.344 -20.188 1 92.25 309 ASP A CA 1
ATOM 2450 C C . ASP A 1 309 ? 7.508 -12.367 -19.719 1 92.25 309 ASP A C 1
ATOM 2452 O O . ASP A 1 309 ? 6.809 -11.359 -19.781 1 92.25 309 ASP A O 1
ATOM 2456 N N . PHE A 1 310 ? 7.09 -13.492 -19.219 1 95.5 310 PHE A N 1
ATOM 2457 C CA . PHE A 1 310 ? 5.723 -13.641 -18.734 1 95.5 310 PHE A CA 1
ATOM 2458 C C . PHE A 1 310 ? 5.477 -12.734 -17.531 1 95.5 310 PHE A C 1
ATOM 2460 O O . PHE A 1 310 ? 4.438 -12.078 -17.438 1 95.5 310 PHE A O 1
ATOM 2467 N N . TYR A 1 311 ? 6.414 -12.742 -16.641 1 94.88 311 TYR A N 1
ATOM 2468 C CA . TYR A 1 311 ? 6.312 -11.891 -15.453 1 94.88 311 TYR A CA 1
ATOM 2469 C C . TYR A 1 311 ? 6.164 -10.43 -15.852 1 94.88 311 TYR A C 1
ATOM 2471 O O . TYR A 1 311 ? 5.32 -9.711 -15.305 1 94.88 311 TYR A O 1
ATOM 2479 N N . HIS A 1 312 ? 6.938 -9.977 -16.797 1 93.38 312 HIS A N 1
ATOM 2480 C CA . HIS A 1 312 ? 6.871 -8.586 -17.25 1 93.38 312 HIS A CA 1
ATOM 2481 C C . HIS A 1 312 ? 5.527 -8.281 -17.891 1 93.38 312 HIS A C 1
ATOM 2483 O O . HIS A 1 312 ? 4.973 -7.195 -17.688 1 93.38 312 HIS A O 1
ATOM 2489 N N . PHE A 1 313 ? 5.113 -9.211 -18.641 1 94.75 313 PHE A N 1
ATOM 2490 C CA . PHE A 1 313 ? 3.805 -9.047 -19.266 1 94.75 313 PHE A CA 1
ATOM 2491 C C . PHE A 1 313 ? 2.717 -8.914 -18.203 1 94.75 313 PHE A C 1
ATOM 2493 O O . PHE A 1 313 ? 1.897 -7.996 -18.266 1 94.75 313 PHE A O 1
ATOM 2500 N N . ALA A 1 314 ? 2.711 -9.812 -17.234 1 96.44 314 ALA A N 1
ATOM 2501 C CA . ALA A 1 314 ? 1.735 -9.789 -16.141 1 96.44 314 ALA A CA 1
ATOM 2502 C C . ALA A 1 314 ? 1.848 -8.5 -15.336 1 96.44 314 ALA A C 1
ATOM 2504 O O . ALA A 1 314 ? 0.835 -7.922 -14.93 1 96.44 314 ALA A O 1
ATOM 2505 N N . ALA A 1 315 ? 3.094 -8.07 -15.102 1 94.81 315 ALA A N 1
ATOM 2506 C CA . ALA A 1 315 ? 3.326 -6.832 -14.367 1 94.81 315 ALA A CA 1
ATOM 2507 C C . ALA A 1 315 ? 2.707 -5.641 -15.094 1 94.81 315 ALA A C 1
ATOM 2509 O O . ALA A 1 315 ? 2.133 -4.75 -14.461 1 94.81 315 ALA A O 1
ATOM 2510 N N . SER A 1 316 ? 2.824 -5.637 -16.375 1 92.75 316 SER A N 1
ATOM 2511 C CA . SER A 1 316 ? 2.221 -4.562 -17.156 1 92.75 316 SER A CA 1
ATOM 2512 C C . SER A 1 316 ? 0.707 -4.531 -16.969 1 92.75 316 SER A C 1
ATOM 2514 O O . SER A 1 316 ? 0.121 -3.465 -16.766 1 92.75 316 SER A O 1
ATOM 2516 N N . LEU A 1 317 ? 0.116 -5.637 -17 1 93.88 317 LEU A N 1
ATOM 2517 C CA . LEU A 1 317 ? -1.329 -5.727 -16.828 1 93.88 317 LEU A CA 1
ATOM 2518 C C . LEU A 1 317 ? -1.721 -5.34 -15.398 1 93.88 317 LEU A C 1
ATOM 2520 O O . LEU A 1 317 ? -2.766 -4.723 -15.188 1 93.88 317 LEU A O 1
ATOM 2524 N N . PHE A 1 318 ? -0.866 -5.699 -14.484 1 95.44 318 PHE A N 1
ATOM 2525 C CA . PHE A 1 318 ? -1.081 -5.34 -13.086 1 95.44 318 PHE A CA 1
ATOM 2526 C C . PHE A 1 318 ? -1.178 -3.826 -12.93 1 95.44 318 PHE A C 1
ATOM 2528 O O . PHE A 1 318 ? -2.133 -3.32 -12.336 1 95.44 318 PHE A O 1
ATOM 2535 N N . TRP A 1 319 ? -0.252 -3.188 -13.453 1 93.31 319 TRP A N 1
ATOM 2536 C CA . TRP A 1 319 ? -0.21 -1.738 -13.281 1 93.31 319 TRP A CA 1
ATOM 2537 C C . TRP A 1 319 ? -1.352 -1.067 -14.039 1 93.31 319 TRP A C 1
ATOM 2539 O O . TRP A 1 319 ? -1.883 -0.046 -13.594 1 93.31 319 TRP A O 1
ATOM 2549 N N . ASP A 1 320 ? -1.7 -1.654 -15.195 1 92.94 320 ASP A N 1
ATOM 2550 C CA . ASP A 1 320 ? -2.879 -1.156 -15.898 1 92.94 320 ASP A CA 1
ATOM 2551 C C . ASP A 1 320 ? -4.125 -1.27 -15.023 1 92.94 320 ASP A C 1
ATOM 2553 O O . ASP A 1 320 ? -4.93 -0.338 -14.953 1 92.94 320 ASP A O 1
ATOM 2557 N N . LYS A 1 321 ? -4.246 -2.406 -14.398 1 94.62 321 LYS A N 1
ATOM 2558 C CA . LYS A 1 321 ? -5.395 -2.637 -13.531 1 94.62 321 LYS A CA 1
ATOM 2559 C C . LYS A 1 321 ? -5.395 -1.668 -12.352 1 94.62 321 LYS A C 1
ATOM 2561 O O . LYS A 1 321 ? -6.43 -1.101 -12.008 1 94.62 321 LYS A O 1
ATOM 2566 N N . ILE A 1 322 ? -4.238 -1.449 -11.742 1 94 322 ILE A N 1
ATOM 2567 C CA . ILE A 1 322 ? -4.121 -0.546 -10.602 1 94 322 ILE A CA 1
ATOM 2568 C C . ILE A 1 322 ? -4.52 0.867 -11.016 1 94 322 ILE A C 1
ATOM 2570 O O . ILE A 1 322 ? -5.266 1.544 -10.305 1 94 322 ILE A O 1
ATOM 2574 N N . THR A 1 323 ? -4.047 1.287 -12.156 1 92.19 323 THR A N 1
ATOM 2575 C CA . THR A 1 323 ? -4.371 2.623 -12.641 1 92.19 323 THR A CA 1
ATOM 2576 C C . THR A 1 323 ? -5.867 2.752 -12.914 1 92.19 323 THR A C 1
ATOM 2578 O O . THR A 1 323 ? -6.469 3.783 -12.617 1 92.19 323 THR A O 1
ATOM 2581 N N . CYS A 1 324 ? -6.438 1.684 -13.453 1 92.5 324 CYS A N 1
ATOM 2582 C CA . CYS A 1 324 ? -7.875 1.662 -13.688 1 92.5 324 CYS A CA 1
ATOM 2583 C C . CYS A 1 324 ? -8.648 1.773 -12.375 1 92.5 324 CYS A C 1
ATOM 2585 O O . CYS A 1 324 ? -9.594 2.557 -12.273 1 92.5 324 CYS A O 1
ATOM 2587 N N . LEU A 1 325 ? -8.258 1.019 -11.383 1 92.94 325 LEU A N 1
ATOM 2588 C CA . LEU A 1 325 ? -8.922 1.023 -10.086 1 92.94 325 LEU A CA 1
ATOM 2589 C C . LEU A 1 325 ? -8.812 2.393 -9.422 1 92.94 325 LEU A C 1
ATOM 2591 O O . LEU A 1 325 ? -9.758 2.857 -8.781 1 92.94 325 LEU A O 1
ATOM 2595 N N . ILE A 1 326 ? -7.625 3.035 -9.578 1 91.06 326 ILE A N 1
ATOM 2596 C CA . ILE A 1 326 ? -7.453 4.379 -9.039 1 91.06 326 ILE A CA 1
ATOM 2597 C C . ILE A 1 326 ? -8.445 5.332 -9.711 1 91.06 326 ILE A C 1
ATOM 2599 O O . ILE A 1 326 ? -9.156 6.07 -9.023 1 91.06 326 ILE A O 1
ATOM 2603 N N . ALA A 1 327 ? -8.555 5.23 -10.977 1 88.06 327 ALA A N 1
ATOM 2604 C CA . ALA A 1 327 ? -9.352 6.172 -11.758 1 88.06 327 ALA A CA 1
ATOM 2605 C C . ALA A 1 327 ? -10.844 5.969 -11.508 1 88.06 327 ALA A C 1
ATOM 2607 O O . ALA A 1 327 ? -11.609 6.934 -11.469 1 88.06 327 ALA A O 1
ATOM 2608 N N . ARG A 1 328 ? -11.227 4.719 -11.164 1 87.44 328 ARG A N 1
ATOM 2609 C CA . ARG A 1 328 ? -12.656 4.438 -11.219 1 87.44 328 ARG A CA 1
ATOM 2610 C C . ARG A 1 328 ? -13.195 4.074 -9.836 1 87.44 328 ARG A C 1
ATOM 2612 O O . ARG A 1 328 ? -14.406 4.133 -9.602 1 87.44 328 ARG A O 1
ATOM 2619 N N . GLN A 1 329 ? -12.266 3.711 -8.961 1 85.12 329 GLN A N 1
ATOM 2620 C CA . GLN A 1 329 ? -12.766 3.197 -7.691 1 85.12 329 GLN A CA 1
ATOM 2621 C C . GLN A 1 329 ? -12.148 3.947 -6.516 1 85.12 329 GLN A C 1
ATOM 2623 O O . GLN A 1 329 ? -12.859 4.504 -5.684 1 85.12 329 GLN A O 1
ATOM 2628 N N . TRP A 1 330 ? -10.914 4.102 -6.512 1 87.19 330 TRP A N 1
ATOM 2629 C CA . TRP A 1 330 ? -10.211 4.539 -5.305 1 87.19 330 TRP A CA 1
ATOM 2630 C C . TRP A 1 330 ? -10.305 6.055 -5.145 1 87.19 330 TRP A C 1
ATOM 2632 O O . TRP A 1 330 ? -10.438 6.559 -4.027 1 87.19 330 TRP A O 1
ATOM 2642 N N . ARG A 1 331 ? -10.297 6.848 -6.266 1 83.44 331 ARG A N 1
ATOM 2643 C CA . ARG A 1 331 ? -10.438 8.297 -6.219 1 83.44 331 ARG A CA 1
ATOM 2644 C C . ARG A 1 331 ? -11.789 8.695 -5.637 1 83.44 331 ARG A C 1
ATOM 2646 O O . ARG A 1 331 ? -11.883 9.656 -4.871 1 83.44 331 ARG A O 1
ATOM 2653 N N . ALA A 1 332 ? -12.781 7.918 -6.031 1 75.62 332 ALA A N 1
ATOM 2654 C CA . ALA A 1 332 ? -14.141 8.227 -5.594 1 75.62 332 ALA A CA 1
ATOM 2655 C C . ALA A 1 332 ? -14.312 7.938 -4.105 1 75.62 332 ALA A C 1
ATOM 2657 O O . ALA A 1 332 ? -15.148 8.555 -3.443 1 75.62 332 ALA A O 1
ATOM 2658 N N . GLY A 1 333 ? -13.625 6.918 -3.555 1 62.22 333 GLY A N 1
ATOM 2659 C CA . GLY A 1 333 ? -13.719 6.578 -2.145 1 62.22 333 GLY A CA 1
ATOM 2660 C C . GLY A 1 333 ? -13.305 7.715 -1.229 1 62.22 333 GLY A C 1
ATOM 2661 O O . GLY A 1 333 ? -13.789 7.82 -0.101 1 62.22 333 GLY A O 1
ATOM 2662 N N . HIS A 1 334 ? -12.328 8.453 -1.543 1 56.34 334 HIS A N 1
ATOM 2663 C CA . HIS A 1 334 ? -11.93 9.57 -0.698 1 56.34 334 HIS A CA 1
ATOM 2664 C C . HIS A 1 334 ? -12.953 10.703 -0.752 1 56.34 334 HIS A C 1
ATOM 2666 O O . HIS A 1 334 ? -12.984 11.562 0.13 1 56.34 334 HIS A O 1
ATOM 2672 N N . THR A 1 335 ? -13.805 10.656 -1.741 1 45.44 335 THR A N 1
ATOM 2673 C CA . THR A 1 335 ? -14.922 11.594 -1.743 1 45.44 335 THR A CA 1
ATOM 2674 C C . THR A 1 335 ? -16.094 11.039 -0.942 1 45.44 335 THR A C 1
ATOM 2676 O O . THR A 1 335 ? -16.781 11.781 -0.235 1 45.44 335 THR A O 1
ATOM 2679 N N . LEU A 1 336 ? -16.312 9.664 -1.188 1 38.38 336 LEU A N 1
ATOM 2680 C CA . LEU A 1 336 ? -17.469 8.969 -0.605 1 38.38 336 LEU A CA 1
ATOM 2681 C C . LEU A 1 336 ? -17.141 8.453 0.791 1 38.38 336 LEU A C 1
ATOM 2683 O O . LEU A 1 336 ? -18.031 8.047 1.536 1 38.38 336 LEU A O 1
ATOM 2687 N N . ASN A 1 337 ? -15.906 8.078 1.022 1 42.41 337 ASN A N 1
ATOM 2688 C CA . ASN A 1 337 ? -15.609 7.574 2.359 1 42.41 337 ASN A CA 1
ATOM 2689 C C . ASN A 1 337 ? -16.172 8.492 3.441 1 42.41 337 ASN A C 1
ATOM 2691 O O . ASN A 1 337 ? -16.078 8.188 4.633 1 42.41 337 ASN A O 1
ATOM 2695 N N . ASP A 1 338 ? -16.531 9.57 3.043 1 41.06 338 ASP A N 1
ATOM 2696 C CA . ASP A 1 338 ? -17.391 10.43 3.848 1 41.06 338 ASP A CA 1
ATOM 2697 C C . ASP A 1 338 ? -18.562 9.641 4.418 1 41.06 338 ASP A C 1
ATOM 2699 O O . ASP A 1 338 ? -18.938 9.82 5.586 1 41.06 338 ASP A O 1
ATOM 2703 N N . LEU A 1 339 ? -19 8.734 3.533 1 37.38 339 LEU A N 1
ATOM 2704 C CA . LEU A 1 339 ? -20.156 7.957 3.971 1 37.38 339 LEU A CA 1
ATOM 2705 C C . LEU A 1 339 ? -19.719 6.824 4.898 1 37.38 339 LEU A C 1
ATOM 2707 O O . LEU A 1 339 ? -20.453 6.469 5.828 1 37.38 339 LEU A O 1
ATOM 2711 N N . THR A 1 340 ? -18.609 6.172 4.516 1 41.03 340 THR A N 1
ATOM 2712 C CA . THR A 1 340 ? -18.219 5.074 5.391 1 41.03 340 THR A CA 1
ATOM 2713 C C . THR A 1 340 ? -17.797 5.598 6.762 1 41.03 340 THR A C 1
ATOM 2715 O O . THR A 1 340 ? -18.047 4.953 7.781 1 41.03 340 THR A O 1
ATOM 2718 N N . VAL A 1 341 ? -17.062 6.668 6.734 1 42.22 341 VAL A N 1
ATOM 2719 C CA . VAL A 1 341 ? -16.781 7.34 8 1 42.22 341 VAL A CA 1
ATOM 2720 C C . VAL A 1 341 ? -18.094 7.691 8.695 1 42.22 341 VAL A C 1
ATOM 2722 O O . VAL A 1 341 ? -18.188 7.625 9.922 1 42.22 341 VAL A O 1
ATOM 2725 N N . LEU A 1 342 ? -19.062 7.973 7.852 1 40.72 342 LEU A N 1
ATOM 2726 C CA . LEU A 1 342 ? -20.344 8.336 8.422 1 40.72 342 LEU A CA 1
ATOM 2727 C C . LEU A 1 342 ? -21.172 7.09 8.75 1 40.72 342 LEU A C 1
ATOM 2729 O O . LEU A 1 342 ? -22.094 7.152 9.555 1 40.72 342 LEU A O 1
ATOM 2733 N N . SER A 1 343 ? -20.906 5.953 7.977 1 37.91 343 SER A N 1
ATOM 2734 C CA . SER A 1 343 ? -21.828 4.832 8.164 1 37.91 343 SER A CA 1
ATOM 2735 C C . SER A 1 343 ? -21.312 3.885 9.25 1 37.91 343 SER A C 1
ATOM 2737 O O . SER A 1 343 ? -21.906 2.834 9.492 1 37.91 343 SER A O 1
ATOM 2739 N N . ALA A 1 344 ? -20.125 4.094 9.789 1 37.53 344 ALA A N 1
ATOM 2740 C CA . ALA A 1 344 ? -19.75 3.141 10.828 1 37.53 344 ALA A CA 1
ATOM 2741 C C . ALA A 1 344 ? -20.734 3.162 11.984 1 37.53 344 ALA A C 1
ATOM 2743 O O . ALA A 1 344 ? -21.016 4.223 12.555 1 37.53 344 ALA A O 1
ATOM 2744 N N . ASP A 1 345 ? -21.812 2.326 11.953 1 35.38 345 ASP A N 1
ATOM 2745 C CA . ASP A 1 345 ? -22.719 2.168 13.078 1 35.38 345 ASP A CA 1
ATOM 2746 C C . ASP A 1 345 ? -21.984 1.672 14.32 1 35.38 345 ASP A C 1
ATOM 2748 O O . ASP A 1 345 ? -21.094 0.814 14.227 1 35.38 345 ASP A O 1
ATOM 2752 N N . MET B 1 1 ? 9.055 -2.326 -35.688 1 17.16 1 MET B N 1
ATOM 2753 C CA . MET B 1 1 ? 7.672 -1.857 -35.719 1 17.16 1 MET B CA 1
ATOM 2754 C C . MET B 1 1 ? 7.238 -1.367 -34.344 1 17.16 1 MET B C 1
ATOM 2756 O O . MET B 1 1 ? 7.277 -2.121 -33.375 1 17.16 1 MET B O 1
ATOM 2760 N N . VAL B 1 2 ? 7.434 -0.006 -34.062 1 18.25 2 VAL B N 1
ATOM 2761 C CA . VAL B 1 2 ? 7.43 0.846 -32.875 1 18.25 2 VAL B CA 1
ATOM 2762 C C . VAL B 1 2 ? 6.043 0.828 -32.219 1 18.25 2 VAL B C 1
ATOM 2764 O O . VAL B 1 2 ? 5.062 1.268 -32.844 1 18.25 2 VAL B O 1
ATOM 2767 N N . VAL B 1 3 ? 5.703 -0.312 -31.734 1 20.42 3 VAL B N 1
ATOM 2768 C CA . VAL B 1 3 ? 4.332 -0.481 -31.266 1 20.42 3 VAL B CA 1
ATOM 2769 C C . VAL B 1 3 ? 3.889 0.768 -30.5 1 20.42 3 VAL B C 1
ATOM 2771 O O . VAL B 1 3 ? 4.668 1.356 -29.75 1 20.42 3 VAL B O 1
ATOM 2774 N N . GLY B 1 4 ? 3.08 1.59 -31.172 1 22.22 4 GLY B N 1
ATOM 2775 C CA . GLY B 1 4 ? 2.504 2.893 -30.875 1 22.22 4 GLY B CA 1
ATOM 2776 C C . GLY B 1 4 ? 2.113 3.055 -29.422 1 22.22 4 GLY B C 1
ATOM 2777 O O . GLY B 1 4 ? 1.141 2.453 -28.969 1 22.22 4 GLY B O 1
ATOM 2778 N N . GLY B 1 5 ? 3.066 3.002 -28.531 1 22.56 5 GLY B N 1
ATOM 2779 C CA . GLY B 1 5 ? 3.23 3.031 -27.094 1 22.56 5 GLY B CA 1
ATOM 2780 C C . GLY B 1 5 ? 2.432 4.133 -26.422 1 22.56 5 GLY B C 1
ATOM 2781 O O . GLY B 1 5 ? 2.037 5.102 -27.062 1 22.56 5 GLY B O 1
ATOM 2782 N N . LEU B 1 6 ? 1.729 3.848 -25.391 1 25.59 6 LEU B N 1
ATOM 2783 C CA . LEU B 1 6 ? 0.869 4.691 -24.578 1 25.59 6 LEU B CA 1
ATOM 2784 C C . LEU B 1 6 ? 1.541 6.027 -24.281 1 25.59 6 LEU B C 1
ATOM 2786 O O . LEU B 1 6 ? 2.463 6.094 -23.453 1 25.59 6 LEU B O 1
ATOM 2790 N N . THR B 1 7 ? 1.929 6.895 -25.25 1 26.11 7 THR B N 1
ATOM 2791 C CA . THR B 1 7 ? 2.355 8.289 -25.188 1 26.11 7 THR B CA 1
ATOM 2792 C C . THR B 1 7 ? 1.33 9.133 -24.438 1 26.11 7 THR B C 1
ATOM 2794 O O . THR B 1 7 ? 1.398 10.359 -24.453 1 26.11 7 THR B O 1
ATOM 2797 N N . CYS B 1 8 ? 0.181 8.539 -24.156 1 26.64 8 CYS B N 1
ATOM 2798 C CA . CYS B 1 8 ? -0.882 9.484 -23.844 1 26.64 8 CYS B CA 1
ATOM 2799 C C . CYS B 1 8 ? -0.467 10.422 -22.719 1 26.64 8 CYS B C 1
ATOM 2801 O O . CYS B 1 8 ? -0.878 11.586 -22.688 1 26.64 8 CYS B O 1
ATOM 2803 N N . CYS B 1 9 ? -0.173 9.867 -21.578 1 28.52 9 CYS B N 1
ATOM 2804 C CA . CYS B 1 9 ? -0.259 10.773 -20.438 1 28.52 9 CYS B CA 1
ATOM 2805 C C . CYS B 1 9 ? 0.923 11.734 -20.406 1 28.52 9 CYS B C 1
ATOM 2807 O O . CYS B 1 9 ? 1.273 12.273 -19.359 1 28.52 9 CYS B O 1
ATOM 2809 N N . ASP B 1 10 ? 1.664 11.828 -21.375 1 29.34 10 ASP B N 1
ATOM 2810 C CA . ASP B 1 10 ? 2.701 12.852 -21.266 1 29.34 10 ASP B CA 1
ATOM 2811 C C . ASP B 1 10 ? 2.094 14.227 -20.969 1 29.34 10 ASP B C 1
ATOM 2813 O O . ASP B 1 10 ? 2.777 15.109 -20.453 1 29.34 10 ASP B O 1
ATOM 2817 N N . GLY B 1 11 ? 1.051 14.633 -21.797 1 29.44 11 GLY B N 1
ATOM 2818 C CA . GLY B 1 11 ? 0.803 16.062 -21.969 1 29.44 11 GLY B CA 1
ATOM 2819 C C . GLY B 1 11 ? 0.42 16.75 -20.672 1 29.44 11 GLY B C 1
ATOM 2820 O O . GLY B 1 11 ? 0.99 17.781 -20.328 1 29.44 11 GLY B O 1
ATOM 2821 N N . GLN B 1 12 ? -0.958 16.672 -20.359 1 29.19 12 GLN B N 1
ATOM 2822 C CA . GLN B 1 12 ? -1.559 17.781 -19.625 1 29.19 12 GLN B CA 1
ATOM 2823 C C . GLN B 1 12 ? -1.127 17.766 -18.156 1 29.19 12 GLN B C 1
ATOM 2825 O O . GLN B 1 12 ? -1.872 18.203 -17.281 1 29.19 12 GLN B O 1
ATOM 2830 N N . TYR B 1 13 ? -0.415 16.688 -17.734 1 33.19 13 TYR B N 1
ATOM 2831 C CA . TYR B 1 13 ? -0.115 16.953 -16.328 1 33.19 13 TYR B CA 1
ATOM 2832 C C . TYR B 1 13 ? 0.641 18.266 -16.172 1 33.19 13 TYR B C 1
ATOM 2834 O O . TYR B 1 13 ? 1.541 18.562 -16.953 1 33.19 13 TYR B O 1
ATOM 2842 N N . SER B 1 14 ? 0.073 19.297 -15.586 1 32.91 14 SER B N 1
ATOM 2843 C CA . SER B 1 14 ? 0.687 20.578 -15.266 1 32.91 14 SER B CA 1
ATOM 2844 C C . SER B 1 14 ? 2.152 20.422 -14.883 1 32.91 14 SER B C 1
ATOM 2846 O O . SER B 1 14 ? 2.566 19.344 -14.445 1 32.91 14 SER B O 1
ATOM 2848 N N . SER B 1 15 ? 3.104 21.25 -15.297 1 37.88 15 SER B N 1
ATOM 2849 C CA . SER B 1 15 ? 4.523 21.484 -15.047 1 37.88 15 SER B CA 1
ATOM 2850 C C . SER B 1 15 ? 4.918 21.016 -13.648 1 37.88 15 SER B C 1
ATOM 2852 O O . SER B 1 15 ? 6.047 20.562 -13.438 1 37.88 15 SER B O 1
ATOM 2854 N N . GLN B 1 16 ? 4.043 21.281 -12.594 1 43.16 16 GLN B N 1
ATOM 2855 C CA . GLN B 1 16 ? 4.422 21.188 -11.188 1 43.16 16 GLN B CA 1
ATOM 2856 C C . GLN B 1 16 ? 4.488 19.734 -10.727 1 43.16 16 GLN B C 1
ATOM 2858 O O . GLN B 1 16 ? 4.93 19.453 -9.609 1 43.16 16 GLN B O 1
ATOM 2863 N N . THR B 1 17 ? 3.885 18.734 -11.477 1 54.72 17 THR B N 1
ATOM 2864 C CA . THR B 1 17 ? 3.775 17.375 -10.945 1 54.72 17 THR B CA 1
ATOM 2865 C C . THR B 1 17 ? 5.012 16.562 -11.297 1 54.72 17 THR B C 1
ATOM 2867 O O . THR B 1 17 ? 5 15.789 -12.266 1 54.72 17 THR B O 1
ATOM 2870 N N . THR B 1 18 ? 6.172 17.125 -11.039 1 74.38 18 THR B N 1
ATOM 2871 C CA . THR B 1 18 ? 7.27 16.203 -11.32 1 74.38 18 THR B CA 1
ATOM 2872 C C . THR B 1 18 ? 7.148 14.938 -10.484 1 74.38 18 THR B C 1
ATOM 2874 O O . THR B 1 18 ? 6.773 15 -9.312 1 74.38 18 THR B O 1
ATOM 2877 N N . CYS B 1 19 ? 7.008 13.875 -11.109 1 86.44 19 CYS B N 1
ATOM 2878 C CA . CYS B 1 19 ? 7.012 12.586 -10.438 1 86.44 19 CYS B CA 1
ATOM 2879 C C . CYS B 1 19 ? 8.414 11.984 -10.422 1 86.44 19 CYS B C 1
ATOM 2881 O O . CYS B 1 19 ? 8.57 10.773 -10.219 1 86.44 19 CYS B O 1
ATOM 2883 N N . GLN B 1 20 ? 9.414 12.93 -10.688 1 88.5 20 GLN B N 1
ATOM 2884 C CA . GLN B 1 20 ? 10.805 12.484 -10.586 1 88.5 20 GLN B CA 1
ATOM 2885 C C . GLN B 1 20 ? 11.312 12.594 -9.156 1 88.5 20 GLN B C 1
ATOM 2887 O O . GLN B 1 20 ? 10.961 13.531 -8.43 1 88.5 20 GLN B O 1
ATOM 2892 N N . PRO B 1 21 ? 12.109 11.617 -8.812 1 89.19 21 PRO B N 1
ATOM 2893 C CA . PRO B 1 21 ? 12.75 11.75 -7.504 1 89.19 21 PRO B CA 1
ATOM 2894 C C . PRO B 1 21 ? 13.484 13.078 -7.344 1 89.19 21 PRO B C 1
ATOM 2896 O O . PRO B 1 21 ? 14.125 13.555 -8.281 1 89.19 21 PRO B O 1
ATOM 2899 N N . GLN B 1 22 ? 13.32 13.719 -6.195 1 89 22 GLN B N 1
ATOM 2900 C CA . GLN B 1 22 ? 13.961 15 -5.895 1 89 22 GLN B CA 1
ATOM 2901 C C . GLN B 1 22 ? 15.273 14.789 -5.148 1 89 22 GLN B C 1
ATOM 2903 O O . GLN B 1 22 ? 15.359 15.039 -3.943 1 89 22 GLN B O 1
ATOM 2908 N N . ARG B 1 23 ? 16.297 14.547 -5.852 1 86.44 23 ARG B N 1
ATOM 2909 C CA . ARG B 1 23 ? 17.594 14.195 -5.27 1 86.44 23 ARG B CA 1
ATOM 2910 C C . ARG B 1 23 ? 18.406 15.445 -4.941 1 86.44 23 ARG B C 1
ATOM 2912 O O . ARG B 1 23 ? 19.375 15.383 -4.176 1 86.44 23 ARG B O 1
ATOM 2919 N N . ASN B 1 24 ? 18 16.578 -5.445 1 88.38 24 ASN B N 1
ATOM 2920 C CA . ASN B 1 24 ? 18.781 17.797 -5.262 1 88.38 24 ASN B CA 1
ATOM 2921 C C . ASN B 1 24 ? 18.172 18.688 -4.184 1 88.38 24 ASN B C 1
ATOM 2923 O O . ASN B 1 24 ? 18.609 19.828 -4.004 1 88.38 24 ASN B O 1
ATOM 2927 N N . VAL B 1 25 ? 17.25 18.172 -3.453 1 91.56 25 VAL B N 1
ATOM 2928 C CA . VAL B 1 25 ? 16.609 18.969 -2.41 1 91.56 25 VAL B CA 1
ATOM 2929 C C . VAL B 1 25 ? 17.594 19.188 -1.264 1 91.56 25 VAL B C 1
ATOM 2931 O O . VAL B 1 25 ? 18.203 18.25 -0.764 1 91.56 25 VAL B O 1
ATOM 2934 N N . GLN B 1 26 ? 17.719 20.484 -0.901 1 92.19 26 GLN B N 1
ATOM 2935 C CA . GLN B 1 26 ? 18.609 20.844 0.194 1 92.19 26 GLN B CA 1
ATOM 2936 C C . GLN B 1 26 ? 17.828 21.078 1.483 1 92.19 26 GLN B C 1
ATOM 2938 O O . GLN B 1 26 ? 18.375 20.938 2.58 1 92.19 26 GLN B O 1
ATOM 2943 N N . LEU B 1 27 ? 16.625 21.531 1.294 1 93.62 27 LEU B N 1
ATOM 2944 C CA . LEU B 1 27 ? 15.742 21.812 2.422 1 93.62 27 LEU B CA 1
ATOM 2945 C C . LEU B 1 27 ? 14.359 21.219 2.205 1 93.62 27 LEU B C 1
ATOM 2947 O O . LEU B 1 27 ? 13.625 21.656 1.318 1 93.62 27 LEU B O 1
ATOM 2951 N N . LEU B 1 28 ? 14.031 20.141 2.957 1 95.38 28 LEU B N 1
ATOM 2952 C CA . LEU B 1 28 ? 12.695 19.562 2.953 1 95.38 28 LEU B CA 1
ATOM 2953 C C . LEU B 1 28 ? 11.914 20 4.188 1 95.38 28 LEU B C 1
ATOM 2955 O O . LEU B 1 28 ? 12.352 19.781 5.316 1 95.38 28 LEU B O 1
ATOM 2959 N N . ILE B 1 29 ? 10.781 20.656 3.951 1 94.88 29 ILE B N 1
ATOM 2960 C CA . ILE B 1 29 ? 9.992 21.219 5.039 1 94.88 29 ILE B CA 1
ATOM 2961 C C . ILE B 1 29 ? 8.719 20.406 5.242 1 94.88 29 ILE B C 1
ATOM 2963 O O . ILE B 1 29 ? 7.957 20.188 4.301 1 94.88 29 ILE B O 1
ATOM 2967 N N . TYR B 1 30 ? 8.555 19.938 6.406 1 96.56 30 TYR B N 1
ATOM 2968 C CA . TYR B 1 30 ? 7.348 19.25 6.855 1 96.56 30 TYR B CA 1
ATOM 2969 C C . TYR B 1 30 ? 6.629 20.062 7.922 1 96.56 30 TYR B C 1
ATOM 2971 O O . TYR B 1 30 ? 6.832 19.844 9.117 1 96.56 30 TYR B O 1
ATOM 2979 N N . ASN B 1 31 ? 5.809 21.125 7.43 1 93.44 31 ASN B N 1
ATOM 2980 C CA . ASN B 1 31 ? 4.977 21.875 8.367 1 93.44 31 ASN B CA 1
ATOM 2981 C C . ASN B 1 31 ? 3.73 21.094 8.758 1 93.44 31 ASN B C 1
ATOM 2983 O O . ASN B 1 31 ? 2.643 21.328 8.234 1 93.44 31 ASN B O 1
ATOM 2987 N N . ARG B 1 32 ? 3.812 20.312 9.703 1 93.94 32 ARG B N 1
ATOM 2988 C CA . ARG B 1 32 ? 2.957 19.188 10.062 1 93.94 32 ARG B CA 1
ATOM 2989 C C . ARG B 1 32 ? 1.567 19.672 10.477 1 93.94 32 ARG B C 1
ATOM 2991 O O . ARG B 1 32 ? 1.433 20.516 11.359 1 93.94 32 ARG B O 1
ATOM 2998 N N . VAL B 1 33 ? 0.586 19.141 9.805 1 93.12 33 VAL B N 1
ATOM 2999 C CA . VAL B 1 33 ? -0.783 19.234 10.305 1 93.12 33 VAL B CA 1
ATOM 3000 C C . VAL B 1 33 ? -0.951 18.359 11.539 1 93.12 33 VAL B C 1
ATOM 3002 O O . VAL B 1 33 ? -0.583 17.188 11.516 1 93.12 33 VAL B O 1
ATOM 3005 N N . PRO B 1 34 ? -1.433 18.953 12.625 1 88.38 34 PRO B N 1
ATOM 3006 C CA . PRO B 1 34 ? -1.596 18.125 13.828 1 88.38 34 PRO B CA 1
ATOM 3007 C C . PRO B 1 34 ? -2.559 16.969 13.617 1 88.38 34 PRO B C 1
ATOM 3009 O O . PRO B 1 34 ? -3.562 17.109 12.914 1 88.38 34 PRO B O 1
ATOM 3012 N N . LYS B 1 35 ? -2.275 15.828 14.273 1 87.44 35 LYS B N 1
ATOM 3013 C CA . LYS B 1 35 ? -3.1 14.625 14.32 1 87.44 35 LYS B CA 1
ATOM 3014 C C . LYS B 1 35 ? -3.266 14.023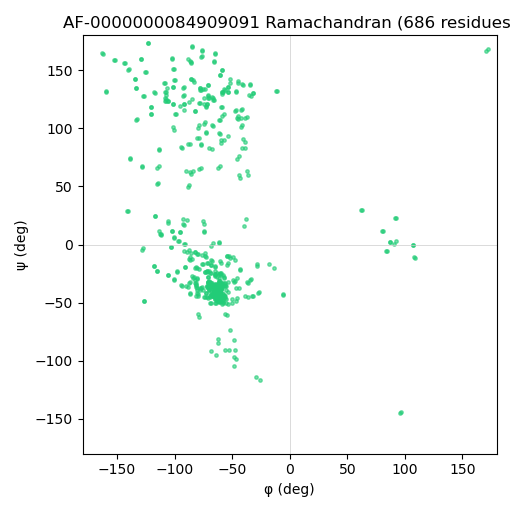 12.922 1 87.44 35 LYS B C 1
ATOM 3016 O O . LYS B 1 35 ? -4.32 13.477 12.602 1 87.44 35 LYS B O 1
ATOM 3021 N N . ALA B 1 36 ? -2.285 14.219 12.117 1 92.19 36 ALA B N 1
ATOM 3022 C CA . ALA B 1 36 ? -2.307 13.648 10.773 1 92.19 36 ALA B CA 1
ATOM 3023 C C . ALA B 1 36 ? -1.162 12.656 10.586 1 92.19 36 ALA B C 1
ATOM 3025 O O . ALA B 1 36 ? -0.629 12.516 9.477 1 92.19 36 ALA B O 1
ATOM 3026 N N . GLY B 1 37 ? -0.666 12.062 11.711 1 87.56 37 GLY B N 1
ATOM 3027 C CA . GLY B 1 37 ? 0.245 10.938 11.625 1 87.56 37 GLY B CA 1
ATOM 3028 C C . GLY B 1 37 ? 1.706 11.344 11.625 1 87.56 37 GLY B C 1
ATOM 3029 O O . GLY B 1 37 ? 2.568 10.578 11.18 1 87.56 37 GLY B O 1
ATOM 3030 N N . SER B 1 38 ? 2.09 12.523 12.133 1 89.19 38 SER B N 1
ATOM 3031 C CA . SER B 1 38 ? 3.445 13.055 12.031 1 89.19 38 SER B CA 1
ATOM 3032 C C . SER B 1 38 ? 4.422 12.25 12.883 1 89.19 38 SER B C 1
ATOM 3034 O O . SER B 1 38 ? 5.605 12.148 12.555 1 89.19 38 SER B O 1
ATOM 3036 N N . THR B 1 39 ? 3.943 11.68 14.062 1 83.5 39 THR B N 1
ATOM 3037 C CA . THR B 1 39 ? 4.824 10.883 14.914 1 83.5 39 THR B CA 1
ATOM 3038 C C . THR B 1 39 ? 5.395 9.703 14.141 1 83.5 39 THR B C 1
ATOM 3040 O O . THR B 1 39 ? 6.598 9.438 14.203 1 83.5 39 THR B O 1
ATOM 3043 N N . SER B 1 40 ? 4.574 9.047 13.43 1 82.5 40 SER B N 1
ATOM 3044 C CA . SER B 1 40 ? 5.012 7.906 12.633 1 82.5 40 SER B CA 1
ATOM 3045 C C . SER B 1 40 ? 5.965 8.344 11.523 1 82.5 40 SER B C 1
ATOM 3047 O O . SER B 1 40 ? 6.957 7.668 11.242 1 82.5 40 SER B O 1
ATOM 3049 N N . VAL B 1 41 ? 5.703 9.445 10.883 1 87.69 41 VAL B N 1
ATOM 3050 C CA . VAL B 1 41 ? 6.539 9.961 9.805 1 87.69 41 VAL B CA 1
ATOM 3051 C C . VAL B 1 41 ? 7.938 10.266 10.336 1 87.69 41 VAL B C 1
ATOM 3053 O O . VAL B 1 41 ? 8.938 9.859 9.734 1 87.69 41 VAL B O 1
ATOM 3056 N N . LEU B 1 42 ? 7.965 10.977 11.438 1 88.19 42 LEU B N 1
ATOM 3057 C CA . LEU B 1 42 ? 9.242 11.375 12.023 1 88.19 42 LEU B CA 1
ATOM 3058 C C . LEU B 1 42 ? 10.039 10.164 12.469 1 88.19 42 LEU B C 1
ATOM 3060 O O . LEU B 1 42 ? 11.273 10.141 12.359 1 88.19 42 LEU B O 1
ATOM 3064 N N . GLN B 1 43 ? 9.352 9.219 12.992 1 82.62 43 GLN B N 1
ATOM 3065 C CA . GLN B 1 43 ? 10.023 7.98 13.352 1 82.62 43 GLN B CA 1
ATOM 3066 C C . GLN B 1 43 ? 10.664 7.324 12.133 1 82.62 43 GLN B C 1
ATOM 3068 O O . GLN B 1 43 ? 11.812 6.871 12.195 1 82.62 43 GLN B O 1
ATOM 3073 N N . ARG B 1 44 ? 9.945 7.273 11.07 1 82.94 44 ARG B N 1
ATOM 3074 C CA . ARG B 1 44 ? 10.461 6.695 9.828 1 82.94 44 ARG B CA 1
ATOM 3075 C C . ARG B 1 44 ? 11.68 7.461 9.328 1 82.94 44 ARG B C 1
ATOM 3077 O O . ARG B 1 44 ? 12.68 6.855 8.93 1 82.94 44 ARG B O 1
ATOM 3084 N N . VAL B 1 45 ? 11.602 8.727 9.32 1 87.31 45 VAL B N 1
ATOM 3085 C CA . VAL B 1 45 ? 12.703 9.57 8.859 1 87.31 45 VAL B CA 1
ATOM 3086 C C . VAL B 1 45 ? 13.922 9.352 9.758 1 87.31 45 VAL B C 1
ATOM 3088 O O . VAL B 1 45 ? 15.047 9.203 9.258 1 87.31 45 VAL B O 1
ATOM 3091 N N . ASN B 1 46 ? 13.672 9.289 11.031 1 83.75 46 ASN B N 1
ATOM 3092 C CA . ASN B 1 46 ? 14.758 9.078 11.977 1 83.75 46 ASN B CA 1
ATOM 3093 C C . ASN B 1 46 ? 15.422 7.715 11.773 1 83.75 46 ASN B C 1
ATOM 3095 O O . ASN B 1 46 ? 16.641 7.609 11.758 1 83.75 46 ASN B O 1
ATOM 3099 N N . LEU B 1 47 ? 14.648 6.77 11.625 1 78.44 47 LEU B N 1
ATOM 3100 C CA . LEU B 1 47 ? 15.164 5.426 11.414 1 78.44 47 LEU B CA 1
ATOM 3101 C C . LEU B 1 47 ? 15.977 5.352 10.125 1 78.44 47 LEU B C 1
ATOM 3103 O O . LEU B 1 47 ? 17.016 4.684 10.07 1 78.44 47 LEU B O 1
ATOM 3107 N N . THR B 1 48 ? 15.461 5.941 9.125 1 79.31 48 THR B N 1
ATOM 3108 C CA . THR B 1 48 ? 16.188 5.992 7.855 1 79.31 48 THR B CA 1
ATOM 3109 C C . THR B 1 48 ? 17.547 6.637 8.031 1 79.31 48 THR B C 1
ATOM 3111 O O . THR B 1 48 ? 18.547 6.145 7.504 1 79.31 48 THR B O 1
ATOM 3114 N N . ASN B 1 49 ? 17.562 7.734 8.781 1 83.19 49 ASN B N 1
ATOM 3115 C CA . ASN B 1 49 ? 18.828 8.422 9.039 1 83.19 49 ASN B CA 1
ATOM 3116 C C . ASN B 1 49 ? 19.797 7.531 9.789 1 83.19 49 ASN B C 1
ATOM 3118 O O . ASN B 1 49 ? 20.969 7.434 9.414 1 83.19 49 ASN B O 1
ATOM 3122 N N . VAL B 1 50 ? 19.344 6.824 10.734 1 77.12 50 VAL B N 1
ATOM 3123 C CA . VAL B 1 50 ? 20.172 5.945 11.562 1 77.12 50 VAL B CA 1
ATOM 3124 C C . VAL B 1 50 ? 20.672 4.766 10.727 1 77.12 50 VAL B C 1
ATOM 3126 O O . VAL B 1 50 ? 21.844 4.402 10.789 1 77.12 50 VAL B O 1
ATOM 3129 N N . ALA B 1 51 ? 19.797 4.238 9.938 1 72.38 51 ALA B N 1
ATOM 3130 C CA . ALA B 1 51 ? 20.125 3.076 9.117 1 72.38 51 ALA B CA 1
ATOM 3131 C C . ALA B 1 51 ? 21.203 3.416 8.086 1 72.38 51 ALA B C 1
ATOM 3133 O O . ALA B 1 51 ? 21.969 2.547 7.668 1 72.38 51 ALA B O 1
ATOM 3134 N N . GLN B 1 52 ? 21.25 4.621 7.734 1 76.56 52 GLN B N 1
ATOM 3135 C CA . GLN B 1 52 ? 22.203 5.059 6.723 1 76.56 52 GLN B CA 1
ATOM 3136 C C . GLN B 1 52 ? 23.484 5.602 7.367 1 76.56 52 GLN B C 1
ATOM 3138 O O . GLN B 1 52 ? 24.297 6.238 6.699 1 76.56 52 GLN B O 1
ATOM 3143 N N . GLY B 1 53 ? 23.672 5.426 8.656 1 74.56 53 GLY B N 1
ATOM 3144 C CA . GLY B 1 53 ? 24.891 5.809 9.328 1 74.56 53 GLY B CA 1
ATOM 3145 C C . GLY B 1 53 ? 24.75 7.039 10.195 1 74.56 53 GLY B C 1
ATOM 3146 O O . GLY B 1 53 ? 25.703 7.465 10.859 1 74.56 53 GLY B O 1
ATOM 3147 N N . GLY B 1 54 ? 23.531 7.715 10.305 1 72 54 GLY B N 1
ATOM 3148 C CA . GLY B 1 54 ? 23.188 8.75 11.258 1 72 54 GLY B CA 1
ATOM 3149 C C . GLY B 1 54 ? 23.562 10.148 10.789 1 72 54 GLY B C 1
ATOM 3150 O O . GLY B 1 54 ? 23.297 11.133 11.484 1 72 54 GLY B O 1
ATOM 3151 N N . ASN B 1 55 ? 24.109 10.305 9.594 1 77.62 55 ASN B N 1
ATOM 3152 C CA . ASN B 1 55 ? 24.562 11.633 9.203 1 77.62 55 ASN B CA 1
ATOM 3153 C C . ASN B 1 55 ? 24.266 11.914 7.734 1 77.62 55 ASN B C 1
ATOM 3155 O O . ASN B 1 55 ? 24.969 12.711 7.098 1 77.62 55 ASN B O 1
ATOM 3159 N N . VAL B 1 56 ? 23.25 11.289 7.289 1 85.19 56 VAL B N 1
ATOM 3160 C CA . VAL B 1 56 ? 22.953 11.469 5.875 1 85.19 56 VAL B CA 1
ATOM 3161 C C . VAL B 1 56 ? 22.203 12.789 5.664 1 85.19 56 VAL B C 1
ATOM 3163 O O . VAL B 1 56 ? 22.344 13.422 4.617 1 85.19 56 VAL B O 1
ATOM 3166 N N . PHE B 1 57 ? 21.453 13.195 6.691 1 90.44 57 PHE B N 1
ATOM 3167 C CA . PHE B 1 57 ? 20.812 14.5 6.656 1 90.44 57 PHE B CA 1
ATOM 3168 C C . PHE B 1 57 ? 20.609 15.047 8.062 1 90.44 57 PHE B C 1
ATOM 3170 O O . PHE B 1 57 ? 20.703 14.305 9.047 1 90.44 57 PHE B O 1
ATOM 3177 N N . GLU B 1 58 ? 20.453 16.328 8.195 1 92.38 58 GLU B N 1
ATOM 3178 C CA . GLU B 1 58 ? 20.172 17 9.469 1 92.38 58 GLU B CA 1
ATOM 3179 C C . GLU B 1 58 ? 18.672 17.156 9.688 1 92.38 58 GLU B C 1
ATOM 3181 O O . GLU B 1 58 ? 17.938 17.484 8.758 1 92.38 58 GLU B O 1
ATOM 3186 N N . MET B 1 59 ? 18.297 16.828 10.891 1 92.56 59 MET B N 1
ATOM 3187 C CA . MET B 1 59 ? 16.906 17.031 11.273 1 92.56 59 MET B CA 1
ATOM 3188 C C . MET B 1 59 ? 16.75 18.188 12.242 1 92.56 59 MET B C 1
ATOM 3190 O O . MET B 1 59 ? 17.469 18.266 13.242 1 92.56 59 MET B O 1
ATOM 3194 N N . LEU B 1 60 ? 15.867 19.141 11.852 1 92.44 60 LEU B N 1
ATOM 3195 C CA . LEU B 1 60 ? 15.617 20.312 12.688 1 92.44 60 LEU B CA 1
ATOM 3196 C C . LEU B 1 60 ? 14.148 20.391 13.094 1 92.44 60 LEU B C 1
ATOM 3198 O O . LEU B 1 60 ? 13.266 20.453 12.234 1 92.44 60 LEU B O 1
ATOM 3202 N N . ALA B 1 61 ? 13.875 20.328 14.375 1 91.88 61 ALA B N 1
ATOM 3203 C CA . ALA B 1 61 ? 12.523 20.469 14.906 1 91.88 61 ALA B CA 1
ATOM 3204 C C . ALA B 1 61 ? 12.211 21.906 15.266 1 91.88 61 ALA B C 1
ATOM 3206 O O . ALA B 1 61 ? 12.984 22.562 15.969 1 91.88 61 ALA B O 1
ATOM 3207 N N . ILE B 1 62 ? 11.109 22.359 14.758 1 86.38 62 ILE B N 1
ATOM 3208 C CA . ILE B 1 62 ? 10.633 23.688 15.109 1 86.38 62 ILE B CA 1
ATOM 3209 C C . ILE B 1 62 ? 9.523 23.578 16.156 1 86.38 62 ILE B C 1
ATOM 3211 O O . ILE B 1 62 ? 8.469 23 15.883 1 86.38 62 ILE B O 1
ATOM 3215 N N . HIS B 1 63 ? 9.766 23.75 17.438 1 71.5 63 HIS B N 1
ATOM 3216 C CA . HIS B 1 63 ? 8.789 23.703 18.531 1 71.5 63 HIS B CA 1
ATOM 3217 C C . HIS B 1 63 ? 8.109 25.047 18.719 1 71.5 63 HIS B C 1
ATOM 3219 O O . HIS B 1 63 ? 8.742 26.094 18.562 1 71.5 63 HIS B O 1
ATOM 3225 N N . ASN B 1 64 ? 6.812 24.953 18.656 1 52.88 64 ASN B N 1
ATOM 3226 C CA . ASN B 1 64 ? 6.102 26.188 18.953 1 52.88 64 ASN B CA 1
ATOM 3227 C C . ASN B 1 64 ? 6.418 26.688 20.359 1 52.88 64 ASN B C 1
ATOM 3229 O O . ASN B 1 64 ? 5.809 27.656 20.828 1 52.88 64 ASN B O 1
ATOM 3233 N N . THR B 1 65 ? 6.836 25.719 21.391 1 42.22 65 THR B N 1
ATOM 3234 C CA . THR B 1 65 ? 6.887 26.094 22.797 1 42.22 65 THR B CA 1
ATOM 3235 C C . THR B 1 65 ? 7.625 27.406 22.984 1 42.22 65 THR B C 1
ATOM 3237 O O . THR B 1 65 ? 7.109 28.328 23.625 1 42.22 65 THR B O 1
ATOM 3240 N N . ASP B 1 66 ? 9.055 27.172 23.547 1 36.81 66 ASP B N 1
ATOM 3241 C CA . ASP B 1 66 ? 9.805 28 24.5 1 36.81 66 ASP B CA 1
ATOM 3242 C C . ASP B 1 66 ? 9.859 29.453 24.031 1 36.81 66 ASP B C 1
ATOM 3244 O O . ASP B 1 66 ? 9.578 30.359 24.797 1 36.81 66 ASP B O 1
ATOM 3248 N N . ASN B 1 67 ? 11 29.766 23.219 1 34.44 67 ASN B N 1
ATOM 3249 C CA . ASN B 1 67 ? 11.305 31.188 23.125 1 34.44 67 ASN B CA 1
ATOM 3250 C C . ASN B 1 67 ? 10.117 31.984 22.594 1 34.44 67 ASN B C 1
ATOM 3252 O O . ASN B 1 67 ? 10.195 33.219 22.469 1 34.44 67 ASN B O 1
ATOM 3256 N N . PHE B 1 68 ? 9.266 31.297 21.781 1 34.69 68 PHE B N 1
ATOM 3257 C CA . PHE B 1 68 ? 8.117 32.062 21.281 1 34.69 68 PHE B CA 1
ATOM 3258 C C . PHE B 1 68 ? 6.957 31.984 22.266 1 34.69 68 PHE B C 1
ATOM 3260 O O . PHE B 1 68 ? 5.832 32.344 21.938 1 34.69 68 PHE B O 1
ATOM 3267 N N . LYS B 1 69 ? 6.926 31.281 23.344 1 37.09 69 LYS B N 1
ATOM 3268 C CA . LYS B 1 69 ? 6.055 31.188 24.516 1 37.09 69 LYS B CA 1
ATOM 3269 C C . LYS B 1 69 ? 5.664 32.562 25.031 1 37.09 69 LYS B C 1
ATOM 3271 O O . LYS B 1 69 ? 5.023 32.688 26.078 1 37.09 69 LYS B O 1
ATOM 3276 N N . GLN B 1 70 ? 6.406 33.5 24.703 1 32.75 70 GLN B N 1
ATOM 3277 C CA . GLN B 1 70 ? 5.988 34.594 25.578 1 32.75 70 GLN B CA 1
ATOM 3278 C C . GLN B 1 70 ? 4.473 34.75 25.578 1 32.75 70 GLN B C 1
ATOM 3280 O O . GLN B 1 70 ? 3.865 35 26.625 1 32.75 70 GLN B O 1
ATOM 3285 N N . SER B 1 71 ? 3.859 35.5 24.484 1 31.36 71 SER B N 1
ATOM 3286 C CA . SER B 1 71 ? 2.498 35.938 24.75 1 31.36 71 SER B CA 1
ATOM 3287 C C . SER B 1 71 ? 1.508 34.781 24.672 1 31.36 71 SER B C 1
ATOM 3289 O O . SER B 1 71 ? 1.764 33.781 23.984 1 31.36 71 SER B O 1
ATOM 3291 N N . GLY B 1 72 ? 0.593 34.375 25.609 1 33.19 72 GLY B N 1
ATOM 3292 C CA . GLY B 1 72 ? -0.589 33.562 25.812 1 33.19 72 GLY B CA 1
ATOM 3293 C C . GLY B 1 72 ? -1.135 32.969 24.531 1 33.19 72 GLY B C 1
ATOM 3294 O O . GLY B 1 72 ? -2.148 32.281 24.531 1 33.19 72 GLY B O 1
ATOM 3295 N N . ASN B 1 73 ? -1.224 33.656 23.422 1 34.25 73 ASN B N 1
ATOM 3296 C CA . ASN B 1 73 ? -1.931 33.344 22.188 1 34.25 73 ASN B CA 1
ATOM 3297 C C . ASN B 1 73 ? -1.154 32.344 21.344 1 34.25 73 ASN B C 1
ATOM 3299 O O . ASN B 1 73 ? -0.226 32.719 20.625 1 34.25 73 ASN B O 1
ATOM 3303 N N . ARG B 1 74 ? -0.92 31.125 21.703 1 39.25 74 ARG B N 1
ATOM 3304 C CA . ARG B 1 74 ? -0.183 30 21.141 1 39.25 74 ARG B CA 1
ATOM 3305 C C . ARG B 1 74 ? -0.102 30.109 19.625 1 39.25 74 ARG B C 1
ATOM 3307 O O . ARG B 1 74 ? 0.978 30.328 19.062 1 39.25 74 ARG B O 1
ATOM 3314 N N . ALA B 1 75 ? -0.794 29.016 18.938 1 40.44 75 ALA B N 1
ATOM 3315 C CA . ALA B 1 75 ? -0.684 28.391 17.625 1 40.44 75 ALA B CA 1
ATOM 3316 C C . ALA B 1 75 ? -0.692 29.438 16.516 1 40.44 75 ALA B C 1
ATOM 3318 O O . ALA B 1 75 ? -0.203 29.188 15.414 1 40.44 75 ALA B O 1
ATOM 3319 N N . ARG B 1 76 ? -1.709 30.344 16.594 1 43.03 76 ARG B N 1
ATOM 3320 C CA . ARG B 1 76 ? -2.209 31.047 15.414 1 43.03 76 ARG B CA 1
ATOM 3321 C C . ARG B 1 76 ? -1.162 32.031 14.875 1 43.03 76 ARG B C 1
ATOM 3323 O O . ARG B 1 76 ? -0.875 32.031 13.672 1 43.03 76 ARG B O 1
ATOM 3330 N N . ALA B 1 77 ? -1.256 33.375 15.398 1 45.12 77 ALA B N 1
ATOM 3331 C CA . ALA B 1 77 ? -0.702 34.562 14.742 1 45.12 77 ALA B CA 1
ATOM 3332 C C . ALA B 1 77 ? 0.762 34.781 15.125 1 45.12 77 ALA B C 1
ATOM 3334 O O . ALA B 1 77 ? 1.062 35.25 16.219 1 45.12 77 ALA B O 1
ATOM 3335 N N . LEU B 1 78 ? 1.599 33.719 14.719 1 55.06 78 LEU B N 1
ATOM 3336 C CA . LEU B 1 78 ? 2.969 34.156 14.953 1 55.06 78 LEU B CA 1
ATOM 3337 C C . LEU B 1 78 ? 3.131 35.625 14.602 1 55.06 78 LEU B C 1
ATOM 3339 O O . LEU B 1 78 ? 2.734 36.062 13.516 1 55.06 78 LEU B O 1
ATOM 3343 N N . SER B 1 79 ? 3.299 36.438 15.672 1 62.94 79 SER B N 1
ATOM 3344 C CA . SER B 1 79 ? 3.67 37.812 15.367 1 62.94 79 SER B CA 1
ATOM 3345 C C . SER B 1 79 ? 4.684 37.875 14.227 1 62.94 79 SER B C 1
ATOM 3347 O O . SER B 1 79 ? 5.387 36.906 13.961 1 62.94 79 SER B O 1
ATOM 3349 N N . PRO B 1 80 ? 4.508 38.781 13.328 1 71.5 80 PRO B N 1
ATOM 3350 C CA . PRO B 1 80 ? 5.496 38.969 12.266 1 71.5 80 PRO B CA 1
ATOM 3351 C C . PRO B 1 80 ? 6.93 38.781 12.742 1 71.5 80 PRO B C 1
ATOM 3353 O O . PRO B 1 80 ? 7.762 38.219 12.016 1 71.5 80 PRO B O 1
ATOM 3356 N N . GLU B 1 81 ? 7.16 39.156 14.031 1 71.56 81 GLU B N 1
ATOM 3357 C CA . GLU B 1 81 ? 8.508 39.031 14.57 1 71.56 81 GLU B CA 1
ATOM 3358 C C . GLU B 1 81 ? 8.898 37.562 14.758 1 71.56 81 GLU B C 1
ATOM 3360 O O . GLU B 1 81 ? 10.023 37.156 14.438 1 71.56 81 GLU B O 1
ATOM 3365 N N . TRP B 1 82 ? 7.945 36.812 15.188 1 72.94 82 TRP B N 1
ATOM 3366 C CA . TRP B 1 82 ? 8.211 35.406 15.422 1 72.94 82 TRP B CA 1
ATOM 3367 C C . TRP B 1 82 ? 8.383 34.656 14.109 1 72.94 82 TRP B C 1
ATOM 3369 O O . TRP B 1 82 ? 9.242 33.781 13.992 1 72.94 82 TRP B O 1
ATOM 3379 N N . ARG B 1 83 ? 7.652 35.062 13.211 1 77.69 83 ARG B N 1
ATOM 3380 C CA . ARG B 1 83 ? 7.762 34.469 11.891 1 77.69 83 ARG B CA 1
ATOM 3381 C C . ARG B 1 83 ? 9.148 34.688 11.297 1 77.69 83 ARG B C 1
ATOM 3383 O O . ARG B 1 83 ? 9.766 33.781 10.773 1 77.69 83 ARG B O 1
ATOM 3390 N N . GLU B 1 84 ? 9.539 35.875 11.477 1 76.62 84 GLU B N 1
ATOM 3391 C CA . GLU B 1 84 ? 10.844 36.25 10.938 1 76.62 84 GLU B CA 1
ATOM 3392 C C . GLU B 1 84 ? 11.969 35.5 11.648 1 76.62 84 GLU B C 1
ATOM 3394 O O . GLU B 1 84 ? 12.922 35.031 11.016 1 76.62 84 GLU B O 1
ATOM 3399 N N . SER B 1 85 ? 11.781 35.344 12.945 1 78.69 85 SER B N 1
ATOM 3400 C CA . SER B 1 85 ? 12.789 34.656 13.727 1 78.69 85 SER B CA 1
ATOM 3401 C C . SER B 1 85 ? 12.844 33.156 13.344 1 78.69 85 SER B C 1
ATOM 3403 O O . SER B 1 85 ? 13.93 32.594 13.273 1 78.69 85 SER B O 1
ATOM 3405 N N . MET B 1 86 ? 11.734 32.562 13.117 1 82.81 86 MET B N 1
ATOM 3406 C CA . MET B 1 86 ? 11.68 31.172 12.711 1 82.81 86 MET B CA 1
ATOM 3407 C C . MET B 1 86 ? 12.359 30.969 11.367 1 82.81 86 MET B C 1
ATOM 3409 O O . MET B 1 86 ? 13.164 30.047 11.211 1 82.81 86 MET B O 1
ATOM 3413 N N . VAL B 1 87 ? 12.062 31.812 10.461 1 82.5 87 VAL B N 1
ATOM 3414 C CA . VAL B 1 87 ? 12.617 31.719 9.109 1 82.5 87 VAL B CA 1
ATOM 3415 C C . VAL B 1 87 ? 14.141 31.875 9.172 1 82.5 87 VAL B C 1
ATOM 3417 O O . VAL B 1 87 ? 14.875 31.125 8.531 1 82.5 87 VAL B O 1
ATOM 3420 N N . ASP B 1 88 ? 14.539 32.844 10 1 81.31 88 ASP B N 1
ATOM 3421 C CA . ASP B 1 88 ? 15.977 33.094 10.141 1 81.31 88 ASP B CA 1
ATOM 3422 C C . ASP B 1 88 ? 16.672 31.875 10.75 1 81.31 88 ASP B C 1
ATOM 3424 O O . ASP B 1 88 ? 17.781 31.531 10.344 1 81.31 88 ASP B O 1
ATOM 3428 N N . TYR B 1 89 ? 16.016 31.359 11.703 1 84.69 89 TYR B N 1
ATOM 3429 C CA . TYR B 1 89 ? 16.578 30.188 12.367 1 84.69 89 TYR B CA 1
ATOM 3430 C C . TYR B 1 89 ? 16.719 29.016 11.398 1 84.69 89 TYR B C 1
ATOM 3432 O O . TYR B 1 89 ? 17.781 28.391 11.312 1 84.69 89 TYR B O 1
ATOM 3440 N N . ILE B 1 90 ? 15.734 28.766 10.617 1 88.19 90 ILE B N 1
ATOM 3441 C CA . ILE B 1 90 ? 15.742 27.672 9.641 1 88.19 90 ILE B CA 1
ATOM 3442 C C . ILE B 1 90 ? 16.797 27.953 8.57 1 88.19 90 ILE B C 1
ATOM 3444 O O . ILE B 1 90 ? 17.562 27.062 8.203 1 88.19 90 ILE B O 1
ATOM 3448 N N . MET B 1 91 ? 16.906 29.156 8.148 1 85.75 91 MET B N 1
ATOM 3449 C CA . MET B 1 91 ? 17.828 29.531 7.082 1 85.75 91 MET B CA 1
ATOM 3450 C C . MET B 1 91 ? 19.266 29.422 7.555 1 85.75 91 MET B C 1
ATOM 3452 O O . MET B 1 91 ? 20.172 29.094 6.777 1 85.75 91 MET B O 1
ATOM 3456 N N . SER B 1 92 ? 19.484 29.719 8.797 1 86.31 92 SER B N 1
ATOM 3457 C CA . SER B 1 92 ? 20.844 29.609 9.336 1 86.31 92 SER B CA 1
ATOM 3458 C C . SER B 1 92 ? 21.344 28.172 9.258 1 86.31 92 SER B C 1
ATOM 3460 O O . SER B 1 92 ? 22.531 27.938 9.062 1 86.31 92 SER B O 1
ATOM 3462 N N . HIS B 1 93 ? 20.453 27.203 9.375 1 88.94 93 HIS B N 1
ATOM 3463 C CA . HIS B 1 93 ? 20.812 25.797 9.234 1 88.94 93 HIS B CA 1
ATOM 3464 C C . HIS B 1 93 ? 20.875 25.391 7.77 1 88.94 93 HIS B C 1
ATOM 3466 O O . HIS B 1 93 ? 21.734 24.594 7.383 1 88.94 93 HIS B O 1
ATOM 3472 N N . ALA B 1 94 ? 20.047 25.984 6.98 1 89.62 94 ALA B N 1
ATOM 3473 C CA . ALA B 1 94 ? 19.922 25.609 5.574 1 89.62 94 ALA B CA 1
ATOM 3474 C C . ALA B 1 94 ? 21.125 26.094 4.77 1 89.62 94 ALA B C 1
ATOM 3476 O O . ALA B 1 94 ? 21.406 25.562 3.701 1 89.62 94 ALA B O 1
ATOM 3477 N N . GLU B 1 95 ? 21.766 27.109 5.277 1 85.69 95 GLU B N 1
ATOM 3478 C CA . GLU B 1 95 ? 22.922 27.672 4.594 1 85.69 95 GLU B CA 1
ATOM 3479 C C . GLU B 1 95 ? 24.031 26.625 4.41 1 85.69 95 GLU B C 1
ATOM 3481 O O . GLU B 1 95 ? 24.781 26.672 3.445 1 85.69 95 GLU B O 1
ATOM 3486 N N . HIS B 1 96 ? 24.016 25.656 5.25 1 85.94 96 HIS B N 1
ATOM 3487 C CA . HIS B 1 96 ? 25.062 24.641 5.207 1 85.94 96 HIS B CA 1
ATOM 3488 C C . HIS B 1 96 ? 24.547 23.359 4.562 1 85.94 96 HIS B C 1
ATOM 3490 O O . HIS B 1 96 ? 25.312 22.406 4.387 1 85.94 96 HIS B O 1
ATOM 3496 N N . ALA B 1 97 ? 23.328 23.375 4.219 1 90.19 97 ALA B N 1
ATOM 3497 C CA . ALA B 1 97 ? 22.719 22.172 3.652 1 90.19 97 ALA B CA 1
ATOM 3498 C C . ALA B 1 97 ? 23.109 22 2.188 1 90.19 97 ALA B C 1
ATOM 3500 O O . ALA B 1 97 ? 23.188 22.969 1.438 1 90.19 97 ALA B O 1
ATOM 3501 N N . THR B 1 98 ? 23.484 20.781 1.809 1 87.81 98 THR B N 1
ATOM 3502 C CA . THR B 1 98 ? 23.812 20.406 0.439 1 87.81 98 THR B CA 1
ATOM 3503 C C . THR B 1 98 ? 22.938 19.25 -0.036 1 87.81 98 THR B C 1
ATOM 3505 O O . THR B 1 98 ? 22.156 18.703 0.739 1 87.81 98 THR B O 1
ATOM 3508 N N . ALA B 1 99 ? 23.109 18.984 -1.289 1 85.06 99 ALA B N 1
ATOM 3509 C CA . ALA B 1 99 ? 22.359 17.859 -1.83 1 85.06 99 ALA B CA 1
ATOM 3510 C C . ALA B 1 99 ? 22.797 16.547 -1.186 1 85.06 99 ALA B C 1
ATOM 3512 O O . ALA B 1 99 ? 22 15.609 -1.075 1 85.06 99 ALA B O 1
ATOM 3513 N N . THR B 1 100 ? 24 16.484 -0.704 1 87.12 100 THR B N 1
ATOM 3514 C CA . THR B 1 100 ? 24.531 15.266 -0.115 1 87.12 100 THR B CA 1
ATOM 3515 C C . THR B 1 100 ? 24.266 15.234 1.389 1 87.12 100 THR B C 1
ATOM 3517 O O . THR B 1 100 ? 24.344 14.172 2.012 1 87.12 100 THR B O 1
ATOM 3520 N N . ARG B 1 101 ? 24 16.422 1.952 1 90.94 101 ARG B N 1
ATOM 3521 C CA . ARG B 1 101 ? 23.609 16.5 3.357 1 90.94 101 ARG B CA 1
ATOM 3522 C C . ARG B 1 101 ? 22.484 17.516 3.557 1 90.94 101 ARG B C 1
ATOM 3524 O O . ARG B 1 101 ? 22.688 18.578 4.129 1 90.94 101 ARG B O 1
ATOM 3531 N N . PRO B 1 102 ? 21.344 17.141 3.16 1 94.88 102 PRO B N 1
ATOM 3532 C CA . PRO B 1 102 ? 20.203 18.062 3.203 1 94.88 102 PRO B CA 1
ATOM 3533 C C . PRO B 1 102 ? 19.641 18.25 4.609 1 94.88 102 PRO B C 1
ATOM 3535 O O . PRO B 1 102 ? 20.078 17.578 5.547 1 94.88 102 PRO B O 1
ATOM 3538 N N . LEU B 1 103 ? 18.797 19.281 4.73 1 95.31 103 LEU B N 1
ATOM 3539 C CA . LEU B 1 103 ? 18.141 19.609 5.992 1 95.31 103 LEU B CA 1
ATOM 3540 C C . LEU B 1 103 ? 16.672 19.219 5.961 1 95.31 103 LEU B C 1
ATOM 3542 O O . LEU B 1 103 ? 15.953 19.547 5.012 1 95.31 103 LEU B O 1
ATOM 3546 N N . PHE B 1 104 ? 16.281 18.391 6.914 1 96 104 PHE B N 1
ATOM 3547 C CA . PHE B 1 104 ? 14.875 18.062 7.141 1 96 104 PHE B CA 1
ATOM 3548 C C . PHE B 1 104 ? 14.312 18.891 8.289 1 96 104 PHE B C 1
ATOM 3550 O O . PHE B 1 104 ? 14.711 18.719 9.445 1 96 104 PHE B O 1
ATOM 3557 N N . VAL B 1 105 ? 13.375 19.828 7.965 1 94.56 105 VAL B N 1
ATOM 3558 C CA . VAL B 1 105 ? 12.773 20.688 8.977 1 94.56 105 VAL B CA 1
ATOM 3559 C C . VAL B 1 105 ? 11.328 20.266 9.219 1 94.56 105 VAL B C 1
ATOM 3561 O O . VAL B 1 105 ? 10.57 20.047 8.266 1 94.56 105 VAL B O 1
ATOM 3564 N N . HIS B 1 106 ? 11.008 20.125 10.492 1 94.81 106 HIS B N 1
ATOM 3565 C CA . HIS B 1 106 ? 9.617 19.781 10.773 1 94.81 106 HIS B CA 1
ATOM 3566 C C . HIS B 1 106 ? 9.102 20.531 11.992 1 94.81 106 HIS B C 1
ATOM 3568 O O . HIS B 1 106 ? 9.883 20.906 12.875 1 94.81 106 HIS B O 1
ATOM 3574 N N . GLY B 1 107 ? 7.859 20.812 12.023 1 91.5 107 GLY B N 1
ATOM 3575 C CA . GLY B 1 107 ? 7.188 21.469 13.133 1 91.5 107 GLY B CA 1
ATOM 3576 C C . GLY B 1 107 ? 5.754 21.844 12.82 1 91.5 107 GLY B C 1
ATOM 3577 O O . GLY B 1 107 ? 5.309 21.734 11.672 1 91.5 107 GLY B O 1
ATOM 3578 N N . HIS B 1 108 ? 5.023 22.219 13.859 1 88.75 108 HIS B N 1
ATOM 3579 C CA . HIS B 1 108 ? 3.664 22.703 13.672 1 88.75 108 HIS B CA 1
ATOM 3580 C C . HIS B 1 108 ? 3.652 24.219 13.422 1 88.75 108 HIS B C 1
ATOM 3582 O O . HIS B 1 108 ? 3.525 25 14.359 1 88.75 108 HIS B O 1
ATOM 3588 N N . PHE B 1 109 ? 3.805 24.656 12.211 1 86.25 109 PHE B N 1
ATOM 3589 C CA . PHE B 1 109 ? 3.764 26.062 11.812 1 86.25 109 PHE B CA 1
ATOM 3590 C C . PHE B 1 109 ? 3.094 26.219 10.453 1 86.25 109 PHE B C 1
ATOM 3592 O O . PHE B 1 109 ? 3.002 25.266 9.688 1 86.25 109 PHE B O 1
ATOM 3599 N N . LEU B 1 110 ? 2.572 27.359 10.188 1 89 110 LEU B N 1
ATOM 3600 C CA . LEU B 1 110 ? 1.842 27.609 8.945 1 89 110 LEU B CA 1
ATOM 3601 C C . LEU B 1 110 ? 2.803 27.781 7.777 1 89 110 LEU B C 1
ATOM 3603 O O . LEU B 1 110 ? 3.992 28.047 7.98 1 89 110 LEU B O 1
ATOM 3607 N N . PHE B 1 111 ? 2.299 27.656 6.617 1 92 111 PHE B N 1
ATOM 3608 C CA . PHE B 1 111 ? 3.072 27.797 5.391 1 92 111 PHE B CA 1
ATOM 3609 C C . PHE B 1 111 ? 3.744 29.172 5.336 1 92 111 PHE B C 1
ATOM 3611 O O . PHE B 1 111 ? 3.129 30.188 5.676 1 92 111 PHE B O 1
ATOM 3618 N N . TYR B 1 112 ? 4.953 29.172 5.008 1 88.81 112 TYR B N 1
ATOM 3619 C CA . TYR B 1 112 ? 5.738 30.375 4.723 1 88.81 112 TYR B CA 1
ATOM 3620 C C . TYR B 1 112 ? 6.543 30.203 3.438 1 88.81 112 TYR B C 1
ATOM 3622 O O . TYR B 1 112 ? 7.121 29.141 3.197 1 88.81 112 TYR B O 1
ATOM 3630 N N . ASP B 1 113 ? 6.531 31.172 2.605 1 86.69 113 ASP B N 1
ATOM 3631 C CA . ASP B 1 113 ? 7.316 31.125 1.378 1 86.69 113 ASP B CA 1
ATOM 3632 C C . ASP B 1 113 ? 8.781 31.453 1.65 1 86.69 113 ASP B C 1
ATOM 3634 O O . ASP B 1 113 ? 9.18 32.625 1.621 1 86.69 113 ASP B O 1
ATOM 3638 N N . PHE B 1 114 ? 9.594 30.516 1.897 1 82.44 114 PHE B N 1
ATOM 3639 C CA . PHE B 1 114 ? 10.992 30.672 2.268 1 82.44 114 PHE B CA 1
ATOM 3640 C C . PHE B 1 114 ? 11.805 31.203 1.095 1 82.44 114 PHE B C 1
ATOM 3642 O O . PHE B 1 114 ? 12.797 31.906 1.292 1 82.44 114 PHE B O 1
ATOM 3649 N N . TYR B 1 115 ? 11.422 30.781 -0.078 1 76.19 115 TYR B N 1
ATOM 3650 C CA . TYR B 1 115 ? 12.133 31.25 -1.263 1 76.19 115 TYR B CA 1
ATOM 3651 C C . TYR B 1 115 ? 12.062 32.781 -1.37 1 76.19 115 TYR B C 1
ATOM 3653 O O . TYR B 1 115 ? 13.094 33.438 -1.549 1 76.19 115 TYR B O 1
ATOM 3661 N N . ARG B 1 116 ? 10.93 33.312 -1.241 1 76.5 116 ARG B N 1
ATOM 3662 C CA . ARG B 1 116 ? 10.734 34.75 -1.359 1 76.5 116 ARG B CA 1
ATOM 3663 C C . ARG B 1 116 ? 11.453 35.469 -0.237 1 76.5 116 ARG B C 1
ATOM 3665 O O . ARG B 1 116 ? 12.008 36.562 -0.455 1 76.5 116 ARG B O 1
ATOM 3672 N N . HIS B 1 117 ? 11.461 34.875 0.952 1 76.94 117 HIS B N 1
ATOM 3673 C CA . HIS B 1 117 ? 12.07 35.5 2.113 1 76.94 117 HIS B CA 1
ATOM 3674 C C . HIS B 1 117 ? 13.578 35.688 1.921 1 76.94 117 HIS B C 1
ATOM 3676 O O . HIS B 1 117 ? 14.125 36.75 2.162 1 76.94 117 HIS B O 1
ATOM 3682 N N . VAL B 1 118 ? 14.141 34.625 1.389 1 76.62 118 VAL B N 1
ATOM 3683 C CA . VAL B 1 118 ? 15.594 34.625 1.235 1 76.62 118 VAL B CA 1
ATOM 3684 C C . VAL B 1 118 ? 15.992 35.5 0.048 1 76.62 118 VAL B C 1
ATOM 3686 O O . VAL B 1 118 ? 17.016 36.188 0.094 1 76.62 118 VAL B O 1
ATOM 3689 N N . GLN B 1 119 ? 15.219 35.469 -0.938 1 76.69 119 GLN B N 1
ATOM 3690 C CA . GLN B 1 119 ? 15.516 36.281 -2.111 1 76.69 119 GLN B CA 1
ATOM 3691 C C . GLN B 1 119 ? 15.523 37.781 -1.762 1 76.69 119 GLN B C 1
ATOM 3693 O O . GLN B 1 119 ? 16.344 38.531 -2.273 1 76.69 119 GLN B O 1
ATOM 3698 N N . LYS B 1 120 ? 14.68 38.094 -0.929 1 76.38 120 LYS B N 1
ATOM 3699 C CA . LYS B 1 120 ? 14.602 39.5 -0.498 1 76.38 120 LYS B CA 1
ATOM 3700 C C . LYS B 1 120 ? 15.867 39.906 0.241 1 76.38 120 LYS B C 1
ATOM 3702 O O . LYS B 1 120 ? 16.234 41.094 0.234 1 76.38 120 LYS B O 1
ATOM 3707 N N . GLN B 1 121 ? 16.531 38.969 0.757 1 76.5 121 GLN B N 1
ATOM 3708 C CA . GLN B 1 121 ? 17.75 39.25 1.504 1 76.5 121 GLN B CA 1
ATOM 3709 C C . GLN B 1 121 ? 18.984 39.188 0.6 1 76.5 121 GLN B C 1
ATOM 3711 O O . GLN B 1 121 ? 20.109 39.344 1.065 1 76.5 121 GLN B O 1
ATOM 3716 N N . GLY B 1 122 ? 18.766 38.906 -0.706 1 75 122 GLY B N 1
ATOM 3717 C CA . GLY B 1 122 ? 19.859 38.875 -1.668 1 75 122 GLY B CA 1
ATOM 3718 C C . GLY B 1 122 ? 20.641 37.562 -1.637 1 75 122 GLY B C 1
ATOM 3719 O O . GLY B 1 122 ? 21.766 37.5 -2.146 1 75 122 GLY B O 1
ATOM 3720 N N . LYS B 1 123 ? 20.125 36.594 -0.971 1 76.06 123 LYS B N 1
ATOM 3721 C CA . LYS B 1 123 ? 20.828 35.312 -0.874 1 76.06 123 LYS B CA 1
ATOM 3722 C C . LYS B 1 123 ? 20.25 34.281 -1.837 1 76.06 123 LYS B C 1
ATOM 3724 O O . LYS B 1 123 ? 19.125 34.438 -2.311 1 76.06 123 LYS B O 1
ATOM 3729 N N . MET B 1 124 ? 21.078 33.344 -2.295 1 76.81 124 MET B N 1
ATOM 3730 C CA . MET B 1 124 ? 20.578 32.219 -3.107 1 76.81 124 MET B CA 1
ATOM 3731 C C . MET B 1 124 ? 19.797 31.234 -2.254 1 76.81 124 MET B C 1
ATOM 3733 O O . MET B 1 124 ? 20.312 30.719 -1.266 1 76.81 124 MET B O 1
ATOM 3737 N N . PRO B 1 125 ? 18.562 31.078 -2.582 1 78.69 125 PRO B N 1
ATOM 3738 C CA . PRO B 1 125 ? 17.766 30.156 -1.772 1 78.69 125 PRO B CA 1
ATOM 3739 C C . PRO B 1 125 ? 18.156 28.703 -2 1 78.69 125 PRO B C 1
ATOM 3741 O O . PRO B 1 125 ? 18.516 28.312 -3.115 1 78.69 125 PRO B O 1
ATOM 3744 N N . PRO B 1 126 ? 18.25 27.938 -0.9 1 87.5 126 PRO B N 1
ATOM 3745 C CA . PRO B 1 126 ? 18.406 26.484 -1.1 1 87.5 126 PRO B CA 1
ATOM 3746 C C . PRO B 1 126 ? 17.25 25.875 -1.88 1 87.5 126 PRO B C 1
ATOM 3748 O O . PRO B 1 126 ? 16.156 26.438 -1.901 1 87.5 126 PRO B O 1
ATOM 3751 N N . THR B 1 127 ? 17.547 24.797 -2.621 1 89.06 127 THR B N 1
ATOM 3752 C CA . THR B 1 127 ? 16.453 24.062 -3.25 1 89.06 127 THR B CA 1
ATOM 3753 C C . THR B 1 127 ? 15.492 23.516 -2.197 1 89.06 127 THR B C 1
ATOM 3755 O O . THR B 1 127 ? 15.867 22.625 -1.426 1 89.06 127 THR B O 1
ATOM 3758 N N . THR B 1 128 ? 14.312 24.156 -2.141 1 91 128 THR B N 1
ATOM 3759 C CA . THR B 1 128 ? 13.375 23.875 -1.062 1 91 128 THR B CA 1
ATOM 3760 C C . THR B 1 128 ? 12.156 23.109 -1.586 1 91 128 THR B C 1
ATOM 3762 O O . THR B 1 128 ? 11.672 23.391 -2.682 1 91 128 THR B O 1
ATOM 3765 N N . ALA B 1 129 ? 11.711 22.141 -0.836 1 92 129 ALA B N 1
ATOM 3766 C CA . ALA B 1 129 ? 10.461 21.438 -1.12 1 92 129 ALA B CA 1
ATOM 3767 C C . ALA B 1 129 ? 9.625 21.281 0.146 1 92 129 ALA B C 1
ATOM 3769 O O . ALA B 1 129 ? 10.172 21.141 1.244 1 92 129 ALA B O 1
ATOM 3770 N N . TYR B 1 130 ? 8.32 21.422 -0.06 1 95.81 130 TYR B N 1
ATOM 3771 C CA . TYR B 1 130 ? 7.387 21.156 1.026 1 95.81 130 TYR B CA 1
ATOM 3772 C C . TYR B 1 130 ? 6.758 19.766 0.868 1 95.81 130 TYR B C 1
ATOM 3774 O O . TYR B 1 130 ? 6.488 19.328 -0.251 1 95.81 130 TYR B O 1
ATOM 3782 N N . MET B 1 131 ? 6.582 19.109 1.961 1 97.12 131 MET B N 1
ATOM 3783 C CA . MET B 1 131 ? 5.723 17.922 2.023 1 97.12 131 MET B CA 1
ATOM 3784 C C . MET B 1 131 ? 4.723 18.047 3.17 1 97.12 131 MET B C 1
ATOM 3786 O O . MET B 1 131 ? 4.914 18.844 4.086 1 97.12 131 MET B O 1
ATOM 3790 N N . ASN B 1 132 ? 3.672 17.297 3.098 1 97.75 132 ASN B N 1
ATOM 3791 C CA . ASN B 1 132 ? 2.723 17.219 4.203 1 97.75 132 ASN B CA 1
ATOM 3792 C C . ASN B 1 132 ? 1.823 16 4.09 1 97.75 132 ASN B C 1
ATOM 3794 O O . ASN B 1 132 ? 1.894 15.258 3.102 1 97.75 132 ASN B O 1
ATOM 3798 N N . ILE B 1 133 ? 1.147 15.633 5.125 1 97 133 ILE B N 1
ATOM 3799 C CA . ILE B 1 133 ? 0.146 14.57 5.16 1 97 133 ILE B CA 1
ATOM 3800 C C . ILE B 1 133 ? -1.153 15.109 5.758 1 97 133 ILE B C 1
ATOM 3802 O O . ILE B 1 133 ? -1.137 15.773 6.793 1 97 133 ILE B O 1
ATOM 3806 N N . LEU B 1 134 ? -2.211 14.906 5.039 1 96.31 134 LEU B N 1
ATOM 3807 C CA . LEU B 1 134 ? -3.535 15.281 5.523 1 96.31 134 LEU B CA 1
ATOM 3808 C C . LEU B 1 134 ? -4.297 14.055 6.02 1 96.31 134 LEU B C 1
ATOM 3810 O O . LEU B 1 134 ? -3.904 12.922 5.75 1 96.31 134 LEU B O 1
ATOM 3814 N N . ARG B 1 135 ? -5.273 14.312 6.809 1 92.5 135 ARG B N 1
ATOM 3815 C CA . ARG B 1 135 ? -6.223 13.312 7.297 1 92.5 135 ARG B CA 1
ATOM 3816 C C . ARG B 1 135 ? -7.656 13.727 6.992 1 92.5 135 ARG B C 1
ATOM 3818 O O . ARG B 1 135 ? -7.965 14.922 6.914 1 92.5 135 ARG B O 1
ATOM 3825 N N . HIS B 1 136 ? -8.516 12.734 6.766 1 90.62 136 HIS B N 1
ATOM 3826 C CA . HIS B 1 136 ? -9.922 13.062 6.57 1 90.62 136 HIS B CA 1
ATOM 3827 C C . HIS B 1 136 ? -10.453 13.914 7.723 1 90.62 136 HIS B C 1
ATOM 3829 O O . HIS B 1 136 ? -10.25 13.586 8.891 1 90.62 136 HIS B O 1
ATOM 3835 N N . PRO B 1 137 ? -11.141 15.031 7.359 1 90 137 PRO B N 1
ATOM 3836 C CA . PRO B 1 137 ? -11.5 16 8.391 1 90 137 PRO B CA 1
ATOM 3837 C C . PRO B 1 137 ? -12.312 15.391 9.531 1 90 137 PRO B C 1
ATOM 3839 O O . PRO B 1 137 ? -12.141 15.773 10.688 1 90 137 PRO B O 1
ATOM 3842 N N . VAL B 1 138 ? -13.164 14.43 9.266 1 85.88 138 VAL B N 1
ATOM 3843 C CA . VAL B 1 138 ? -14 13.828 10.297 1 85.88 138 VAL B CA 1
ATOM 3844 C C . VAL B 1 138 ? -13.125 13.031 11.273 1 85.88 138 VAL B C 1
ATOM 3846 O O . VAL B 1 138 ? -13.203 13.242 12.484 1 85.88 138 VAL B O 1
ATOM 3849 N N . THR B 1 139 ? -12.312 12.195 10.719 1 86.44 139 THR B N 1
ATOM 3850 C CA . THR B 1 139 ? -11.453 11.383 11.57 1 86.44 139 THR B CA 1
ATOM 3851 C C . THR B 1 139 ? -10.414 12.25 12.281 1 86.44 139 THR B C 1
ATOM 3853 O O . THR B 1 139 ? -10.023 11.953 13.414 1 86.44 139 THR B O 1
ATOM 3856 N N . LYS B 1 140 ? -9.992 13.258 11.641 1 88.75 140 LYS B N 1
ATOM 3857 C CA . LYS B 1 140 ? -9.016 14.164 12.25 1 88.75 140 LYS B CA 1
ATOM 3858 C C . LYS B 1 140 ? -9.594 14.844 13.484 1 88.75 140 LYS B C 1
ATOM 3860 O O . LYS B 1 140 ? -8.922 14.953 14.516 1 88.75 140 LYS B O 1
ATOM 3865 N N . LEU B 1 141 ? -10.797 15.312 13.312 1 84.31 141 LEU B N 1
ATOM 3866 C CA . LEU B 1 141 ? -11.438 16 14.438 1 84.31 141 LEU B CA 1
ATOM 3867 C C . LEU B 1 141 ? -11.656 15.047 15.602 1 84.31 141 LEU B C 1
ATOM 3869 O O . LEU B 1 141 ? -11.492 15.422 16.766 1 84.31 141 LEU B O 1
ATOM 3873 N N . VAL B 1 142 ? -12.039 13.844 15.297 1 83.5 142 VAL B N 1
ATOM 3874 C CA . VAL B 1 142 ? -12.219 12.836 16.328 1 83.5 142 VAL B CA 1
ATOM 3875 C C . VAL B 1 142 ? -10.891 12.57 17.031 1 83.5 142 VAL B C 1
ATOM 3877 O O . VAL B 1 142 ? -10.828 12.516 18.266 1 83.5 142 VAL B O 1
ATOM 3880 N N . SER B 1 143 ? -9.852 12.445 16.266 1 83.25 143 SER B N 1
ATOM 3881 C CA . SER B 1 143 ? -8.523 12.234 16.828 1 83.25 143 SER B CA 1
ATOM 3882 C C . SER B 1 143 ? -8.094 13.414 17.688 1 83.25 143 SER B C 1
ATOM 3884 O O . SER B 1 143 ? -7.508 13.227 18.75 1 83.25 143 SER B O 1
ATOM 3886 N N . HIS B 1 144 ? -8.359 14.555 17.203 1 82 144 HIS B N 1
ATOM 3887 C CA . HIS B 1 144 ? -8.016 15.766 17.953 1 82 144 HIS B CA 1
ATOM 3888 C C . HIS B 1 144 ? -8.75 15.812 19.281 1 82 144 HIS B C 1
ATOM 3890 O O . HIS B 1 144 ? -8.164 16.156 20.312 1 82 144 HIS B O 1
ATOM 3896 N N . PHE B 1 145 ? -9.992 15.484 19.281 1 79.5 145 PHE B N 1
ATOM 3897 C CA . PHE B 1 145 ? -10.781 15.461 20.5 1 79.5 145 PHE B CA 1
ATOM 3898 C C . PHE B 1 145 ? -10.211 14.461 21.5 1 79.5 145 PHE B C 1
ATOM 3900 O O . PHE B 1 145 ? -10.078 14.766 22.688 1 79.5 145 PHE B O 1
ATOM 3907 N N . GLN B 1 146 ? -9.867 13.352 21.047 1 79.88 146 GLN B N 1
ATOM 3908 C CA . GLN B 1 146 ? -9.305 12.32 21.906 1 79.88 146 GLN B CA 1
ATOM 3909 C C . GLN B 1 146 ? -7.977 12.766 22.516 1 79.88 146 GLN B C 1
ATOM 3911 O O . GLN B 1 146 ? -7.688 12.477 23.672 1 79.88 146 GLN B O 1
ATOM 3916 N N . TYR B 1 147 ? -7.23 13.367 21.734 1 76.56 147 TYR B N 1
ATOM 3917 C CA . TYR B 1 147 ? -5.961 13.891 22.234 1 76.56 147 TYR B CA 1
ATOM 3918 C C . TYR B 1 147 ? -6.188 14.906 23.344 1 76.56 147 TYR B C 1
ATOM 3920 O O . TYR B 1 147 ? -5.512 14.859 24.375 1 76.56 147 TYR B O 1
ATOM 3928 N N . LEU B 1 148 ? -7.094 15.805 23.062 1 73.12 148 LEU B N 1
ATOM 3929 C CA . LEU B 1 148 ? -7.398 16.812 24.062 1 73.12 148 LEU B CA 1
ATOM 3930 C C . LEU B 1 148 ? -7.918 16.172 25.344 1 73.12 148 LEU B C 1
ATOM 3932 O O . LEU B 1 148 ? -7.559 16.594 26.453 1 73.12 148 LEU B O 1
ATOM 3936 N N . GLN B 1 149 ? -8.703 15.148 25.172 1 73.75 149 GLN B N 1
ATOM 3937 C CA . GLN B 1 149 ? -9.227 14.43 26.344 1 73.75 149 GLN B CA 1
ATOM 3938 C C . GLN B 1 149 ? -8.102 13.797 27.141 1 73.75 149 GLN B C 1
ATOM 3940 O O . GLN B 1 149 ? -8.086 13.875 28.375 1 73.75 149 GLN B 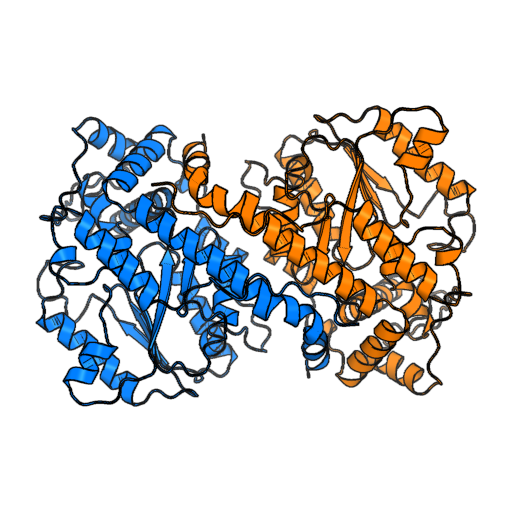O 1
ATOM 3945 N N . SER B 1 150 ? -7.242 13.242 26.484 1 72.81 150 SER B N 1
ATOM 3946 C CA . SER B 1 150 ? -6.121 12.578 27.141 1 72.81 150 SER B CA 1
ATOM 3947 C C . SER B 1 150 ? -5.18 13.594 27.797 1 72.81 150 SER B C 1
ATOM 3949 O O . SER B 1 150 ? -4.652 13.352 28.875 1 72.81 150 SER B O 1
ATOM 3951 N N . ALA B 1 151 ? -4.887 14.633 27.062 1 68.06 151 ALA B N 1
ATOM 3952 C CA . ALA B 1 151 ? -4.004 15.68 27.578 1 68.06 151 ALA B CA 1
ATOM 3953 C C . ALA B 1 151 ? -4.586 16.312 28.844 1 68.06 151 ALA B C 1
ATOM 3955 O O . ALA B 1 151 ? -3.848 16.625 29.781 1 68.06 151 ALA B O 1
ATOM 3956 N N . PHE B 1 152 ? -5.836 16.375 28.828 1 64.06 152 PHE B N 1
ATOM 3957 C CA . PHE B 1 152 ? -6.496 16.969 29.984 1 64.06 152 PHE B CA 1
ATOM 3958 C C . PHE B 1 152 ? -6.543 15.992 31.141 1 64.06 152 PHE B C 1
ATOM 3960 O O . PHE B 1 152 ? -6.453 16.391 32.312 1 64.06 152 PHE B O 1
ATOM 3967 N N . ARG B 1 153 ? -6.746 14.727 30.781 1 65.56 153 ARG B N 1
ATOM 3968 C CA . ARG B 1 153 ? -6.738 13.719 31.828 1 65.56 153 ARG B CA 1
ATOM 3969 C C . ARG B 1 153 ? -5.375 13.656 32.531 1 65.56 153 ARG B C 1
ATOM 3971 O O . ARG B 1 153 ? -5.297 13.484 33.719 1 65.56 153 ARG B O 1
ATOM 3978 N N . GLY B 1 154 ? -4.316 13.766 31.766 1 57.75 154 GLY B N 1
ATOM 3979 C CA . GLY B 1 154 ? -2.977 13.656 32.312 1 57.75 154 GLY B CA 1
ATOM 3980 C C . GLY B 1 154 ? -2.475 14.953 32.938 1 57.75 154 GLY B C 1
ATOM 3981 O O . GLY B 1 154 ? -1.498 14.953 33.688 1 57.75 154 GLY B O 1
ATOM 3982 N N . SER B 1 155 ? -2.92 16.062 32.438 1 54.34 155 SER B N 1
ATOM 3983 C CA . SER B 1 155 ? -2.373 17.359 32.812 1 54.34 155 SER B CA 1
ATOM 3984 C C . SER B 1 155 ? -3.008 17.859 34.094 1 54.34 155 SER B C 1
ATOM 3986 O O . SER B 1 155 ? -4.141 17.5 34.438 1 54.34 155 SER B O 1
ATOM 3988 N N . LYS B 1 156 ? -2.104 18.469 34.938 1 50.12 156 LYS B N 1
ATOM 3989 C CA . LYS B 1 156 ? -2.492 19.219 36.094 1 50.12 156 LYS B CA 1
ATOM 3990 C C . LYS B 1 156 ? -3.6 20.219 35.781 1 50.12 156 LYS B C 1
ATOM 3992 O O . LYS B 1 156 ? -4.305 20.688 36.688 1 50.12 156 LYS B O 1
ATOM 3997 N N . ARG B 1 157 ? -3.596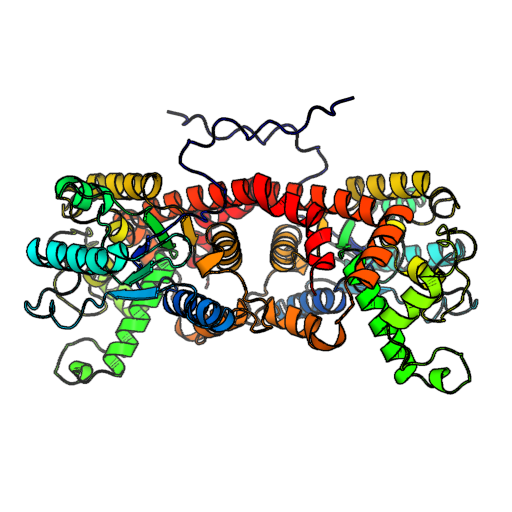 20.688 34.688 1 47.84 157 ARG B N 1
ATOM 3998 C CA . ARG B 1 157 ? -4.605 21.672 34.281 1 47.84 157 ARG B CA 1
ATOM 3999 C C . ARG B 1 157 ? -6.008 21.094 34.438 1 47.84 157 ARG B C 1
ATOM 4001 O O . ARG B 1 157 ? -6.977 21.828 34.625 1 47.84 157 ARG B O 1
ATOM 4008 N N . ALA B 1 158 ? -6.176 19.672 34.156 1 47.97 158 ALA B N 1
ATOM 4009 C CA . ALA B 1 158 ? -7.422 19.109 34.656 1 47.97 158 ALA B CA 1
ATOM 4010 C C . ALA B 1 158 ? -7.688 19.562 36.094 1 47.97 158 ALA B C 1
ATOM 4012 O O . ALA B 1 158 ? -8.844 19.75 36.469 1 47.97 158 ALA B O 1
ATOM 4013 N N . ARG B 1 159 ? -6.531 19.812 36.75 1 43.84 159 ARG B N 1
ATOM 4014 C CA . ARG B 1 159 ? -6.652 20.156 38.156 1 43.84 159 ARG B CA 1
ATOM 4015 C C . ARG B 1 159 ? -7.008 21.625 38.344 1 43.84 159 ARG B C 1
ATOM 4017 O O . ARG B 1 159 ? -7.445 22.031 39.406 1 43.84 159 ARG B O 1
ATOM 4024 N N . SER B 1 160 ? -6.266 22.406 37.531 1 41.78 160 SER B N 1
ATOM 4025 C CA . SER B 1 160 ? -6.363 23.797 37.938 1 41.78 160 SER B CA 1
ATOM 4026 C C . SER B 1 160 ? -7.707 24.406 37.531 1 41.78 160 SER B C 1
ATOM 4028 O O . SER B 1 160 ? -7.883 25.625 37.594 1 41.78 160 SER B O 1
ATOM 4030 N N . GLY B 1 161 ? -8.781 23.797 37.25 1 42.09 161 GLY B N 1
ATOM 4031 C CA . GLY B 1 161 ? -10.141 24.312 37.188 1 42.09 161 GLY B CA 1
ATOM 4032 C C . GLY B 1 161 ? -10.688 24.422 35.781 1 42.09 161 GLY B C 1
ATOM 4033 O O . GLY B 1 161 ? -11.734 25.031 35.531 1 42.09 161 GLY B O 1
ATOM 4034 N N . LEU B 1 162 ? -9.859 24.281 34.75 1 45.28 162 LEU B N 1
ATOM 4035 C CA . LEU B 1 162 ? -10.547 24.344 33.469 1 45.28 162 LEU B CA 1
ATOM 4036 C C . LEU B 1 162 ? -11.609 23.266 33.344 1 45.28 162 LEU B C 1
ATOM 4038 O O . LEU B 1 162 ? -11.422 22.156 33.875 1 45.28 162 LEU B O 1
ATOM 4042 N N . SER B 1 163 ? -12.93 23.672 32.938 1 52.16 163 SER B N 1
ATOM 4043 C CA . SER B 1 163 ? -14.258 23.078 33 1 52.16 163 SER B CA 1
ATOM 4044 C C . SER B 1 163 ? -14.344 21.844 32.094 1 52.16 163 SER B C 1
ATOM 4046 O O . SER B 1 163 ? -15.438 21.359 31.812 1 52.16 163 SER B O 1
ATOM 4048 N N . PHE B 1 164 ? -13.258 21.484 31.438 1 55.06 164 PHE B N 1
ATOM 4049 C CA . PHE B 1 164 ? -13.586 20.359 30.578 1 55.06 164 PHE B CA 1
ATOM 4050 C C . PHE B 1 164 ? -13.555 19.062 31.375 1 55.06 164 PHE B C 1
ATOM 4052 O O . PHE B 1 164 ? -12.57 18.766 32.062 1 55.06 164 PHE B O 1
ATOM 4059 N N . ASP B 1 165 ? -14.711 18.484 31.469 1 60.97 165 ASP B N 1
ATOM 4060 C CA . ASP B 1 165 ? -14.883 17.141 32 1 60.97 165 ASP B CA 1
ATOM 4061 C C . ASP B 1 165 ? -14.25 16.094 31.109 1 60.97 165 ASP B C 1
ATOM 4063 O O . ASP B 1 165 ? -14.727 15.859 29.984 1 60.97 165 ASP B O 1
ATOM 4067 N N . PRO B 1 166 ? -13.055 15.617 31.516 1 63.62 166 PRO B N 1
ATOM 4068 C CA . PRO B 1 166 ? -12.383 14.617 30.688 1 63.62 166 PRO B CA 1
ATOM 4069 C C . PRO B 1 166 ? -13.258 13.398 30.406 1 63.62 166 PRO B C 1
ATOM 4071 O O . PRO B 1 166 ? -12.953 12.602 29.516 1 63.62 166 PRO B O 1
ATOM 4074 N N . ASP B 1 167 ? -14.297 13.344 31.062 1 68.56 167 ASP B N 1
ATOM 4075 C CA . ASP B 1 167 ? -15.133 12.156 30.891 1 68.56 167 ASP B CA 1
ATOM 4076 C C . ASP B 1 167 ? -16.25 12.422 29.875 1 68.56 167 ASP B C 1
ATOM 4078 O O . ASP B 1 167 ? -17.016 11.516 29.547 1 68.56 167 ASP B O 1
ATOM 4082 N N . VAL B 1 168 ? -16.172 13.656 29.328 1 75.75 168 VAL B N 1
ATOM 4083 C CA . VAL B 1 168 ? -17.188 13.961 28.312 1 75.75 168 VAL B CA 1
ATOM 4084 C C . VAL B 1 168 ? -16.812 13.273 27 1 75.75 168 VAL B C 1
ATOM 4086 O O . VAL B 1 168 ? -15.656 13.266 26.594 1 75.75 168 VAL B O 1
ATOM 4089 N N . THR B 1 169 ? -17.812 12.617 26.406 1 78.75 169 THR B N 1
ATOM 4090 C CA . THR B 1 169 ? -17.609 11.969 25.125 1 78.75 169 THR B CA 1
ATOM 4091 C C . THR B 1 169 ? -17.812 12.953 23.969 1 78.75 169 THR B C 1
ATOM 4093 O O . THR B 1 169 ? -18.484 13.977 24.141 1 78.75 169 THR B O 1
ATOM 4096 N N . ILE B 1 170 ? -17.281 12.727 22.922 1 82 170 ILE B N 1
ATOM 4097 C CA . ILE B 1 170 ? -17.422 13.594 21.75 1 82 170 ILE B CA 1
ATOM 4098 C C . ILE B 1 170 ? -18.891 13.641 21.344 1 82 170 ILE B C 1
ATOM 4100 O O . ILE B 1 170 ? -19.375 14.68 20.875 1 82 170 ILE B O 1
ATOM 4104 N N . ASP B 1 171 ? -19.594 12.57 21.516 1 83.62 171 ASP B N 1
ATOM 4105 C CA . ASP B 1 171 ? -21.016 12.539 21.203 1 83.62 171 ASP B CA 1
ATOM 4106 C C . ASP B 1 171 ? -21.797 13.531 22.047 1 83.62 171 ASP B C 1
ATOM 4108 O O . ASP B 1 171 ? -22.656 14.258 21.547 1 83.62 171 ASP B O 1
ATOM 4112 N N . ALA B 1 172 ? -21.453 13.469 23.266 1 79.19 172 ALA B N 1
ATOM 4113 C CA . ALA B 1 172 ? -22.109 14.391 24.172 1 79.19 172 ALA B CA 1
ATOM 4114 C C . ALA B 1 172 ? -21.781 15.844 23.828 1 79.19 172 ALA B C 1
ATOM 4116 O O . ALA B 1 172 ? -22.641 16.719 23.875 1 79.19 172 ALA B O 1
ATOM 4117 N N . CYS B 1 173 ? -20.562 16.078 23.5 1 78.31 173 CYS B N 1
ATOM 4118 C CA . CYS B 1 173 ? -20.125 17.422 23.141 1 78.31 173 CYS B CA 1
ATOM 4119 C C . CYS B 1 173 ? -20.844 17.922 21.891 1 78.31 173 CYS B C 1
ATOM 4121 O O . CYS B 1 173 ? -21.359 19.047 21.875 1 78.31 173 CYS B O 1
ATOM 4123 N N . VAL B 1 174 ? -20.891 17.125 20.875 1 80.31 174 VAL B N 1
ATOM 4124 C CA . VAL B 1 174 ? -21.516 17.484 19.609 1 80.31 174 VAL B CA 1
ATOM 4125 C C . VAL B 1 174 ? -23.016 17.688 19.812 1 80.31 174 VAL B C 1
ATOM 4127 O O . VAL B 1 174 ? -23.594 18.625 19.25 1 80.31 174 VAL B O 1
ATOM 4130 N N . SER B 1 175 ? -23.547 16.828 20.578 1 77.81 175 SER B N 1
ATOM 4131 C CA . SER B 1 175 ? -24.984 16.969 20.859 1 77.81 175 SER B CA 1
ATOM 4132 C C . SER B 1 175 ? -25.281 18.297 21.531 1 77.81 175 SER B C 1
ATOM 4134 O O . SER B 1 175 ? -26.297 18.938 21.234 1 77.81 175 SER B O 1
ATOM 4136 N N . ALA B 1 176 ? -24.422 18.656 22.328 1 73.81 176 ALA B N 1
ATOM 4137 C CA . ALA B 1 176 ? -24.609 19.906 23.047 1 73.81 176 ALA B CA 1
ATOM 4138 C C . ALA B 1 176 ? -24.453 21.109 22.125 1 73.81 176 ALA B C 1
ATOM 4140 O O . ALA B 1 176 ? -25.188 22.078 22.234 1 73.81 176 ALA B O 1
ATOM 4141 N N . ILE B 1 177 ? -23.516 20.969 21.203 1 71.44 177 ILE B N 1
ATOM 4142 C CA . ILE B 1 177 ? -23.234 22.062 20.281 1 71.44 177 ILE B CA 1
ATOM 4143 C C . ILE B 1 177 ? -24.312 22.109 19.188 1 71.44 177 ILE B C 1
ATOM 4145 O O . ILE B 1 177 ? -24.703 23.188 18.75 1 71.44 177 ILE B O 1
ATOM 4149 N N . ALA B 1 178 ? -24.719 20.922 18.75 1 69 178 ALA B N 1
ATOM 4150 C CA . ALA B 1 178 ? -25.703 20.844 17.672 1 69 178 ALA B CA 1
ATOM 4151 C C . ALA B 1 178 ? -27.031 21.453 18.094 1 69 178 ALA B C 1
ATOM 4153 O O . ALA B 1 178 ? -27.828 21.859 17.266 1 69 178 ALA B O 1
ATOM 4154 N N . SER B 1 179 ? -27.281 21.406 19.328 1 63.03 179 SER B N 1
ATOM 4155 C CA . SER B 1 179 ? -28.516 21.984 19.859 1 63.03 179 SER B CA 1
ATOM 4156 C C . SER B 1 179 ? -28.438 23.5 19.922 1 63.03 179 SER B C 1
ATOM 4158 O O . SER B 1 179 ? -29.469 24.172 20.078 1 63.03 179 SER B O 1
ATOM 4160 N N . THR B 1 180 ? -27.234 23.969 19.672 1 59.84 180 THR B N 1
ATOM 4161 C CA . THR B 1 180 ? -27.047 25.422 19.656 1 59.84 180 THR B CA 1
ATOM 4162 C C . THR B 1 180 ? -26.875 25.922 18.234 1 59.84 180 THR B C 1
ATOM 4164 O O . THR B 1 180 ? -26.438 25.188 17.344 1 59.84 180 THR B O 1
ATOM 4167 N N . PRO B 1 181 ? -27.516 27.016 17.734 1 53.81 181 PRO B N 1
ATOM 4168 C CA . PRO B 1 181 ? -27.375 27.484 16.344 1 53.81 181 PRO B CA 1
ATOM 4169 C C . PRO B 1 181 ? -25.953 27.281 15.797 1 53.81 181 PRO B C 1
ATOM 4171 O O . PRO B 1 181 ? -24.984 27.391 16.531 1 53.81 181 PRO B O 1
ATOM 4174 N N . PRO B 1 182 ? -25.906 26.656 14.641 1 51.38 182 PRO B N 1
ATOM 4175 C CA . PRO B 1 182 ? -24.641 26.281 14.023 1 51.38 182 PRO B CA 1
ATOM 4176 C C . PRO B 1 182 ? -23.594 27.391 14.055 1 51.38 182 PRO B C 1
ATOM 4178 O O . PRO B 1 182 ? -23.922 28.547 13.773 1 51.38 182 PRO B O 1
ATOM 4181 N N . TYR B 1 183 ? -22.594 27.203 14.898 1 51.91 183 TYR B N 1
ATOM 4182 C CA . TYR B 1 183 ? -21.5 28.156 14.945 1 51.91 183 TYR B CA 1
ATOM 4183 C C . TYR B 1 183 ? -20.844 28.312 13.578 1 51.91 183 TYR B C 1
ATOM 4185 O O . TYR B 1 183 ? -20.469 27.312 12.945 1 51.91 183 TYR B O 1
ATOM 4193 N N . LYS B 1 184 ? -21.406 29.328 12.766 1 51.88 184 LYS B N 1
ATOM 4194 C CA . LYS B 1 184 ? -20.562 29.609 11.602 1 51.88 184 LYS B CA 1
ATOM 4195 C C . LYS B 1 184 ? -19.094 29.719 11.992 1 51.88 184 LYS B C 1
ATOM 4197 O O . LYS B 1 184 ? -18.75 30.453 12.906 1 51.88 184 LYS B O 1
ATOM 4202 N N . PRO B 1 185 ? -18.25 28.75 11.594 1 51.81 185 PRO B N 1
ATOM 4203 C CA . PRO B 1 185 ? -16.828 28.859 11.891 1 51.81 185 PRO B CA 1
ATOM 4204 C C . PRO B 1 185 ? -16.25 30.234 11.594 1 51.81 185 PRO B C 1
ATOM 4206 O O . PRO B 1 185 ? -16.391 30.75 10.477 1 51.81 185 PRO B O 1
ATOM 4209 N N . THR B 1 186 ? -16.516 31.328 12.398 1 50.03 186 THR B N 1
ATOM 4210 C CA . THR B 1 186 ? -15.812 32.594 12.141 1 50.03 186 THR B CA 1
ATOM 4211 C C . THR B 1 186 ? -14.359 32.5 12.602 1 50.03 186 THR B C 1
ATOM 4213 O O . THR B 1 186 ? -14.078 32 13.688 1 50.03 186 THR B O 1
ATOM 4216 N N . TRP B 1 187 ? -13.484 32.375 11.602 1 45.47 187 TRP B N 1
ATOM 4217 C CA . TRP B 1 187 ? -12.055 32.25 11.891 1 45.47 187 TRP B CA 1
ATOM 4218 C C . TRP B 1 187 ? -11.586 33.406 12.781 1 45.47 187 TRP B C 1
ATOM 4220 O O . TRP B 1 187 ? -10.43 33.438 13.211 1 45.47 187 TRP B O 1
ATOM 4230 N N . GLU B 1 188 ? -12.422 34.469 12.852 1 45.97 188 GLU B N 1
ATOM 4231 C CA . GLU B 1 188 ? -11.875 35.531 13.68 1 45.97 188 GLU B CA 1
ATOM 4232 C C . GLU B 1 188 ? -11.328 35 15 1 45.97 188 GLU B C 1
ATOM 4234 O O . GLU B 1 188 ? -10.164 35.25 15.336 1 45.97 188 GLU B O 1
ATOM 4239 N N . ALA B 1 189 ? -12.109 35.094 16.141 1 42.12 189 ALA B N 1
ATOM 4240 C CA . ALA B 1 189 ? -11.617 34.875 17.484 1 42.12 189 ALA B CA 1
ATOM 4241 C C . ALA B 1 189 ? -11.617 33.375 17.828 1 42.12 189 ALA B C 1
ATOM 4243 O O . ALA B 1 189 ? -12.68 32.781 18 1 42.12 189 ALA B O 1
ATOM 4244 N N . ILE B 1 190 ? -10.812 32.594 17.094 1 45.47 190 ILE B N 1
ATOM 4245 C CA . ILE B 1 190 ? -10.688 31.281 17.75 1 45.47 190 ILE B CA 1
ATOM 4246 C C . ILE B 1 190 ? -10.609 31.484 19.266 1 45.47 190 ILE B C 1
ATOM 4248 O O . ILE B 1 190 ? -9.633 32.031 19.781 1 45.47 190 ILE B O 1
ATOM 4252 N N . PRO B 1 191 ? -11.797 31.609 19.797 1 42.66 191 PRO B N 1
ATOM 4253 C CA . PRO B 1 191 ? -11.672 31.828 21.25 1 42.66 191 PRO B CA 1
ATOM 4254 C C . PRO B 1 191 ? -10.688 30.859 21.906 1 42.66 191 PRO B C 1
ATOM 4256 O O . PRO B 1 191 ? -10.508 29.734 21.422 1 42.66 191 PRO B O 1
ATOM 4259 N N . ASN B 1 192 ? -9.641 31.531 22.406 1 41.78 192 ASN B N 1
ATOM 4260 C CA . ASN B 1 192 ? -8.695 30.797 23.234 1 41.78 192 ASN B CA 1
ATOM 4261 C C . ASN B 1 192 ? -9.398 29.812 24.156 1 41.78 192 ASN B C 1
ATOM 4263 O O . ASN B 1 192 ? -8.992 29.641 25.312 1 41.78 192 ASN B O 1
ATOM 4267 N N . THR B 1 193 ? -10.617 29.594 23.797 1 43.69 193 THR B N 1
ATOM 4268 C CA . THR B 1 193 ? -11.195 28.641 24.75 1 43.69 193 THR B CA 1
ATOM 4269 C C . THR B 1 193 ? -10.734 27.219 24.422 1 43.69 193 THR B C 1
ATOM 4271 O O . THR B 1 193 ? -10.602 26.844 23.266 1 43.69 193 THR B O 1
ATOM 4274 N N . THR B 1 194 ? -9.828 26.703 25.125 1 47.75 194 THR B N 1
ATOM 4275 C CA . THR B 1 194 ? -9.344 25.328 25.109 1 47.75 194 THR B CA 1
ATOM 4276 C C . THR B 1 194 ? -10.453 24.344 25.484 1 47.75 194 THR B C 1
ATOM 4278 O O . THR B 1 194 ? -10.188 23.188 25.812 1 47.75 194 THR B O 1
ATOM 4281 N N . LEU B 1 195 ? -11.625 24.828 25.719 1 50.47 195 LEU B N 1
ATOM 4282 C CA . LEU B 1 195 ? -12.594 23.859 26.234 1 50.47 195 LEU B CA 1
ATOM 4283 C C . LEU B 1 195 ? -13.07 22.922 25.125 1 50.47 195 LEU B C 1
ATOM 4285 O O . LEU B 1 195 ? -13.469 23.375 24.047 1 50.47 195 LEU B O 1
ATOM 4289 N N . PRO B 1 196 ? -12.812 21.688 25.391 1 55 196 PRO B N 1
ATOM 4290 C CA . PRO B 1 196 ? -13.477 20.719 24.516 1 55 196 PRO B CA 1
ATOM 4291 C C . PRO B 1 196 ? -14.984 20.938 24.422 1 55 196 PRO B C 1
ATOM 4293 O O . PRO B 1 196 ? -15.547 21.734 25.188 1 55 196 PRO B O 1
ATOM 4296 N N . CYS B 1 197 ? -15.656 20.828 23.281 1 60.88 197 CYS B N 1
ATOM 4297 C CA . CYS B 1 197 ? -17.078 20.797 23 1 60.88 197 CYS B CA 1
ATOM 4298 C C . CYS B 1 197 ? -17.609 22.203 22.703 1 60.88 197 CYS B C 1
ATOM 4300 O O . CYS B 1 197 ? -18.812 22.453 22.797 1 60.88 197 CYS B O 1
ATOM 4302 N N . ASP B 1 198 ? -16.516 23.078 22.734 1 57.25 198 ASP B N 1
ATOM 4303 C CA . ASP B 1 198 ? -16.984 24.344 22.172 1 57.25 198 ASP B CA 1
ATOM 4304 C C . ASP B 1 198 ? -16.656 24.438 20.688 1 57.25 198 ASP B C 1
ATOM 4306 O O . ASP B 1 198 ? -15.734 23.797 20.203 1 57.25 198 ASP B O 1
ATOM 4310 N N . GLY B 1 199 ? -17.734 24.562 19.797 1 57.56 199 GLY B N 1
ATOM 4311 C CA . GLY B 1 199 ? -17.578 24.656 18.344 1 57.56 199 GLY B CA 1
ATOM 4312 C C . GLY B 1 199 ? -16.266 25.266 17.938 1 57.56 199 GLY B C 1
ATOM 4313 O O . GLY B 1 199 ? -15.797 25.047 16.812 1 57.56 199 GLY B O 1
ATOM 4314 N N . THR B 1 200 ? -15.539 25.984 18.891 1 59 200 THR B N 1
ATOM 4315 C CA . THR B 1 200 ? -14.305 26.688 18.547 1 59 200 THR B CA 1
ATOM 4316 C C . THR B 1 200 ? -13.133 25.719 18.5 1 59 200 THR B C 1
ATOM 4318 O O . THR B 1 200 ? -12.148 25.969 17.797 1 59 200 THR B O 1
ATOM 4321 N N . PHE B 1 201 ? -13.383 24.625 19.172 1 62.91 201 PHE B N 1
ATOM 4322 C CA . PHE B 1 201 ? -12.281 23.672 19.188 1 62.91 201 PHE B CA 1
ATOM 4323 C C . PHE B 1 201 ? -12.078 23.062 17.812 1 62.91 201 PHE B C 1
ATOM 4325 O O . PHE B 1 201 ? -10.953 22.734 17.438 1 62.91 201 PHE B O 1
ATOM 4332 N N . PHE B 1 202 ? -13.211 23.094 17.031 1 65.81 202 PHE B N 1
ATOM 4333 C CA . PHE B 1 202 ? -13.133 22.5 15.703 1 65.81 202 PHE B CA 1
ATOM 4334 C C . PHE B 1 202 ? -12.289 23.359 14.773 1 65.81 202 PHE B C 1
ATOM 4336 O O . PHE B 1 202 ? -11.641 22.859 13.859 1 65.81 202 PHE B O 1
ATOM 4343 N N . MET B 1 203 ? -12.219 24.641 15.164 1 64.88 203 MET B N 1
ATOM 4344 C CA . MET B 1 203 ? -11.523 25.578 14.289 1 64.88 203 MET B CA 1
ATOM 4345 C C . MET B 1 203 ? -10.016 25.344 14.328 1 64.88 203 MET B C 1
ATOM 4347 O O . MET B 1 203 ? -9.32 25.578 13.336 1 64.88 203 MET B O 1
ATOM 4351 N N . ARG B 1 204 ? -9.625 24.766 15.391 1 64.25 204 ARG B N 1
ATOM 4352 C CA . ARG B 1 204 ? -8.195 24.5 15.57 1 64.25 204 ARG B CA 1
ATOM 4353 C C . ARG B 1 204 ? -7.762 23.266 14.789 1 64.25 204 ARG B C 1
ATOM 4355 O O . ARG B 1 204 ? -6.566 23.062 14.555 1 64.25 204 ARG B O 1
ATOM 4362 N N . ALA B 1 205 ? -8.781 22.656 14.305 1 65.81 205 ALA B N 1
ATOM 4363 C CA . ALA B 1 205 ? -8.477 21.391 13.648 1 65.81 205 ALA B CA 1
ATOM 4364 C C . ALA B 1 205 ? -8.445 21.547 12.133 1 65.81 205 ALA B C 1
ATOM 4366 O O . ALA B 1 205 ? -8.141 20.594 11.414 1 65.81 205 ALA B O 1
ATOM 4367 N N . VAL B 1 206 ? -8.578 22.828 11.727 1 81.81 206 VAL B N 1
ATOM 4368 C CA . VAL B 1 206 ? -8.68 23.031 10.281 1 81.81 206 VAL B CA 1
ATOM 4369 C C . VAL B 1 206 ? -7.312 22.828 9.633 1 81.81 206 VAL B C 1
ATOM 4371 O O . VAL B 1 206 ? -6.312 23.391 10.094 1 81.81 206 VAL B O 1
ATOM 4374 N N . GLN B 1 207 ? -7.32 22.094 8.578 1 92.81 207 GLN B N 1
ATOM 4375 C CA . GLN B 1 207 ? -6.07 21.672 7.949 1 92.81 207 GLN B CA 1
ATOM 4376 C C . GLN B 1 207 ? -5.594 22.688 6.926 1 92.81 207 GLN B C 1
ATOM 4378 O O . GLN B 1 207 ? -4.395 22.953 6.801 1 92.81 207 GLN B O 1
ATOM 4383 N N . TRP B 1 208 ? -6.527 23.359 6.145 1 93.12 208 TRP B N 1
ATOM 4384 C CA . TRP B 1 208 ? -6.125 24.203 5.023 1 93.12 208 TRP B CA 1
ATOM 4385 C C . TRP B 1 208 ? -5.391 25.453 5.508 1 93.12 208 TRP B C 1
ATOM 4387 O O . TRP B 1 208 ? -4.652 26.078 4.746 1 93.12 208 TRP B O 1
ATOM 4397 N N . ARG B 1 209 ? -5.527 25.797 6.766 1 88.94 209 ARG B N 1
ATOM 4398 C CA . ARG B 1 209 ? -4.824 26.953 7.316 1 88.94 209 ARG B CA 1
ATOM 4399 C C . ARG B 1 209 ? -3.314 26.75 7.289 1 88.94 209 ARG B C 1
ATOM 4401 O O . ARG B 1 209 ? -2.551 27.703 7.117 1 88.94 209 ARG B O 1
ATOM 4408 N N . TYR B 1 210 ? -2.877 25.547 7.465 1 92.5 210 TYR B N 1
ATOM 4409 C CA . TYR B 1 210 ? -1.458 25.219 7.461 1 92.5 210 TYR B CA 1
ATOM 4410 C C . TYR B 1 210 ? -0.861 25.391 6.066 1 92.5 210 TYR B C 1
ATOM 4412 O O . TYR B 1 210 ? 0.362 25.406 5.91 1 92.5 210 TYR B O 1
ATOM 4420 N N . PHE B 1 211 ? -1.701 25.516 5.105 1 95.19 211 PHE B N 1
ATOM 4421 C CA . PHE B 1 211 ? -1.268 25.672 3.723 1 95.19 211 PHE B CA 1
ATOM 4422 C C . PHE B 1 211 ? -1.461 27.109 3.252 1 95.19 211 PHE B C 1
ATOM 4424 O O . PHE B 1 211 ? -0.794 27.547 2.316 1 95.19 211 PHE B O 1
ATOM 4431 N N . CYS B 1 212 ? -2.453 27.797 3.914 1 92.94 212 CYS B N 1
ATOM 4432 C CA . CYS B 1 212 ? -2.711 29.188 3.545 1 92.94 212 CYS B CA 1
ATOM 4433 C C . CYS B 1 212 ? -1.572 30.094 4 1 92.94 212 CYS B C 1
ATOM 4435 O O . CYS B 1 212 ? -1.074 30.906 3.223 1 92.94 212 CYS B O 1
ATOM 4437 N N . GLY B 1 213 ? -1.16 29.922 5.203 1 88.75 213 GLY B N 1
ATOM 4438 C CA . GLY B 1 213 ? -0.067 30.719 5.73 1 88.75 213 GLY B CA 1
ATOM 4439 C C . GLY B 1 213 ? -0.537 31.922 6.539 1 88.75 213 GLY B C 1
ATOM 4440 O O . GLY B 1 213 ? -1.506 31.812 7.297 1 88.75 213 GLY B O 1
ATOM 4441 N N . TYR B 1 214 ? 0.174 33 6.449 1 81.5 214 TYR B N 1
ATOM 4442 C CA . TYR B 1 214 ? -0.041 34.125 7.363 1 81.5 214 TYR B CA 1
ATOM 4443 C C . TYR B 1 214 ? -0.597 35.344 6.621 1 81.5 214 TYR B C 1
ATOM 4445 O O . TYR B 1 214 ? -0.73 36.406 7.199 1 81.5 214 TYR B O 1
ATOM 4453 N N . ALA B 1 215 ? -0.965 35.219 5.414 1 83.5 215 ALA B N 1
ATOM 4454 C CA . ALA B 1 215 ? -1.497 36.312 4.633 1 83.5 215 ALA B CA 1
ATOM 4455 C C . ALA B 1 215 ? -2.838 36.781 5.188 1 83.5 215 ALA B C 1
ATOM 4457 O O . ALA B 1 215 ? -3.508 36.062 5.918 1 83.5 215 ALA B O 1
ATOM 4458 N N . ARG B 1 216 ? -3.176 38 4.871 1 83.12 216 ARG B N 1
ATOM 4459 C CA . ARG B 1 216 ? -4.422 38.594 5.344 1 83.12 216 ARG B CA 1
ATOM 4460 C C . ARG B 1 216 ? -5.625 37.75 4.938 1 83.12 216 ARG B C 1
ATOM 4462 O O . ARG B 1 216 ? -6.586 37.625 5.703 1 83.12 216 ARG B O 1
ATOM 4469 N N . GLU B 1 217 ? -5.543 37.156 3.766 1 85.19 217 GLU B N 1
ATOM 4470 C CA . GLU B 1 217 ? -6.613 36.312 3.242 1 85.19 217 GLU B CA 1
ATOM 4471 C C . GLU B 1 217 ? -6.867 35.125 4.152 1 85.19 217 GLU B C 1
ATOM 4473 O O . GLU B 1 217 ? -7.984 34.594 4.207 1 85.19 217 GLU B O 1
ATOM 4478 N N . CYS B 1 218 ? -5.855 34.75 4.898 1 82.94 218 CYS B N 1
ATOM 4479 C CA . CYS B 1 218 ? -5.918 33.5 5.695 1 82.94 218 CYS B CA 1
ATOM 4480 C C . CYS B 1 218 ? -6.559 33.781 7.051 1 82.94 218 CYS B C 1
ATOM 4482 O O . CYS B 1 218 ? -6.898 32.844 7.777 1 82.94 218 CYS B O 1
ATOM 4484 N N . LEU B 1 219 ? -6.719 35.062 7.355 1 72.56 219 LEU B N 1
ATOM 4485 C CA . LEU B 1 219 ? -7.164 35.406 8.695 1 72.56 219 LEU B CA 1
ATOM 4486 C C . LEU B 1 219 ? -8.562 36.031 8.656 1 72.56 219 LEU B C 1
ATOM 4488 O O . LEU B 1 219 ? -9.07 36.5 9.672 1 72.56 219 LEU B O 1
ATOM 4492 N N . GLN B 1 220 ? -9.188 35.938 7.555 1 74.12 220 GLN B N 1
ATOM 4493 C CA . GLN B 1 220 ? -10.492 36.562 7.383 1 74.12 220 GLN B CA 1
ATOM 4494 C C . GLN B 1 220 ? -11.617 35.625 7.812 1 74.12 220 GLN B C 1
ATOM 4496 O O . GLN B 1 220 ? -11.414 34.406 7.906 1 74.12 220 GLN B O 1
ATOM 4501 N N . ALA B 1 221 ? -12.805 36.25 8.109 1 68.75 221 ALA B N 1
ATOM 4502 C CA . ALA B 1 221 ? -14 35.5 8.445 1 68.75 221 ALA B CA 1
ATOM 4503 C C . ALA B 1 221 ? -14.477 34.656 7.254 1 68.75 221 ALA B C 1
ATOM 4505 O O . ALA B 1 221 ? -14.883 33.5 7.414 1 68.75 221 ALA B O 1
ATOM 4506 N N . ASP B 1 222 ? -14.375 35.375 6.168 1 77.75 222 ASP B N 1
ATOM 4507 C CA . ASP B 1 222 ? -14.68 34.656 4.938 1 77.75 222 ASP B CA 1
ATOM 4508 C C . ASP B 1 222 ? -13.57 33.656 4.59 1 77.75 222 ASP B C 1
ATOM 4510 O O . ASP B 1 222 ? -12.414 34.062 4.43 1 77.75 222 ASP B O 1
ATOM 4514 N N . ILE B 1 223 ? -13.945 32.438 4.504 1 83.31 223 ILE B N 1
ATOM 4515 C CA . ILE B 1 223 ? -12.938 31.391 4.367 1 83.31 223 ILE B CA 1
ATOM 4516 C C . ILE B 1 223 ? -12.492 31.281 2.912 1 83.31 223 ILE B C 1
ATOM 4518 O O . ILE B 1 223 ? -11.422 30.734 2.619 1 83.31 223 ILE B O 1
ATOM 4522 N N . GLU B 1 224 ? -13.258 31.781 1.933 1 89.5 224 GLU B N 1
ATOM 4523 C CA . GLU B 1 224 ? -13.07 31.484 0.514 1 89.5 224 GLU B CA 1
ATOM 4524 C C . GLU B 1 224 ? -11.719 32 0.019 1 89.5 224 GLU B C 1
ATOM 4526 O O . GLU B 1 224 ? -10.977 31.281 -0.649 1 89.5 224 GLU B O 1
ATOM 4531 N N . PRO B 1 225 ? -11.414 33.281 0.374 1 92.19 225 PRO B N 1
ATOM 4532 C CA . PRO B 1 225 ? -10.109 33.75 -0.089 1 92.19 225 PRO B CA 1
ATOM 4533 C C . PRO B 1 225 ? -8.953 32.938 0.491 1 92.19 225 PRO B C 1
ATOM 4535 O O . PRO B 1 225 ? -7.988 32.625 -0.218 1 92.19 225 PRO B O 1
ATOM 4538 N N . GLY B 1 226 ? -9 32.594 1.782 1 91.06 226 GLY B N 1
ATOM 4539 C CA . GLY B 1 226 ? -7.965 31.781 2.41 1 91.06 226 GLY B CA 1
ATOM 4540 C C . GLY B 1 226 ? -7.883 30.375 1.842 1 91.06 226 GLY B C 1
ATOM 4541 O O . GLY B 1 226 ? -6.789 29.859 1.613 1 91.06 226 GLY B O 1
ATOM 4542 N N . LEU B 1 227 ? -9.031 29.781 1.617 1 93.94 227 LEU B N 1
ATOM 4543 C CA . LEU B 1 227 ? -9.102 28.453 1.04 1 93.94 227 LEU B CA 1
ATOM 4544 C C . LEU B 1 227 ? -8.5 28.422 -0.358 1 93.94 227 LEU B C 1
ATOM 4546 O O . LEU B 1 227 ? -7.746 27.516 -0.697 1 93.94 227 LEU B O 1
ATOM 4550 N N . THR B 1 228 ? -8.836 29.422 -1.146 1 96.12 228 THR B N 1
ATOM 4551 C CA . THR B 1 228 ? -8.289 29.531 -2.492 1 96.12 228 THR B CA 1
ATOM 4552 C C . THR B 1 228 ? -6.77 29.656 -2.447 1 96.12 228 THR B C 1
ATOM 4554 O O . THR B 1 228 ? -6.062 28.984 -3.203 1 96.12 228 THR B O 1
ATOM 4557 N N . MET B 1 229 ? -6.301 30.469 -1.564 1 95.62 229 MET B N 1
ATOM 4558 C CA . MET B 1 229 ? -4.859 30.656 -1.407 1 95.62 229 MET B CA 1
ATOM 4559 C C . MET B 1 229 ? -4.191 29.359 -0.946 1 95.62 229 MET B C 1
ATOM 4561 O O . MET B 1 229 ? -3.117 29.016 -1.428 1 95.62 229 MET B O 1
ATOM 4565 N N . ALA B 1 230 ? -4.762 28.656 -0.002 1 96.38 230 ALA B N 1
ATOM 4566 C CA . ALA B 1 230 ? -4.238 27.391 0.478 1 96.38 230 ALA B CA 1
ATOM 4567 C C . ALA B 1 230 ? -4.074 26.391 -0.669 1 96.38 230 ALA B C 1
ATOM 4569 O O . ALA B 1 230 ? -3.047 25.719 -0.779 1 96.38 230 ALA B O 1
ATOM 4570 N N . LYS B 1 231 ? -5.102 26.281 -1.513 1 97 231 LYS B N 1
ATOM 4571 C CA . LYS B 1 231 ? -5.059 25.375 -2.656 1 97 231 LYS B CA 1
ATOM 4572 C C . LYS B 1 231 ? -3.949 25.766 -3.629 1 97 231 LYS B C 1
ATOM 4574 O O . LYS B 1 231 ? -3.232 24.906 -4.145 1 97 231 LYS B O 1
ATOM 4579 N N . GLU B 1 232 ? -3.818 27.047 -3.824 1 95.5 232 GLU B N 1
ATOM 4580 C CA . GLU B 1 232 ? -2.771 27.531 -4.715 1 95.5 232 GLU B CA 1
ATOM 4581 C C . GLU B 1 232 ? -1.385 27.219 -4.156 1 95.5 232 GLU B C 1
ATOM 4583 O O . GLU B 1 232 ? -0.496 26.781 -4.891 1 95.5 232 GLU B O 1
ATOM 4588 N N . ASN B 1 233 ? -1.203 27.516 -2.867 1 94.69 233 ASN B N 1
ATOM 4589 C CA . ASN B 1 233 ? 0.074 27.203 -2.23 1 94.69 233 ASN B CA 1
ATOM 4590 C C . ASN B 1 233 ? 0.398 25.719 -2.309 1 94.69 233 ASN B C 1
ATOM 4592 O O . ASN B 1 233 ? 1.541 25.344 -2.574 1 94.69 233 ASN B O 1
ATOM 4596 N N . LEU B 1 234 ? -0.623 24.859 -2.076 1 96.81 234 LEU B N 1
ATOM 4597 C CA . LEU B 1 234 ? -0.434 23.422 -2.172 1 96.81 234 LEU B CA 1
ATOM 4598 C C . LEU B 1 234 ? 0.067 23.031 -3.557 1 96.81 234 LEU B C 1
ATOM 4600 O O . LEU B 1 234 ? 1.027 22.266 -3.682 1 96.81 234 LEU B O 1
ATOM 4604 N N . ARG B 1 235 ? -0.513 23.562 -4.57 1 94 235 ARG B N 1
ATOM 4605 C CA . ARG B 1 235 ? -0.174 23.234 -5.949 1 94 235 ARG B CA 1
ATOM 4606 C C . ARG B 1 235 ? 1.228 23.719 -6.305 1 94 235 ARG B C 1
ATOM 4608 O O . ARG B 1 235 ? 1.984 23.016 -6.973 1 94 235 ARG B O 1
ATOM 4615 N N . LYS B 1 236 ? 1.598 24.812 -5.758 1 90.88 236 LYS B N 1
ATOM 4616 C CA . LYS B 1 236 ? 2.801 25.5 -6.23 1 90.88 236 LYS B CA 1
ATOM 4617 C C . LYS B 1 236 ? 4.02 25.094 -5.406 1 90.88 236 LYS B C 1
ATOM 4619 O O . LYS B 1 236 ? 5.129 24.984 -5.934 1 90.88 236 LYS B O 1
ATOM 4624 N N . HIS B 1 237 ? 3.824 24.875 -4.129 1 92.12 237 HIS B N 1
ATOM 4625 C CA . HIS B 1 237 ? 4.988 24.828 -3.252 1 92.12 237 HIS B CA 1
ATOM 4626 C C . HIS B 1 237 ? 5.16 23.438 -2.65 1 92.12 237 HIS B C 1
ATOM 4628 O O . HIS B 1 237 ? 6.246 23.078 -2.18 1 92.12 237 HIS B O 1
ATOM 4634 N N . PHE B 1 238 ? 4.152 22.688 -2.592 1 95.75 238 PHE B N 1
ATOM 4635 C CA . PHE B 1 238 ? 4.254 21.359 -1.996 1 95.75 238 PHE B CA 1
ATOM 4636 C C . PHE B 1 238 ? 4.57 20.312 -3.057 1 95.75 238 PHE B C 1
ATOM 4638 O O . PHE B 1 238 ? 3.785 20.109 -3.986 1 95.75 238 PHE B O 1
ATOM 4645 N N . ALA B 1 239 ? 5.699 19.656 -2.84 1 95.19 239 ALA B N 1
ATOM 4646 C CA . ALA B 1 239 ? 6.098 18.594 -3.77 1 95.19 239 ALA B CA 1
ATOM 4647 C C . ALA B 1 239 ? 5.191 17.375 -3.633 1 95.19 239 ALA B C 1
ATOM 4649 O O . ALA B 1 239 ? 4.934 16.672 -4.613 1 95.19 239 ALA B O 1
ATOM 4650 N N . PHE B 1 240 ? 4.758 17.172 -2.453 1 96.62 240 PHE B N 1
ATOM 4651 C CA . PHE B 1 240 ? 3.889 16.031 -2.229 1 96.62 240 PHE B CA 1
ATOM 4652 C C . PHE B 1 240 ? 3.078 16.203 -0.951 1 96.62 240 PHE B C 1
ATOM 4654 O O . PHE B 1 240 ? 3.619 16.594 0.086 1 96.62 240 PHE B O 1
ATOM 4661 N N . VAL B 1 241 ? 1.821 15.977 -1.025 1 97.88 241 VAL B N 1
ATOM 4662 C CA . VAL B 1 241 ? 0.932 15.906 0.129 1 97.88 241 VAL B CA 1
ATOM 4663 C C . VAL B 1 241 ? 0.258 14.531 0.176 1 97.88 241 VAL B C 1
ATOM 4665 O O . VAL B 1 241 ? -0.533 14.195 -0.707 1 97.88 241 VAL B O 1
ATOM 4668 N N . GLY B 1 242 ? 0.613 13.758 1.186 1 96.75 242 GLY B N 1
ATOM 4669 C CA . GLY B 1 242 ? 0.05 12.43 1.361 1 96.75 242 GLY B CA 1
ATOM 4670 C C . GLY B 1 242 ? -1.27 12.438 2.111 1 96.75 242 GLY B C 1
ATOM 4671 O O . GLY B 1 242 ? -1.706 13.477 2.602 1 96.75 242 GLY B O 1
ATOM 4672 N N . LEU B 1 243 ? -1.957 11.32 2.162 1 93.12 243 LEU B N 1
ATOM 4673 C CA . LEU B 1 243 ? -3.176 11.086 2.926 1 93.12 243 LEU B CA 1
ATOM 4674 C C . LEU B 1 243 ? -2.961 9.992 3.965 1 93.12 243 LEU B C 1
ATOM 4676 O O . LEU B 1 243 ? -2.439 8.922 3.645 1 93.12 243 LEU B O 1
ATOM 4680 N N . LEU B 1 244 ? -3.365 10.305 5.137 1 90.25 244 LEU B N 1
ATOM 4681 C CA . LEU B 1 244 ? -3.176 9.336 6.211 1 90.25 244 LEU B CA 1
ATOM 4682 C C . LEU B 1 244 ? -3.941 8.047 5.922 1 90.25 244 LEU B C 1
ATOM 4684 O O . LEU B 1 244 ? -3.479 6.957 6.258 1 90.25 244 LEU B O 1
ATOM 4688 N N . GLU B 1 245 ? -5.18 8.141 5.305 1 85.62 245 GLU B N 1
ATOM 4689 C CA . GLU B 1 245 ? -6 6.988 4.957 1 85.62 245 GLU B CA 1
ATOM 4690 C C . GLU B 1 245 ? -5.316 6.125 3.898 1 85.62 245 GLU B C 1
ATOM 4692 O O . GLU B 1 245 ? -5.684 4.965 3.701 1 85.62 245 GLU B O 1
ATOM 4697 N N . GLU B 1 246 ? -4.363 6.711 3.217 1 88.62 246 GLU B N 1
ATOM 4698 C CA . GLU B 1 246 ? -3.586 6.012 2.197 1 88.62 246 GLU B CA 1
ATOM 4699 C C . GLU B 1 246 ? -2.119 5.898 2.604 1 88.62 246 GLU B C 1
ATOM 4701 O O . GLU B 1 246 ? -1.226 6.23 1.819 1 88.62 246 GLU B O 1
ATOM 4706 N N . THR B 1 247 ? -1.911 5.398 3.777 1 85.88 247 THR B N 1
ATOM 4707 C CA . THR B 1 247 ? -0.604 5.406 4.426 1 85.88 247 THR B CA 1
ATOM 4708 C C . THR B 1 247 ? 0.431 4.688 3.564 1 85.88 247 THR B C 1
ATOM 4710 O O . THR B 1 247 ? 1.52 5.215 3.324 1 85.88 247 THR B O 1
ATOM 4713 N N . HIS B 1 248 ? 0.108 3.551 3.027 1 83.19 248 HIS B N 1
ATOM 4714 C C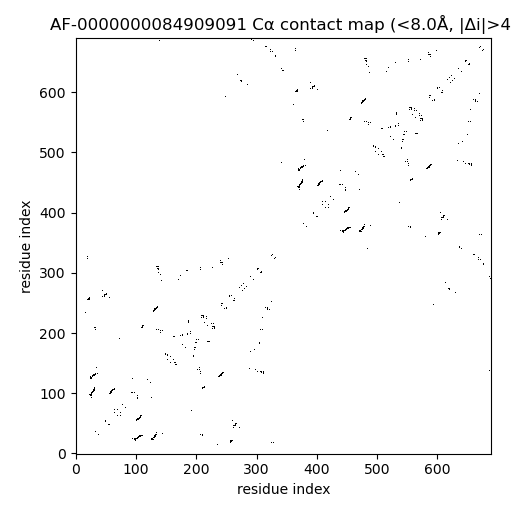A . HIS B 1 248 ? 1.076 2.771 2.264 1 83.19 248 HIS B CA 1
ATOM 4715 C C . HIS B 1 248 ? 1.501 3.51 0.998 1 83.19 248 HIS B C 1
ATOM 4717 O O . HIS B 1 248 ? 2.693 3.609 0.703 1 83.19 248 HIS B O 1
ATOM 4723 N N . LEU B 1 249 ? 0.539 3.951 0.272 1 89.31 249 LEU B N 1
ATOM 4724 C CA . LEU B 1 249 ? 0.843 4.676 -0.957 1 89.31 249 LEU B CA 1
ATOM 4725 C C . LEU B 1 249 ? 1.577 5.977 -0.652 1 89.31 249 LEU B C 1
ATOM 4727 O O . LEU B 1 249 ? 2.455 6.391 -1.412 1 89.31 249 LEU B O 1
ATOM 4731 N N . THR B 1 250 ? 1.198 6.582 0.488 1 92.44 250 THR B N 1
ATOM 4732 C CA . THR B 1 250 ? 1.862 7.809 0.908 1 92.44 250 THR B CA 1
ATOM 4733 C C . THR B 1 250 ? 3.35 7.566 1.143 1 92.44 250 THR B C 1
ATOM 4735 O O . THR B 1 250 ? 4.195 8.289 0.602 1 92.44 250 THR B O 1
ATOM 4738 N N . TYR B 1 251 ? 3.684 6.547 1.869 1 89.25 251 TYR B N 1
ATOM 4739 C CA . TYR B 1 251 ? 5.082 6.297 2.193 1 89.25 251 TYR B CA 1
ATOM 4740 C C . TYR B 1 251 ? 5.852 5.816 0.967 1 89.25 251 TYR B C 1
ATOM 4742 O O . TYR B 1 251 ? 7.027 6.145 0.796 1 89.25 251 TYR B O 1
ATOM 4750 N N . ARG B 1 252 ? 5.191 5.008 0.114 1 88.75 252 ARG B N 1
ATOM 4751 C CA . ARG B 1 252 ? 5.859 4.586 -1.114 1 88.75 252 ARG B CA 1
ATOM 4752 C C . ARG B 1 252 ? 6.188 5.781 -1.999 1 88.75 252 ARG B C 1
ATOM 4754 O O . ARG B 1 252 ? 7.262 5.836 -2.605 1 88.75 252 ARG B O 1
ATOM 4761 N N . ALA B 1 253 ? 5.262 6.719 -2.09 1 93.38 253 ALA B N 1
ATOM 4762 C CA . ALA B 1 253 ? 5.5 7.938 -2.861 1 93.38 253 ALA B CA 1
ATOM 4763 C C . ALA B 1 253 ? 6.645 8.75 -2.264 1 93.38 253 ALA B C 1
ATOM 4765 O O . ALA B 1 253 ? 7.52 9.227 -2.99 1 93.38 253 ALA B O 1
ATOM 4766 N N . LEU B 1 254 ? 6.625 8.875 -0.923 1 93.75 254 LEU B N 1
ATOM 4767 C CA . LEU B 1 254 ? 7.68 9.625 -0.252 1 93.75 254 LEU B CA 1
ATOM 4768 C C . LEU B 1 254 ? 9.039 8.977 -0.481 1 93.75 254 LEU B C 1
ATOM 4770 O O . LEU B 1 254 ? 10.039 9.672 -0.71 1 93.75 254 LEU B O 1
ATOM 4774 N N . GLU B 1 255 ? 9.094 7.668 -0.432 1 90.31 255 GLU B N 1
ATOM 4775 C CA . GLU B 1 255 ? 10.328 6.941 -0.697 1 90.31 255 GLU B CA 1
ATOM 4776 C C . GLU B 1 255 ? 10.836 7.207 -2.113 1 90.31 255 GLU B C 1
ATOM 4778 O O . GLU B 1 255 ? 12.039 7.32 -2.336 1 90.31 255 GLU B O 1
ATOM 4783 N N . THR B 1 256 ? 9.914 7.234 -3.039 1 91.12 256 THR B N 1
ATOM 4784 C CA . THR B 1 256 ? 10.273 7.438 -4.441 1 91.12 256 THR B CA 1
ATOM 4785 C C . THR B 1 256 ? 10.695 8.883 -4.688 1 91.12 256 THR B C 1
ATOM 4787 O O . THR B 1 256 ? 11.695 9.141 -5.355 1 91.12 256 THR B O 1
ATOM 4790 N N . LEU B 1 257 ? 10.008 9.867 -4.117 1 93.56 257 LEU B N 1
ATOM 4791 C CA . LEU B 1 257 ? 10.219 11.289 -4.391 1 93.56 257 LEU B CA 1
ATOM 4792 C C . LEU B 1 257 ? 11.406 11.828 -3.6 1 93.56 257 LEU B C 1
ATOM 4794 O O . LEU B 1 257 ? 12.148 12.688 -4.086 1 93.56 257 LEU B O 1
ATOM 4798 N N . PHE B 1 258 ? 11.547 11.312 -2.348 1 93.12 258 PHE B N 1
ATOM 4799 C CA . PHE B 1 258 ? 12.602 11.789 -1.457 1 93.12 258 PHE B CA 1
ATOM 4800 C C . PHE B 1 258 ? 13.406 10.625 -0.896 1 93.12 258 PHE B C 1
ATOM 4802 O O . PHE B 1 258 ? 13.445 10.414 0.319 1 93.12 258 PHE B O 1
ATOM 4809 N N . PRO B 1 259 ? 14.133 9.938 -1.75 1 88.75 259 PRO B N 1
ATOM 4810 C CA . PRO B 1 259 ? 14.836 8.727 -1.312 1 88.75 259 PRO B CA 1
ATOM 4811 C C . PRO B 1 259 ? 15.859 9 -0.21 1 88.75 259 PRO B C 1
ATOM 4813 O O . PRO B 1 259 ? 16.078 8.148 0.655 1 88.75 259 PRO B O 1
ATOM 4816 N N . THR B 1 260 ? 16.5 10.148 -0.145 1 89.19 260 THR B N 1
ATOM 4817 C CA . THR B 1 260 ? 17.484 10.484 0.875 1 89.19 260 THR B CA 1
ATOM 4818 C C . THR B 1 260 ? 16.859 10.43 2.268 1 89.19 260 THR B C 1
ATOM 4820 O O . THR B 1 260 ? 17.484 9.922 3.209 1 89.19 260 THR B O 1
ATOM 4823 N N . PHE B 1 261 ? 15.625 10.812 2.385 1 92.06 261 PHE B N 1
ATOM 4824 C CA . PHE B 1 261 ? 14.984 10.969 3.688 1 92.06 261 PHE B CA 1
ATOM 4825 C C . PHE B 1 261 ? 14.164 9.734 4.039 1 92.06 261 PHE B C 1
ATOM 4827 O O . PHE B 1 261 ? 13.898 9.477 5.211 1 92.06 261 PHE B O 1
ATOM 4834 N N . PHE B 1 262 ? 13.742 8.961 2.967 1 89.38 262 PHE B N 1
ATOM 4835 C CA . PHE B 1 262 ? 12.742 7.93 3.234 1 89.38 262 PHE B CA 1
ATOM 4836 C C . PHE B 1 262 ? 13.195 6.578 2.705 1 89.38 262 PHE B C 1
ATOM 4838 O O . PHE B 1 262 ? 12.453 5.594 2.768 1 89.38 262 PHE B O 1
ATOM 4845 N N . ALA B 1 263 ? 14.359 6.535 2.037 1 73.44 263 ALA B N 1
ATOM 4846 C CA . ALA B 1 263 ? 14.828 5.262 1.5 1 73.44 263 ALA B CA 1
ATOM 4847 C C . ALA B 1 263 ? 15 4.23 2.609 1 73.44 263 ALA B C 1
ATOM 4849 O O . ALA B 1 263 ? 15.367 4.574 3.736 1 73.44 263 ALA B O 1
ATOM 4850 N N . ARG B 1 264 ? 14.469 3.137 2.367 1 56.78 264 ARG B N 1
ATOM 4851 C CA . ARG B 1 264 ? 14.609 2.041 3.32 1 56.78 264 ARG B CA 1
ATOM 4852 C C . ARG B 1 264 ? 16.078 1.669 3.514 1 56.78 264 ARG B C 1
ATOM 4854 O O . ARG B 1 264 ? 16.859 1.687 2.559 1 56.78 264 ARG B O 1
ATOM 4861 N N . GLY B 1 265 ? 16.844 2.191 4.566 1 45.12 265 GLY B N 1
ATOM 4862 C CA . GLY B 1 265 ? 18.203 1.727 4.738 1 45.12 265 GLY B CA 1
ATOM 4863 C C . GLY B 1 265 ? 18.406 0.287 4.309 1 45.12 265 GLY B C 1
ATOM 4864 O O . GLY B 1 265 ? 17.453 -0.483 4.23 1 45.12 265 GLY B O 1
ATOM 4865 N N . SER B 1 266 ? 19.406 0.096 3.514 1 38.06 266 SER B N 1
ATOM 4866 C CA . SER B 1 266 ? 19.844 -1.269 3.232 1 38.06 266 SER B CA 1
ATOM 4867 C C . SER B 1 266 ? 19.609 -2.184 4.43 1 38.06 266 SER B C 1
ATOM 4869 O O . SER B 1 266 ? 19.688 -3.406 4.309 1 38.06 266 SER B O 1
ATOM 4871 N N . GLY B 1 267 ? 19.969 -1.65 5.633 1 33.66 267 GLY B N 1
ATOM 4872 C CA . GLY B 1 267 ? 19.875 -2.512 6.805 1 33.66 267 GLY B CA 1
ATOM 4873 C C . GLY B 1 267 ? 18.453 -2.893 7.16 1 33.66 267 GLY B C 1
ATOM 4874 O O . GLY B 1 267 ? 17.5 -2.227 6.742 1 33.66 267 GLY B O 1
ATOM 4875 N N . GLY B 1 268 ? 18.094 -4.027 7.289 1 33 268 GLY B N 1
ATOM 4876 C CA . GLY B 1 268 ? 16.953 -4.863 7.652 1 33 268 GLY B CA 1
ATOM 4877 C C . GLY B 1 268 ? 15.883 -4.117 8.422 1 33 268 GLY B C 1
ATOM 4878 O O . GLY B 1 268 ? 15.055 -4.73 9.094 1 33 268 GLY B O 1
ATOM 4879 N N . ILE B 1 269 ? 16.359 -2.902 8.953 1 31.75 269 ILE B N 1
ATOM 4880 C CA . ILE B 1 269 ? 15.312 -2.385 9.828 1 31.75 269 ILE B CA 1
ATOM 4881 C C . ILE B 1 269 ? 14.102 -1.978 8.984 1 31.75 269 ILE B C 1
ATOM 4883 O O . ILE B 1 269 ? 14.188 -1.058 8.172 1 31.75 269 ILE B O 1
ATOM 4887 N N . SER B 1 270 ? 13.391 -2.752 8.68 1 35.38 270 SER B N 1
ATOM 4888 C CA . SER B 1 270 ? 12.102 -2.623 8.016 1 35.38 270 SER B CA 1
ATOM 4889 C C . SER B 1 270 ? 11.32 -1.42 8.539 1 35.38 270 SER B C 1
ATOM 4891 O O . SER B 1 270 ? 11.273 -1.186 9.75 1 35.38 270 SER B O 1
ATOM 4893 N N . ALA B 1 271 ? 11.453 -0.112 7.98 1 35.66 271 ALA B N 1
ATOM 4894 C CA . ALA B 1 271 ? 10.438 0.893 8.289 1 35.66 271 ALA B CA 1
ATOM 4895 C C . ALA B 1 271 ? 9.234 0.261 8.977 1 35.66 271 ALA B C 1
ATOM 4897 O O . ALA B 1 271 ? 8.938 -0.917 8.758 1 35.66 271 ALA B O 1
ATOM 4898 N N . PRO B 1 272 ? 8.844 0.941 10.078 1 36.38 272 PRO B N 1
ATOM 4899 C CA . PRO B 1 272 ? 7.668 0.298 10.672 1 36.38 272 PRO B CA 1
ATOM 4900 C C . PRO B 1 272 ? 6.656 -0.169 9.625 1 36.38 272 PRO B C 1
ATOM 4902 O O . PRO B 1 272 ? 6.5 0.474 8.586 1 36.38 272 PRO B O 1
ATOM 4905 N N . THR B 1 273 ? 6.484 -1.339 9.578 1 37.06 273 THR B N 1
ATOM 4906 C CA . THR B 1 273 ? 5.453 -1.927 8.734 1 37.06 273 THR B CA 1
ATOM 4907 C C . THR B 1 273 ? 4.145 -1.153 8.859 1 37.06 273 THR B C 1
ATOM 4909 O O . THR B 1 273 ? 3.961 -0.387 9.805 1 37.06 273 THR B O 1
ATOM 4912 N N . ASP B 1 274 ? 3.436 -0.898 7.973 1 36.69 274 ASP B N 1
ATOM 4913 C CA . ASP B 1 274 ? 2.123 -0.28 8.125 1 36.69 274 ASP B CA 1
ATOM 4914 C C . ASP B 1 274 ? 1.445 -0.732 9.414 1 36.69 274 ASP B C 1
ATOM 4916 O O . ASP B 1 274 ? 0.744 0.05 10.062 1 36.69 274 ASP B O 1
ATOM 4920 N N . GLU B 1 275 ? 1.751 -1.95 9.844 1 37.56 275 GLU B N 1
ATOM 4921 C CA . GLU B 1 275 ? 1.239 -2.469 11.109 1 37.56 275 GLU B CA 1
ATOM 4922 C C . GLU B 1 275 ? 1.826 -1.71 12.289 1 37.56 275 GLU B C 1
ATOM 4924 O O . GLU B 1 275 ? 1.112 -1.385 13.242 1 37.56 275 GLU B O 1
ATOM 4929 N N . GLU B 1 276 ? 3.146 -1.447 12.258 1 40.22 276 GLU B N 1
ATOM 4930 C CA . GLU B 1 276 ? 3.732 -0.636 13.32 1 40.22 276 GLU B CA 1
ATOM 4931 C C . GLU B 1 276 ? 3.164 0.781 13.305 1 40.22 276 GLU B C 1
ATOM 4933 O O . GLU B 1 276 ? 2.867 1.345 14.359 1 40.22 276 GLU B O 1
ATOM 4938 N N . LEU B 1 277 ? 3.021 1.091 12.227 1 38.66 277 LEU B N 1
ATOM 4939 C CA . LEU B 1 277 ? 2.48 2.445 12.172 1 38.66 277 LEU B CA 1
ATOM 4940 C C . LEU B 1 277 ? 1.003 2.457 12.547 1 38.66 277 LEU B C 1
ATOM 4942 O O . LEU B 1 277 ? 0.541 3.371 13.234 1 38.66 277 LEU B O 1
ATOM 4946 N N . GLU B 1 278 ? 0.212 1.498 11.984 1 38.81 278 GLU B N 1
ATOM 4947 C CA . GLU B 1 278 ? -1.168 1.351 12.445 1 38.81 278 GLU B CA 1
ATOM 4948 C C . GLU B 1 278 ? -1.229 1.066 13.938 1 38.81 278 GLU B C 1
ATOM 4950 O O . GLU B 1 278 ? -2.119 1.56 14.633 1 38.81 278 GLU B O 1
ATOM 4955 N N . GLN B 1 279 ? -0.394 0.103 14.383 1 39.19 279 GLN B N 1
ATOM 4956 C CA . GLN B 1 279 ? -0.322 -0.112 15.828 1 39.19 279 GLN B CA 1
ATOM 4957 C C . GLN B 1 279 ? 0.053 1.175 16.562 1 39.19 279 GLN B C 1
ATOM 4959 O O . GLN B 1 279 ? -0.428 1.43 17.672 1 39.19 279 GLN B O 1
ATOM 4964 N N . ILE B 1 280 ? 0.876 1.716 16.062 1 37.91 280 ILE B N 1
ATOM 4965 C CA . ILE B 1 280 ? 1.192 3.012 16.656 1 37.91 280 ILE B CA 1
ATOM 4966 C C . ILE B 1 280 ? -0.013 3.941 16.531 1 37.91 280 ILE B C 1
ATOM 4968 O O . ILE B 1 280 ? -0.314 4.699 17.453 1 37.91 280 ILE B O 1
ATOM 4972 N N . ALA B 1 281 ? -0.686 3.789 15.359 1 36.88 281 ALA B N 1
ATOM 4973 C CA . ALA B 1 281 ? -1.819 4.695 15.195 1 36.88 281 ALA B CA 1
ATOM 4974 C C . ALA B 1 281 ? -3.033 4.207 15.977 1 36.88 281 ALA B C 1
ATOM 4976 O O . ALA B 1 281 ? -3.752 5.004 16.578 1 36.88 281 ALA B O 1
ATOM 4977 N N . ASN B 1 282 ? -3.656 2.779 15.555 1 39.53 282 ASN B N 1
ATOM 4978 C CA . ASN B 1 282 ? -4.996 2.418 16 1 39.53 282 ASN B CA 1
ATOM 4979 C C . ASN B 1 282 ? -4.969 1.706 17.344 1 39.53 282 ASN B C 1
ATOM 4981 O O . ASN B 1 282 ? -5.402 0.559 17.453 1 39.53 282 ASN B O 1
ATOM 4985 N N . LYS B 1 283 ? -4.098 1.794 18.062 1 38.97 283 LYS B N 1
ATOM 4986 C CA . LYS B 1 283 ? -4.145 1.045 19.312 1 38.97 283 LYS B CA 1
ATOM 4987 C C . LYS B 1 283 ? -5.566 0.992 19.875 1 38.97 283 LYS B C 1
ATOM 4989 O O . LYS B 1 283 ? -5.906 0.083 20.641 1 38.97 283 LYS B O 1
ATOM 4994 N N . ASN B 1 284 ? -6.395 2.061 19.938 1 34.91 284 ASN B N 1
ATOM 4995 C CA . ASN B 1 284 ? -7.613 1.964 20.734 1 34.91 284 ASN B CA 1
ATOM 4996 C C . ASN B 1 284 ? -8.859 2.053 19.875 1 34.91 284 ASN B C 1
ATOM 4998 O O . ASN B 1 284 ? -9.445 3.127 19.734 1 34.91 284 ASN B O 1
ATOM 5002 N N . PRO B 1 285 ? -9.141 1.076 18.969 1 41.25 285 PRO B N 1
ATOM 5003 C CA . PRO B 1 285 ? -10.336 1.121 18.125 1 41.25 285 PRO B CA 1
ATOM 5004 C C . PRO B 1 285 ? -11.594 1.488 18.922 1 41.25 285 PRO B C 1
ATOM 5006 O O . PRO B 1 285 ? -12.508 2.109 18.375 1 41.25 285 PRO B O 1
ATOM 5009 N N . GLU B 1 286 ? -11.719 0.805 20.078 1 42 286 GLU B N 1
ATOM 5010 C CA . GLU B 1 286 ? -12.914 1.087 20.859 1 42 286 GLU B CA 1
ATOM 5011 C C . GLU B 1 286 ? -13.039 2.58 21.156 1 42 286 GLU B C 1
ATOM 5013 O O . GLU B 1 286 ? -14.148 3.084 21.359 1 42 286 GLU B O 1
ATOM 5018 N N . LYS B 1 287 ? -11.961 3.145 21.422 1 44.69 287 LYS B N 1
ATOM 5019 C CA . LYS B 1 287 ? -11.922 4.531 21.875 1 44.69 287 LYS B CA 1
ATOM 5020 C C . LYS B 1 287 ? -12.531 5.465 20.828 1 44.69 287 LYS B C 1
ATOM 5022 O O . LYS B 1 287 ? -12.906 6.598 21.141 1 44.69 287 LYS B O 1
ATOM 5027 N N . TYR B 1 288 ? -12.703 5.043 19.594 1 52.91 288 TYR B N 1
ATOM 5028 C CA . TYR B 1 288 ? -13.125 5.984 18.562 1 52.91 288 TYR B CA 1
ATOM 5029 C C . TYR B 1 288 ? -14.594 5.77 18.203 1 52.91 288 TYR B C 1
ATOM 5031 O O . TYR B 1 288 ? -15.055 6.23 17.156 1 52.91 288 TYR B O 1
ATOM 5039 N N . LYS B 1 289 ? -15.227 5.16 19.078 1 63.72 289 LYS B N 1
ATOM 5040 C CA . LYS B 1 289 ? -16.609 4.891 18.672 1 63.72 289 LYS B CA 1
ATOM 5041 C C . LYS B 1 289 ? -17.453 6.168 18.703 1 63.72 289 LYS B C 1
ATOM 5043 O O . LYS B 1 289 ? -17.531 6.84 19.734 1 63.72 289 LYS B O 1
ATOM 5048 N N . THR B 1 290 ? -17.609 6.801 17.641 1 77.38 290 THR B N 1
ATOM 5049 C CA . THR B 1 290 ? -18.484 7.949 17.422 1 77.38 290 THR B CA 1
ATOM 5050 C C . THR B 1 290 ? -19.766 7.531 16.719 1 77.38 290 THR B C 1
ATOM 5052 O O . THR B 1 290 ? -19.75 6.633 15.867 1 77.38 290 THR B O 1
ATOM 5055 N N . THR B 1 291 ? -20.844 8.07 17.234 1 80.62 291 THR B N 1
ATOM 5056 C CA . THR B 1 291 ? -22.125 7.758 16.609 1 80.62 291 THR B CA 1
ATOM 5057 C C . THR B 1 291 ? -22.172 8.312 15.188 1 80.62 291 THR B C 1
ATOM 5059 O O . THR B 1 291 ? -21.391 9.195 14.828 1 80.62 291 THR B O 1
ATOM 5062 N N . ARG B 1 292 ? -23.141 7.805 14.445 1 82.5 292 ARG B N 1
ATOM 5063 C CA . ARG B 1 292 ? -23.359 8.305 13.094 1 82.5 292 ARG B CA 1
ATOM 5064 C C . ARG B 1 292 ? -23.766 9.773 13.109 1 82.5 292 ARG B C 1
ATOM 5066 O O . ARG B 1 292 ? -23.359 10.555 12.25 1 82.5 292 ARG B O 1
ATOM 5073 N N . ALA B 1 293 ? -24.562 10.078 14.078 1 80 293 ALA B N 1
ATOM 5074 C CA . ALA B 1 293 ? -25.047 11.453 14.195 1 80 293 ALA B CA 1
ATOM 5075 C C . ALA B 1 293 ? -23.891 12.422 14.43 1 80 293 ALA B C 1
ATOM 5077 O O . ALA B 1 293 ? -23.844 13.5 13.828 1 80 293 ALA B O 1
ATOM 5078 N N . THR B 1 294 ? -22.984 12.055 15.25 1 83.62 294 THR B N 1
ATOM 5079 C CA . THR B 1 294 ? -21.812 12.875 15.547 1 83.62 294 THR B CA 1
ATOM 5080 C C . THR B 1 294 ? -20.938 13.039 14.305 1 83.62 294 THR B C 1
ATOM 5082 O O . THR B 1 294 ? -20.516 14.156 13.984 1 83.62 294 THR B O 1
ATOM 5085 N N . ARG B 1 295 ? -20.734 11.984 13.578 1 84.56 295 ARG B N 1
ATOM 5086 C CA . ARG B 1 295 ? -19.922 12.039 12.367 1 84.56 295 ARG B CA 1
ATOM 5087 C C . ARG B 1 295 ? -20.562 12.945 11.312 1 84.56 295 ARG B C 1
ATOM 5089 O O . ARG B 1 295 ? -19.859 13.688 10.625 1 84.56 295 ARG B O 1
ATOM 5096 N N . ARG B 1 296 ? -21.828 12.852 11.195 1 82.81 296 ARG B N 1
ATOM 5097 C CA . ARG B 1 296 ? -22.547 13.688 10.242 1 82.81 296 ARG B CA 1
ATOM 5098 C C . ARG B 1 296 ? -22.391 15.164 10.594 1 82.81 296 ARG B C 1
ATOM 5100 O O . ARG B 1 296 ? -22.234 16 9.711 1 82.81 296 ARG B O 1
ATOM 5107 N N . TYR B 1 297 ? -22.5 15.398 11.836 1 82.56 297 TYR B N 1
ATOM 5108 C CA . TYR B 1 297 ? -22.344 16.781 12.273 1 82.56 297 TYR B CA 1
ATOM 5109 C C . TYR B 1 297 ? -20.938 17.297 11.953 1 82.56 297 TYR B C 1
ATOM 5111 O O . TYR B 1 297 ? -20.781 18.406 11.438 1 82.56 297 TYR B O 1
ATOM 5119 N N . ILE B 1 298 ? -19.969 16.516 12.25 1 83.81 298 ILE B N 1
ATOM 5120 C CA . ILE B 1 298 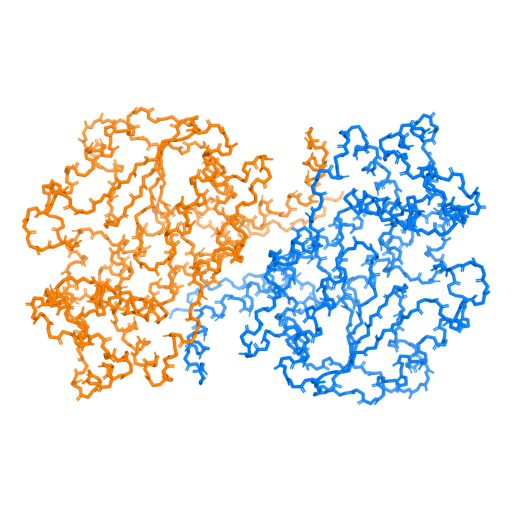? -18.578 16.906 12.016 1 83.81 298 ILE B CA 1
ATOM 5121 C C . ILE B 1 298 ? -18.344 17.094 10.523 1 83.81 298 ILE B C 1
ATOM 5123 O O . ILE B 1 298 ? -17.656 18.031 10.109 1 83.81 298 ILE B O 1
ATOM 5127 N N . ALA B 1 299 ? -18.938 16.234 9.75 1 85.56 299 ALA B N 1
ATOM 5128 C CA . ALA B 1 299 ? -18.797 16.344 8.305 1 85.56 299 ALA B CA 1
ATOM 5129 C C . ALA B 1 299 ? -19.406 17.641 7.793 1 85.56 299 ALA B C 1
ATOM 5131 O O . ALA B 1 299 ? -18.828 18.312 6.938 1 85.56 299 ALA B O 1
ATOM 5132 N N . ALA B 1 300 ? -20.578 17.953 8.281 1 83 300 ALA B N 1
ATOM 5133 C CA . ALA B 1 300 ? -21.234 19.188 7.891 1 83 300 ALA B CA 1
ATOM 5134 C C . ALA B 1 300 ? -20.391 20.406 8.281 1 83 300 ALA B C 1
ATOM 5136 O O . ALA B 1 300 ? -20.266 21.359 7.504 1 83 300 ALA B O 1
ATOM 5137 N N . TRP B 1 301 ? -19.859 20.312 9.43 1 81.44 301 TRP B N 1
ATOM 5138 C CA . TRP B 1 301 ? -18.984 21.391 9.883 1 81.44 301 TRP B CA 1
ATOM 5139 C C . TRP B 1 301 ? -17.75 21.5 8.984 1 81.44 301 TRP B C 1
ATOM 5141 O O . TRP B 1 301 ? -17.328 22.594 8.633 1 81.44 301 TRP B O 1
ATOM 5151 N N . ALA B 1 302 ? -17.156 20.391 8.688 1 86.44 302 ALA B N 1
ATOM 5152 C CA . ALA B 1 302 ? -15.969 20.359 7.832 1 86.44 302 ALA B CA 1
ATOM 5153 C C . ALA B 1 302 ? -16.266 20.953 6.457 1 86.44 302 ALA B C 1
ATOM 5155 O O . ALA B 1 302 ? -15.398 21.562 5.832 1 86.44 302 ALA B O 1
ATOM 5156 N N . GLU B 1 303 ? -17.469 20.781 5.973 1 85.81 303 GLU B N 1
ATOM 5157 C CA . GLU B 1 303 ? -17.891 21.391 4.719 1 85.81 303 GLU B CA 1
ATOM 5158 C C . GLU B 1 303 ? -17.969 22.906 4.84 1 85.81 303 GLU B C 1
ATOM 5160 O O . GLU B 1 303 ? -17.453 23.625 3.977 1 85.81 303 GLU B O 1
ATOM 5165 N N . LEU B 1 304 ? -18.516 23.312 5.938 1 81.88 304 LEU B N 1
ATOM 5166 C CA . LEU B 1 304 ? -18.703 24.75 6.16 1 81.88 304 LEU B CA 1
ATOM 5167 C C . LEU B 1 304 ? -17.375 25.438 6.402 1 81.88 304 LEU B C 1
ATOM 5169 O O . LEU B 1 304 ? -17.188 26.594 6.008 1 81.88 304 LEU B O 1
ATOM 5173 N N . SER B 1 305 ? -16.484 24.703 7.016 1 83.06 305 SER B N 1
ATOM 5174 C CA . SER B 1 305 ? -15.203 25.297 7.363 1 83.06 305 SER B CA 1
ATOM 5175 C C . SER B 1 305 ? -14.242 25.281 6.176 1 83.06 305 SER B C 1
ATOM 5177 O O . SER B 1 305 ? -13.141 25.828 6.25 1 83.06 305 SER B O 1
ATOM 5179 N N . GLY B 1 306 ? -14.656 24.625 5.07 1 89.12 306 GLY B N 1
ATOM 5180 C CA . GLY B 1 306 ? -13.812 24.531 3.891 1 89.12 306 GLY B CA 1
ATOM 5181 C C . GLY B 1 306 ? -12.797 23.406 3.963 1 89.12 306 GLY B C 1
ATOM 5182 O O . GLY B 1 306 ? -12.141 23.094 2.969 1 89.12 306 GLY B O 1
ATOM 5183 N N . ASP B 1 307 ? -12.758 22.766 5.105 1 91.31 307 ASP B N 1
ATOM 5184 C CA . ASP B 1 307 ? -11.742 21.734 5.301 1 91.31 307 ASP B CA 1
ATOM 5185 C C . ASP B 1 307 ? -12.023 20.5 4.426 1 91.31 307 ASP B C 1
ATOM 5187 O O . ASP B 1 307 ? -11.102 19.875 3.922 1 91.31 307 ASP B O 1
ATOM 5191 N N . MET B 1 308 ? -13.328 20.219 4.246 1 90.75 308 MET B N 1
ATOM 5192 C CA . MET B 1 308 ? -13.695 19.094 3.383 1 90.75 308 MET B CA 1
ATOM 5193 C C . MET B 1 308 ? -13.32 19.375 1.934 1 90.75 308 MET B C 1
ATOM 5195 O O . MET B 1 308 ? -12.781 18.5 1.246 1 90.75 308 MET B O 1
ATOM 5199 N N . ASP B 1 309 ? -13.609 20.531 1.528 1 92.06 309 ASP B N 1
ATOM 5200 C CA . ASP B 1 309 ? -13.273 20.953 0.17 1 92.06 309 ASP B CA 1
ATOM 5201 C C . ASP B 1 309 ? -11.766 20.875 -0.07 1 92.06 309 ASP B C 1
ATOM 5203 O O . ASP B 1 309 ? -11.32 20.359 -1.1 1 92.06 309 ASP B O 1
ATOM 5207 N N . PHE B 1 310 ? -11.016 21.344 0.883 1 95.44 310 PHE B N 1
ATOM 5208 C CA . PHE B 1 310 ? -9.562 21.328 0.766 1 95.44 310 PHE B CA 1
ATOM 5209 C C . PHE B 1 310 ? -9.039 19.906 0.729 1 95.44 310 PHE B C 1
ATOM 5211 O O . PHE B 1 310 ? -8.164 19.578 -0.078 1 95.44 310 PHE B O 1
ATOM 5218 N N . TYR B 1 311 ? -9.562 19.094 1.605 1 94.88 311 TYR B N 1
ATOM 5219 C CA . TYR B 1 311 ? -9.172 17.688 1.646 1 94.88 311 TYR B 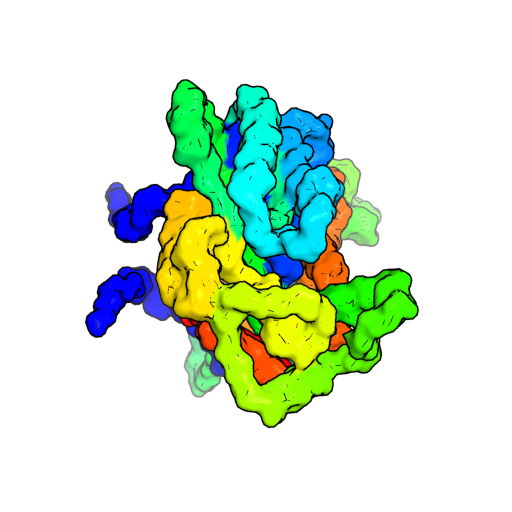CA 1
ATOM 5220 C C . TYR B 1 311 ? -9.43 17.016 0.303 1 94.88 311 TYR B C 1
ATOM 5222 O O . TYR B 1 311 ? -8.57 16.297 -0.207 1 94.88 311 TYR B O 1
ATOM 5230 N N . HIS B 1 312 ? -10.57 17.266 -0.3 1 93.31 312 HIS B N 1
ATOM 5231 C CA . HIS B 1 312 ? -10.898 16.656 -1.585 1 93.31 312 HIS B CA 1
ATOM 5232 C C . HIS B 1 312 ? -9.961 17.141 -2.684 1 93.31 312 HIS B C 1
ATOM 5234 O O . HIS B 1 312 ? -9.57 16.375 -3.559 1 93.31 312 HIS B O 1
ATOM 5240 N N . PHE B 1 313 ? -9.711 18.375 -2.607 1 94.75 313 PHE B N 1
ATOM 5241 C CA . PHE B 1 313 ? -8.773 18.938 -3.568 1 94.75 313 PHE B CA 1
ATOM 5242 C C . PHE B 1 313 ? -7.406 18.281 -3.445 1 94.75 313 PHE B C 1
ATOM 5244 O O . PHE B 1 313 ? -6.828 17.844 -4.441 1 94.75 313 PHE B O 1
ATOM 5251 N N . ALA B 1 314 ? -6.895 18.172 -2.227 1 96.5 314 ALA B N 1
ATOM 5252 C CA . ALA B 1 314 ? -5.602 17.547 -1.968 1 96.5 314 ALA B CA 1
ATOM 5253 C C . ALA B 1 314 ? -5.621 16.078 -2.385 1 96.5 314 ALA B C 1
ATOM 5255 O O . ALA B 1 314 ? -4.641 15.57 -2.936 1 96.5 314 ALA B O 1
ATOM 5256 N N . ALA B 1 315 ? -6.738 15.414 -2.098 1 94.75 315 ALA B N 1
ATOM 5257 C CA . ALA B 1 315 ? -6.883 14.008 -2.479 1 94.75 315 ALA B CA 1
ATOM 5258 C C . ALA B 1 315 ? -6.781 13.836 -3.99 1 94.75 315 ALA B C 1
ATOM 5260 O O . ALA B 1 315 ? -6.168 12.883 -4.473 1 94.75 315 ALA B O 1
ATOM 5261 N N . SER B 1 316 ? -7.363 14.742 -4.695 1 92.69 316 SER B N 1
ATOM 5262 C CA . SER B 1 316 ? -7.277 14.68 -6.152 1 92.69 316 SER B CA 1
ATOM 5263 C C . SER B 1 316 ? -5.832 14.789 -6.625 1 92.69 316 SER B C 1
ATOM 5265 O O . SER B 1 316 ? -5.398 14.031 -7.496 1 92.69 316 SER B O 1
ATOM 5267 N N . LEU B 1 317 ? -5.121 15.656 -6.062 1 93.88 317 LEU B N 1
ATOM 5268 C CA . LEU B 1 317 ? -3.719 15.828 -6.422 1 93.88 317 LEU B CA 1
ATOM 5269 C C . LEU B 1 317 ? -2.898 14.609 -6.012 1 93.88 317 LEU B C 1
ATOM 5271 O O . LEU B 1 317 ? -1.964 14.219 -6.715 1 93.88 317 LEU B O 1
ATOM 5275 N N . PHE B 1 318 ? -3.279 14.047 -4.898 1 95.44 318 PHE B N 1
ATOM 5276 C CA . PHE B 1 318 ? -2.627 12.836 -4.422 1 95.44 318 PHE B CA 1
ATOM 5277 C C . PHE B 1 318 ? -2.73 11.719 -5.457 1 95.44 318 PHE B C 1
ATOM 5279 O O . PHE B 1 318 ? -1.722 11.117 -5.828 1 95.44 318 PHE B O 1
ATOM 5286 N N . TRP B 1 319 ? -3.879 11.508 -5.891 1 93.31 319 TRP B N 1
ATOM 5287 C CA . TRP B 1 319 ? -4.094 10.406 -6.82 1 93.31 319 TRP B CA 1
ATOM 5288 C C . TRP B 1 319 ? -3.441 10.695 -8.172 1 93.31 319 TRP B C 1
ATOM 5290 O O . TRP B 1 319 ? -2.961 9.781 -8.844 1 93.31 319 TRP B O 1
ATOM 5300 N N . ASP B 1 320 ? -3.459 11.984 -8.555 1 92.94 320 ASP B N 1
ATOM 5301 C CA . ASP B 1 320 ? -2.723 12.359 -9.758 1 92.94 320 ASP B CA 1
ATOM 5302 C C . ASP B 1 320 ? -1.24 12.016 -9.625 1 92.94 320 ASP B C 1
ATOM 5304 O O . ASP B 1 320 ? -0.635 11.477 -10.555 1 92.94 320 ASP B O 1
ATOM 5308 N N . LYS B 1 321 ? -0.708 12.352 -8.477 1 94.62 321 LYS B N 1
ATOM 5309 C CA . LYS B 1 321 ? 0.703 12.07 -8.227 1 94.62 321 LYS B CA 1
ATOM 5310 C C . LYS B 1 321 ? 0.975 10.57 -8.234 1 94.62 321 LYS B C 1
ATOM 5312 O O . LYS B 1 321 ? 1.957 10.117 -8.82 1 94.62 321 LYS B O 1
ATOM 5317 N N . ILE B 1 322 ? 0.105 9.781 -7.613 1 94 322 ILE B N 1
ATOM 5318 C CA . ILE B 1 322 ? 0.269 8.336 -7.555 1 94 322 ILE B CA 1
ATOM 5319 C C . ILE B 1 322 ? 0.243 7.758 -8.969 1 94 322 ILE B C 1
ATOM 5321 O O . ILE B 1 322 ? 1.075 6.918 -9.32 1 94 322 ILE B O 1
ATOM 5325 N N . THR B 1 323 ? -0.681 8.227 -9.766 1 92.12 323 THR B N 1
ATOM 5326 C CA . THR B 1 323 ? -0.788 7.738 -11.133 1 92.12 323 THR B CA 1
ATOM 5327 C C . THR B 1 323 ? 0.459 8.102 -11.938 1 92.12 323 THR B C 1
ATOM 5329 O O . THR B 1 323 ? 0.953 7.293 -12.727 1 92.12 323 THR B O 1
ATOM 5332 N N . CYS B 1 324 ? 0.967 9.297 -11.688 1 92.56 324 CYS B N 1
ATOM 5333 C CA . CYS B 1 324 ? 2.199 9.719 -12.336 1 92.56 324 CYS B CA 1
ATOM 5334 C C . CYS B 1 324 ? 3.367 8.828 -11.938 1 92.56 324 CYS B C 1
ATOM 5336 O O . CYS B 1 324 ? 4.141 8.391 -12.789 1 92.56 324 CYS B O 1
ATOM 5338 N N . LEU B 1 325 ? 3.504 8.547 -10.664 1 92.81 325 LEU B N 1
ATOM 5339 C CA . LEU B 1 325 ? 4.59 7.719 -10.156 1 92.81 325 LEU B CA 1
ATOM 5340 C C . LEU B 1 325 ? 4.5 6.305 -10.719 1 92.81 325 LEU B C 1
ATOM 5342 O O . LEU B 1 325 ? 5.523 5.691 -11.031 1 92.81 325 LEU B O 1
ATOM 5346 N N . ILE B 1 326 ? 3.254 5.789 -10.844 1 90.94 326 ILE B N 1
ATOM 5347 C CA . ILE B 1 326 ? 3.068 4.469 -11.438 1 90.94 326 ILE B CA 1
ATOM 5348 C C . ILE B 1 326 ? 3.566 4.48 -12.883 1 90.94 326 ILE B C 1
ATOM 5350 O O . ILE B 1 326 ? 4.348 3.617 -13.281 1 90.94 326 ILE B O 1
ATOM 5354 N N . ALA B 1 327 ? 3.209 5.492 -13.586 1 87.94 327 ALA B N 1
ATOM 5355 C CA . ALA B 1 327 ? 3.49 5.559 -15.023 1 87.94 327 ALA B CA 1
ATOM 5356 C C . ALA B 1 327 ? 4.98 5.766 -15.281 1 87.94 327 ALA B C 1
ATOM 5358 O O . ALA B 1 327 ? 5.531 5.227 -16.234 1 87.94 327 ALA B O 1
ATOM 5359 N N . ARG B 1 328 ? 5.664 6.414 -14.312 1 87.44 328 ARG B N 1
ATOM 5360 C CA . ARG B 1 328 ? 7 6.883 -14.664 1 87.44 328 ARG B CA 1
ATOM 5361 C C . ARG B 1 328 ? 8.062 6.215 -13.797 1 87.44 328 ARG B C 1
ATOM 5363 O O . ARG B 1 328 ? 9.242 6.211 -14.148 1 87.44 328 ARG B O 1
ATOM 5370 N N . GLN B 1 329 ? 7.605 5.672 -12.68 1 85.31 329 GLN B N 1
ATOM 5371 C CA . GLN B 1 329 ? 8.617 5.176 -11.758 1 85.31 329 GLN B CA 1
ATOM 5372 C C . GLN B 1 329 ? 8.359 3.721 -11.383 1 85.31 329 GLN B C 1
ATOM 5374 O O . GLN B 1 329 ? 9.219 2.861 -11.578 1 85.31 329 GLN B O 1
ATOM 5379 N N . TRP B 1 330 ? 7.207 3.41 -11.031 1 87.19 330 TRP B N 1
ATOM 5380 C CA . TRP B 1 330 ? 6.941 2.127 -10.391 1 87.19 330 TRP B CA 1
ATOM 5381 C C . TRP B 1 330 ? 6.824 1.013 -11.422 1 87.19 330 TRP B C 1
ATOM 5383 O O . TRP B 1 330 ? 7.277 -0.111 -11.188 1 87.19 330 TRP B O 1
ATOM 5393 N N . ARG B 1 331 ? 6.266 1.287 -12.648 1 83.62 331 ARG B N 1
ATOM 5394 C CA . ARG B 1 331 ? 6.164 0.307 -13.719 1 83.62 331 ARG B CA 1
ATOM 5395 C C . ARG B 1 331 ? 7.543 -0.151 -14.18 1 83.62 331 ARG B C 1
ATOM 5397 O O . ARG B 1 331 ? 7.75 -1.333 -14.461 1 83.62 331 ARG B O 1
ATOM 5404 N N . ALA B 1 332 ? 8.43 0.823 -14.211 1 75.69 332 ALA B N 1
ATOM 5405 C CA . ALA B 1 332 ? 9.781 0.534 -14.688 1 75.69 332 ALA B CA 1
ATOM 5406 C C . ALA B 1 332 ? 10.547 -0.325 -13.68 1 75.69 332 ALA B C 1
ATOM 5408 O O . ALA B 1 332 ? 11.453 -1.073 -14.062 1 75.69 332 ALA B O 1
ATOM 5409 N N . GLY B 1 333 ? 10.297 -0.173 -12.359 1 62.5 333 GLY B N 1
ATOM 5410 C CA . GLY B 1 333 ? 10.961 -0.959 -11.336 1 62.5 333 GLY B CA 1
ATOM 5411 C C . GLY B 1 333 ? 10.727 -2.451 -11.477 1 62.5 333 GLY B C 1
ATOM 5412 O O . GLY B 1 333 ? 11.57 -3.26 -11.086 1 62.5 333 GLY B O 1
ATOM 5413 N N . HIS B 1 334 ? 9.594 -2.875 -11.844 1 56.81 334 HIS B N 1
ATOM 5414 C CA . HIS B 1 334 ? 9.344 -4.301 -12.016 1 56.81 334 HIS B CA 1
ATOM 5415 C C . HIS B 1 334 ? 10.055 -4.836 -13.258 1 56.81 334 HIS B C 1
ATOM 5417 O O . HIS B 1 334 ? 10.266 -6.047 -13.383 1 56.81 334 HIS B O 1
ATOM 5423 N N . THR B 1 335 ? 10.469 -3.938 -14.117 1 45.53 335 THR B N 1
ATOM 5424 C CA . THR B 1 335 ? 11.297 -4.375 -15.242 1 45.53 335 THR B CA 1
ATOM 5425 C C . THR B 1 335 ? 12.766 -4.395 -14.844 1 45.53 335 THR B C 1
ATOM 5427 O O . THR B 1 335 ? 13.516 -5.285 -15.258 1 45.53 335 THR B O 1
ATOM 5430 N N . LEU B 1 336 ? 13.141 -3.254 -14.086 1 38.88 336 LEU B N 1
ATOM 5431 C CA . LEU B 1 336 ? 14.539 -3.025 -13.734 1 38.88 336 LEU B CA 1
ATOM 5432 C C . LEU B 1 336 ? 14.883 -3.734 -12.43 1 38.88 336 LEU B C 1
ATOM 5434 O O . LEU B 1 336 ? 16.062 -3.863 -12.078 1 38.88 336 LEU B O 1
ATOM 5438 N N . ASN B 1 337 ? 13.938 -3.834 -11.531 1 42.53 337 ASN B N 1
ATOM 5439 C CA . ASN B 1 337 ? 14.297 -4.469 -10.266 1 42.53 337 ASN B CA 1
ATOM 5440 C C . ASN B 1 337 ? 15.023 -5.789 -10.484 1 42.53 337 ASN B C 1
ATOM 5442 O O . ASN B 1 337 ? 15.398 -6.469 -9.523 1 42.53 337 ASN B O 1
ATOM 5446 N N . ASP B 1 338 ? 15 -6.191 -11.594 1 40.69 338 ASP B N 1
ATOM 5447 C CA . ASP B 1 338 ? 15.945 -7.207 -12.047 1 40.69 338 ASP B CA 1
ATOM 5448 C C . ASP B 1 338 ? 17.359 -6.902 -11.555 1 40.69 338 ASP B C 1
ATOM 5450 O O . ASP B 1 338 ? 18.094 -7.809 -11.156 1 40.69 338 ASP B O 1
ATOM 5454 N N . LEU B 1 339 ? 17.594 -5.578 -11.586 1 36.62 339 LEU B N 1
ATOM 5455 C CA . LEU B 1 339 ? 18.938 -5.184 -11.172 1 36.62 339 LEU B CA 1
ATOM 5456 C C . LEU B 1 339 ? 19.047 -5.172 -9.656 1 36.62 339 LEU B C 1
ATOM 5458 O O . LEU B 1 339 ? 20.109 -5.488 -9.109 1 36.62 339 LEU B O 1
ATOM 5462 N N . THR B 1 340 ? 18 -4.637 -8.992 1 40.47 340 THR B N 1
ATOM 5463 C CA . THR B 1 340 ? 18.125 -4.602 -7.543 1 40.47 340 THR B CA 1
ATOM 5464 C C . THR B 1 340 ? 18.141 -6.016 -6.965 1 40.47 340 THR B C 1
ATOM 5466 O O . THR B 1 340 ? 18.844 -6.281 -5.98 1 40.47 340 THR B O 1
ATOM 5469 N N . VAL B 1 341 ? 17.266 -6.82 -7.453 1 41.62 341 VAL B N 1
ATOM 5470 C CA . VAL B 1 341 ? 17.359 -8.234 -7.094 1 41.62 341 VAL B CA 1
ATOM 5471 C C . VAL B 1 341 ? 18.75 -8.758 -7.398 1 41.62 341 VAL B C 1
ATOM 5473 O O . VAL B 1 341 ? 19.281 -9.586 -6.66 1 41.62 341 VAL B O 1
ATOM 5476 N N . LEU B 1 342 ? 19.312 -8.188 -8.438 1 40.09 342 LEU B N 1
ATOM 5477 C CA . LEU B 1 342 ? 20.656 -8.617 -8.82 1 40.09 342 LEU B CA 1
ATOM 5478 C C . LEU B 1 342 ? 21.703 -7.883 -8.008 1 40.09 342 LEU B C 1
ATOM 5480 O O . LEU B 1 342 ? 22.859 -8.336 -7.918 1 40.09 342 LEU B O 1
ATOM 5484 N N . SER B 1 343 ? 21.375 -6.613 -7.566 1 37.28 343 SER B N 1
ATOM 5485 C CA . SER B 1 343 ? 22.453 -5.836 -6.973 1 37.28 343 SER B CA 1
ATOM 5486 C C . SER B 1 343 ? 22.547 -6.078 -5.469 1 37.28 343 SER B C 1
ATOM 5488 O O . SER B 1 343 ? 23.344 -5.434 -4.781 1 37.28 343 SER B O 1
ATOM 5490 N N . ALA B 1 344 ? 21.641 -6.809 -4.855 1 37.16 344 ALA B N 1
ATOM 5491 C CA . ALA B 1 344 ? 21.844 -6.988 -3.424 1 37.16 344 ALA B CA 1
ATOM 5492 C C . ALA B 1 344 ? 23.188 -7.664 -3.145 1 37.16 344 ALA B C 1
ATOM 5494 O O . ALA B 1 344 ? 23.453 -8.75 -3.662 1 37.16 344 ALA B O 1
ATOM 5495 N N . ASP B 1 345 ? 24.297 -6.906 -3.012 1 35.47 345 ASP B N 1
ATOM 5496 C CA . ASP B 1 345 ? 25.578 -7.426 -2.57 1 35.47 345 ASP B CA 1
ATOM 5497 C C . ASP B 1 345 ? 25.484 -7.996 -1.157 1 35.47 345 ASP B C 1
ATOM 5499 O O . ASP B 1 345 ? 24.828 -7.426 -0.294 1 35.47 345 ASP B O 1
#

InterPro domains:
  IPR007734 Heparan sulphate 2-O-sulfotransferase [PTHR12129] (12-323)
  IPR027417 P-loop containing nucleoside triphosphate hydrolase [G3DSA:3.40.50.300] (22-332)
  IPR027417 P-loop containing nucleoside triphosphate hydrolase [SSF52540] (25-173)

Nearest PDB structures (foldseek):
  1m8p-assembly1_A  TM=6.109E-01  e=2.059E-01  Penicillium chrysogenum
  1i2d-assembly1_A  TM=5.797E-01  e=2.165E-01  Penicillium chrysogenum
  1m7g-assembly1_B  TM=5.389E-01  e=2.517E-01  Penicillium chrysogenum
  3cr8-assembly1_A-2  TM=4.821E-01  e=2.394E-01  Thiobacillus denitrificans
  3cr7-assembly1_B  TM=5.352E-01  e=8.001E-01  Penicillium chrysogenum

Solvent-accessible surface area (backbone atoms only — not comparable to full-atom values): 37937 Å² total; per-residue (Å²): 132,79,70,88,60,90,65,67,78,68,66,80,63,61,88,76,67,64,60,58,58,50,70,64,43,13,31,40,35,31,46,42,46,83,72,23,57,56,69,54,51,51,48,41,35,49,49,22,31,48,51,62,72,57,67,47,49,48,80,44,80,49,73,70,54,74,92,65,48,69,67,89,72,73,88,75,70,62,49,72,67,52,48,49,51,52,51,51,54,52,47,65,58,39,71,74,29,32,55,78,36,20,30,39,36,36,30,68,48,55,40,71,68,60,58,64,57,33,45,74,71,74,44,84,59,66,47,68,38,28,38,42,37,42,46,60,59,51,61,28,48,52,50,46,50,51,50,51,34,50,51,36,64,72,35,65,55,48,67,71,62,56,84,54,58,60,82,61,47,69,53,58,27,44,54,60,39,66,74,35,80,79,70,70,71,50,56,62,69,56,52,86,53,81,39,72,57,39,77,47,45,58,62,74,60,50,57,46,52,39,37,34,24,82,49,72,48,50,58,35,54,60,52,63,58,16,52,52,44,11,54,51,38,43,61,73,50,35,74,43,53,33,40,49,92,41,46,68,64,30,51,53,49,43,24,55,35,33,40,92,51,44,32,69,28,89,50,84,64,66,58,68,36,68,38,48,42,39,50,70,66,59,68,59,66,77,77,62,74,54,52,37,68,43,37,48,51,46,44,53,47,28,50,75,61,42,34,42,58,45,48,48,53,48,49,52,52,35,52,52,48,50,52,43,26,40,72,71,42,53,59,53,38,74,66,46,40,58,46,55,67,28,58,47,120,133,79,71,88,61,91,66,66,80,69,65,82,63,62,88,73,69,64,61,59,58,50,68,64,43,13,31,42,35,32,46,41,47,84,71,23,58,56,70,56,50,50,51,41,36,50,49,21,29,50,51,61,72,57,68,47,48,46,79,44,80,49,74,70,55,73,92,71,43,69,69,89,70,73,88,75,71,60,49,72,65,51,46,51,50,52,53,50,55,52,45,65,58,40,72,73,30,32,54,78,36,20,30,39,37,36,28,71,48,55,39,70,69,59,58,63,57,34,45,74,71,73,44,86,57,65,48,68,38,30,38,44,38,42,46,60,58,51,62,28,47,55,49,46,50,52,49,53,34,48,52,34,64,72,34,64,54,48,65,72,62,56,83,53,59,60,81,62,48,69,52,57,27,44,54,58,40,67,74,36,80,78,72,69,73,50,57,60,70,59,53,86,56,79,41,72,56,38,77,45,45,58,63,74,61,50,58,48,53,39,38,33,23,80,48,72,48,48,58,35,54,60,51,63,61,15,52,51,45,10,54,50,39,44,60,73,51,37,74,44,53,33,40,50,92,41,46,67,64,31,51,53,49,43,25,55,36,32,39,92,52,43,33,70,28,90,50,83,64,65,56,69,34,67,38,49,41,41,50,68,65,58,67,57,67,77,77,62,72,54,51,39,68,43,37,47,51,44,43,53,46,26,50,74,61,40,33,41,58,46,49,48,54,48,50,52,52,34,53,52,48,51,51,43,25,40,73,70,44,54,59,52,40,73,65,48,39,59,47,54,69,29,56,49,121

Sequence (690 aa):
MVVGGLTCCDGQYSSQTTCQPQRNVQLLIYNRVPKAGSTSVLQRVNLTNVAQGGNVFEMLAIHNTDNFKQSGNRARALSPEWRESMVDYIMSHAEHATATRPLFVHGHFLFYDFYRHVQKQGKMPPTTAYMNILRHPVTKLVSHFQYLQSAFRGSKRARSGLSFDPDVTIDACVSAIASTPPYKPTWEAIPNTTLPCDGTFFMRAVQWRYFCGYARECLQADIEPGLTMAKENLRKHFAFVGLLEETHLTYRALETLFPTFFARGSGGISAPTDEELEQIANKNPEKYKTTRATRRYIAAWAELSGDMDFYHFAASLFWDKITCLIARQWRAGHTLNDLTVLSADMVVGGLTCCDGQYSSQTTCQPQRNVQLLIYNRVPKAGSTSVLQRVNLTNVAQGGNVFEMLAIHNTDNFKQSGNRARALSPEWRESMVDYIMSHAEHATATRPLFVHGHFLFYDFYRHVQKQGKMPPTTAYMNILRHPVTKLVSHFQYLQSAFRGSKRARSGLSFDPDVTIDACVSAIASTPPYKPTWEAIPNTTLPCDGTFFMRAVQWRYFCGYARECLQADIEPGLTMAKENLRKHFAFVGLLEETHLTYRALETLFPTFFARGSGGISAPTDEELEQIANKNPEKYKTTRATRRYIAAWAELSGDMDFYHFAASLFWDKITCLIARQWRAGHTLNDLTVLSAD

Secondary structure (DSSP, 8-state):
-------GGGSSS-TT---S--TT-SEEEEEPPTTSSHHHHHHHHHHHHHHTTS-SSEEEEE-SSTTTTTSS--SS---HHHHHHHHHHHHHHHTT--SSS-EEEEES-----HHHHHHHTTPPPP-EEEEEEE--HHHHHHHHHHHHHHHHHHSGGGTTT----TT--HHHHHHHHHTS------SS-------TTSGGGGGGG-STHHHH-SSGGGGSS-HHHHHHHHHHHHHHHEEEEEEGGGHHHHHHHHHHH-HHHH---SSS-----HHHHHHHH-S-SGGG---HHHHHHHHHHHHHTTHHHHHHHHHHHHHHHHHHHIIIIIHHHHHHHHHHHHH--/-------GGGSSS-TT---S--TT-SEEEEEPPTTSSHHHHHHHHHHHHHHTTS-SSEEEEE-SSSTT--SS--SS---HHHHHHHHHHHHHHHTT--SSS-EEEEES-----HHHHHHHTTPPPP-EEEEEEE--HHHHHHHHHHHHHHHHHHSGGGTTT----TT--HHHHHHHHHTS------SS---S---TTSHHHHHTT-STHHHH-SSGGGGSS-HHHHHHHHHHHHHHHEEEEEEGGGHHHHHHHHHHH-HHHH---SSS-----HHHHHHHH-S-SGGG---HHHHHHHHHHHHHTTHHHHHHHHHHHHHHHHHHHIIIIIHHHHHHHHHHHHH--

Foldseek 3Di:
DPPPDCPPPPPDPPPLQPLAADLWAQEEEEQEQPQQQVVLVVVLLQVLCVLQPNQQEAEAEDEQPDPVPPDPPGQPAPDPVNVVVVLVVSVVVSVPTGSRYHYYYYYNHADDDSCVVVVVVVDHDGRYAYEYEDEQLLVLVLSLLLVLLVCCVPDCVVVVDQPADSVDHLQNLLVVCVVPPQPLQQLACLPPNSHPSDSSSSVSNFRLLSQLHNDPLSRGSDCVSSLVSSLVSCSRGHNYYHYSVPVPLRLVSCCRRHVSRRPDRPPPPPSPDVVNSVCVSPVDVVSSDDDPVSSVSSVVSCVSNCRNVSVVSNVVVNVVSSVVCVVPPVVVCVVCVVVVVVVSD/DPPPDCPPPPPDPPPLLPLAADLWAQEEEEQEQPQQQVVLVVVLLQVLCVLVPNQQEAEAEDEQDDPVPPDPPGQPACDPVNVVVVLVVSVVVSVPTGSRYHYYYYYNHADDDSCVVVVVVVDHDGRYAYEYEDEQLLVLVLSLLLVLLVCLVPDCVVVVDQPADSVDDLQNLLVVVVVPPPPLQQLACLPPNSHPSDPSSSVSNFRLLSQLHNDPLSRGSDCVSSLVSSLVSCSRGHNYYHYSVPVPLRLVSCCRRHVSRRPDRPPPPPSPDVVNSVCVVPVDVVSSDDDPVSSVSSVVSCVSNCRNVSVVSNVVVNVVSSVVCVVPPVVVCVVCVVVVVVPSD

Organism: Salpingoeca rosetta (strain ATCC 50818 / BSB-021) (NCBI:txid946362)

Radius of gyration: 28.64 Å; Cα contacts (8 Å, |Δi|>4): 971; chains: 2; bounding box: 58×83×74 Å